Protein AF-A0A538U1V2-F1 (afdb_monomer_lite)

Structure (mmCIF, N/CA/C/O backbone):
data_AF-A0A538U1V2-F1
#
_entry.id   AF-A0A538U1V2-F1
#
loop_
_atom_site.group_PDB
_atom_site.id
_atom_site.type_symbol
_atom_site.label_atom_id
_atom_site.label_alt_id
_atom_site.label_comp_id
_atom_site.label_asym_id
_atom_site.label_entity_id
_atom_site.label_seq_id
_atom_site.pdbx_PDB_ins_code
_atom_site.Cartn_x
_atom_site.Cartn_y
_atom_site.Cartn_z
_atom_site.occupancy
_atom_site.B_iso_or_equiv
_atom_site.auth_seq_id
_atom_site.auth_comp_id
_atom_site.auth_asym_id
_atom_site.auth_atom_id
_atom_site.pdbx_PDB_model_num
ATOM 1 N N . MET A 1 1 ? -55.019 40.870 8.635 1.00 38.06 1 MET A N 1
ATOM 2 C CA . MET A 1 1 ? -54.198 40.878 7.411 1.00 38.06 1 MET A CA 1
ATOM 3 C C . MET A 1 1 ? -53.201 39.755 7.573 1.00 38.06 1 MET A C 1
ATOM 5 O O . MET A 1 1 ? -52.391 39.830 8.482 1.00 38.06 1 MET A O 1
ATOM 9 N N . THR A 1 2 ? -53.365 38.673 6.823 1.00 43.59 2 THR A N 1
ATOM 10 C CA . THR A 1 2 ? -52.399 37.573 6.753 1.00 43.59 2 THR A CA 1
ATOM 11 C C . THR A 1 2 ? -51.159 38.103 6.045 1.00 43.59 2 THR A C 1
ATOM 13 O O . THR A 1 2 ? -51.285 38.637 4.942 1.00 43.59 2 THR A O 1
ATOM 16 N N . GLU A 1 3 ? -49.997 38.045 6.696 1.00 46.12 3 GLU A N 1
ATOM 17 C CA . GLU A 1 3 ? -48.737 38.380 6.032 1.00 46.12 3 GLU A CA 1
ATOM 18 C C . GLU A 1 3 ? -48.549 37.476 4.803 1.00 46.12 3 GLU A C 1
ATOM 20 O O . GLU A 1 3 ? -48.933 36.302 4.854 1.00 46.12 3 GLU A O 1
ATOM 25 N N . PRO A 1 4 ? -48.037 38.007 3.678 1.00 53.03 4 PRO A N 1
ATOM 26 C CA . PRO A 1 4 ? -47.697 37.178 2.531 1.00 53.03 4 PRO A CA 1
ATOM 27 C C . PRO A 1 4 ? -46.689 36.111 2.964 1.00 53.03 4 PRO A C 1
ATOM 29 O O . PRO A 1 4 ? -45.797 36.384 3.763 1.00 53.03 4 PRO A O 1
ATOM 32 N N . ALA A 1 5 ? -46.858 34.894 2.453 1.00 61.53 5 ALA A N 1
ATOM 33 C CA . ALA A 1 5 ? -45.984 33.785 2.792 1.00 61.53 5 ALA A CA 1
ATOM 34 C C . ALA A 1 5 ? -44.552 34.110 2.322 1.00 61.53 5 ALA A C 1
ATOM 36 O O . ALA A 1 5 ? -44.319 34.340 1.133 1.00 61.53 5 ALA A O 1
ATOM 37 N N . GLY A 1 6 ? -43.630 34.228 3.276 1.00 74.88 6 GLY A N 1
ATOM 38 C CA . GLY A 1 6 ? -42.224 34.545 3.052 1.00 74.88 6 GLY A CA 1
ATOM 39 C C . GLY A 1 6 ? -41.461 33.299 2.615 1.00 74.88 6 GLY A C 1
ATOM 40 O O . GLY A 1 6 ? -41.865 32.181 2.926 1.00 74.88 6 GLY A O 1
ATOM 41 N N . ARG A 1 7 ? -40.364 33.475 1.882 1.00 84.00 7 ARG A N 1
ATOM 42 C CA . ARG A 1 7 ? -39.478 32.368 1.495 1.00 84.00 7 ARG A CA 1
ATOM 43 C C . ARG A 1 7 ? -38.648 31.944 2.707 1.00 84.00 7 ARG A C 1
ATOM 45 O O . ARG A 1 7 ? -38.142 32.811 3.419 1.00 84.00 7 ARG A O 1
ATOM 52 N N . THR A 1 8 ? -38.488 30.644 2.928 1.00 85.31 8 THR A N 1
ATOM 53 C CA . THR A 1 8 ? -37.552 30.101 3.923 1.00 85.31 8 THR A CA 1
ATOM 54 C C . THR A 1 8 ? -36.432 29.322 3.245 1.00 85.31 8 THR A C 1
ATOM 56 O O . THR A 1 8 ? -36.601 28.797 2.145 1.00 85.31 8 THR A O 1
ATOM 59 N N . LEU A 1 9 ? -35.275 29.281 3.894 1.00 83.88 9 LEU A N 1
ATOM 60 C CA . LEU A 1 9 ? -34.078 28.565 3.474 1.00 83.88 9 LEU A CA 1
ATOM 61 C C . LEU A 1 9 ? -33.761 27.518 4.542 1.00 83.88 9 LEU A C 1
ATOM 63 O O . LEU A 1 9 ? -33.793 27.817 5.738 1.00 83.88 9 LEU A O 1
ATOM 67 N N . LEU A 1 10 ? -33.482 26.292 4.113 1.00 85.56 10 LEU A N 1
ATOM 68 C CA . LEU A 1 10 ? -33.126 25.188 4.994 1.00 85.56 10 LEU A CA 1
ATOM 69 C C . LEU A 1 10 ? -31.614 25.006 4.940 1.00 85.56 10 LEU A C 1
ATOM 71 O O . LEU A 1 10 ? -31.066 24.733 3.873 1.00 85.56 10 LEU A O 1
ATOM 75 N N . PHE A 1 11 ? -30.953 25.120 6.085 1.00 86.75 11 PHE A N 1
ATOM 76 C CA . PHE A 1 11 ? -29.518 24.913 6.226 1.00 86.75 11 PHE A CA 1
ATOM 77 C C . PHE A 1 11 ? -29.256 23.655 7.037 1.00 86.75 11 PHE A C 1
ATOM 79 O O . PHE A 1 11 ? -29.744 23.533 8.153 1.00 86.75 11 PHE A O 1
ATOM 86 N N . GLN A 1 12 ? -28.478 22.729 6.495 1.00 89.62 12 GLN A N 1
ATOM 87 C CA . GLN A 1 12 ? -27.883 21.645 7.256 1.00 89.62 12 GLN A CA 1
ATOM 88 C C . GLN A 1 12 ? -26.544 22.113 7.822 1.00 89.62 12 GLN A C 1
ATOM 90 O O . GLN A 1 12 ? -25.712 22.643 7.088 1.00 89.62 12 GLN A O 1
ATOM 95 N N . ILE A 1 13 ? -26.349 21.896 9.117 1.00 90.75 13 ILE A N 1
ATOM 96 C CA . ILE A 1 13 ? -25.140 22.239 9.853 1.00 90.75 13 ILE A CA 1
ATOM 97 C C . ILE A 1 13 ? -24.515 20.956 10.377 1.00 90.75 13 ILE A C 1
ATOM 99 O O . ILE A 1 13 ? -25.194 20.153 11.027 1.00 90.75 13 ILE A O 1
ATOM 103 N N . THR A 1 14 ? -23.232 20.769 10.087 1.00 85.44 14 THR A N 1
ATOM 104 C CA . THR A 1 14 ? -22.472 19.573 10.450 1.00 85.44 14 THR A CA 1
ATOM 105 C C . THR A 1 14 ? -21.112 19.982 11.023 1.00 85.44 14 THR A C 1
ATOM 107 O O . THR A 1 14 ? -20.321 20.592 10.302 1.00 85.44 14 THR A O 1
ATOM 110 N N . PRO A 1 15 ? -20.809 19.667 12.295 1.00 82.56 15 PRO A N 1
ATOM 111 C CA . PRO A 1 15 ? -19.495 19.930 12.870 1.00 82.56 15 PRO A CA 1
ATOM 112 C C . PRO A 1 15 ? -18.406 19.101 12.184 1.00 82.56 15 PRO A C 1
ATOM 114 O O . PRO A 1 15 ? -18.613 17.925 11.886 1.00 82.56 15 PRO A O 1
ATOM 117 N N . TRP A 1 16 ? -17.229 19.687 11.971 1.00 73.88 16 TRP A N 1
ATOM 118 C CA . TRP A 1 16 ? -16.106 18.999 11.315 1.00 73.88 16 TRP A CA 1
ATOM 119 C C . TRP A 1 16 ? -15.477 17.906 12.182 1.00 73.88 16 TRP A C 1
ATOM 121 O O . TRP A 1 16 ? -14.856 16.979 11.675 1.00 73.88 16 TRP A O 1
ATOM 131 N N . TYR A 1 17 ? -15.671 17.983 13.494 1.00 63.97 17 TYR A N 1
ATOM 132 C CA . TYR A 1 17 ? -15.165 17.001 14.447 1.00 63.97 17 TYR A CA 1
ATOM 133 C C . TYR A 1 17 ? -16.134 15.827 14.689 1.00 63.97 17 TYR A C 1
ATOM 135 O O . TYR A 1 17 ? -15.725 14.827 15.280 1.00 63.97 17 TYR A O 1
ATOM 143 N N . ASP A 1 18 ? -17.399 15.909 14.242 1.00 69.94 18 ASP A N 1
ATOM 144 C CA . ASP A 1 18 ? -18.348 14.787 14.308 1.00 69.94 18 ASP A CA 1
ATOM 145 C C . ASP A 1 18 ? -19.444 14.844 13.226 1.00 69.94 18 ASP A C 1
ATOM 147 O O . ASP A 1 18 ? -20.535 15.385 13.416 1.00 69.94 18 ASP A O 1
ATOM 151 N N . PHE A 1 19 ? -19.184 14.179 12.098 1.00 71.69 19 PHE A N 1
ATOM 152 C CA . PHE A 1 19 ? -20.116 14.085 10.967 1.00 71.69 19 PHE A CA 1
ATOM 153 C C . PHE A 1 19 ? -21.367 13.231 11.234 1.00 71.69 19 PHE A C 1
ATOM 155 O O . PHE A 1 19 ? -22.258 13.162 10.385 1.00 71.69 19 PHE A O 1
ATOM 162 N N . HIS A 1 20 ? -21.450 12.551 12.384 1.00 72.25 20 HIS A N 1
ATOM 163 C CA . HIS A 1 20 ? -22.660 11.829 12.791 1.00 72.25 20 HIS A CA 1
ATOM 164 C C . HIS A 1 20 ? -23.660 12.737 13.508 1.00 72.25 20 HIS A C 1
ATOM 166 O O . HIS A 1 20 ? -24.787 12.303 13.765 1.00 72.25 20 HIS A O 1
ATOM 172 N N . VAL A 1 21 ? -23.264 13.975 13.819 1.00 77.88 21 VAL A N 1
ATOM 173 C CA . VAL A 1 21 ? -24.135 14.995 14.388 1.00 77.88 21 VAL A CA 1
ATOM 174 C C . VAL A 1 21 ? -24.499 15.995 13.298 1.00 77.88 21 VAL A C 1
ATOM 176 O O . VAL A 1 21 ? -23.642 16.551 12.614 1.00 77.88 21 VAL A O 1
ATOM 179 N N . SER A 1 22 ? -25.791 16.247 13.118 1.00 87.12 22 SER A N 1
ATOM 180 C CA . SER A 1 22 ? -26.247 17.314 12.232 1.00 87.12 22 SER A CA 1
ATOM 181 C C . SER A 1 22 ? -27.524 17.964 12.737 1.00 87.12 22 SER A C 1
ATOM 183 O O . SER A 1 22 ? -28.308 17.378 13.495 1.00 87.12 22 SER A O 1
ATOM 185 N N . ARG A 1 23 ? -27.722 19.217 12.337 1.00 89.12 23 ARG A N 1
ATOM 186 C CA . ARG A 1 23 ? -28.948 19.977 12.582 1.00 89.12 23 ARG A CA 1
ATOM 187 C C . ARG A 1 23 ? -29.416 20.545 11.259 1.00 89.12 23 ARG A C 1
ATOM 189 O O . ARG A 1 23 ? -28.603 21.091 10.523 1.00 89.12 23 ARG A O 1
ATOM 196 N N . VAL A 1 24 ? -30.705 20.446 10.960 1.00 89.31 24 VAL A N 1
ATOM 197 C CA . VAL A 1 24 ? -31.303 21.210 9.861 1.00 89.31 24 VAL A CA 1
ATOM 198 C C . VAL A 1 24 ? -32.075 22.367 10.469 1.00 89.31 24 VAL A C 1
ATOM 200 O O . VAL A 1 24 ? -33.019 22.154 11.232 1.00 89.31 24 VAL A O 1
ATOM 203 N N . ILE A 1 25 ? -31.653 23.587 10.158 1.00 89.94 25 ILE A N 1
ATOM 204 C CA . ILE A 1 25 ? -32.234 24.829 10.653 1.00 89.94 25 ILE A CA 1
ATOM 205 C C . ILE A 1 25 ? -32.925 25.538 9.498 1.00 89.94 25 ILE A C 1
ATOM 207 O O . ILE A 1 25 ? -32.331 25.818 8.460 1.00 89.94 25 ILE A O 1
ATOM 211 N N . GLU A 1 26 ? -34.198 25.844 9.693 1.00 89.06 26 GLU A N 1
ATOM 212 C CA . GLU A 1 26 ? -34.989 26.628 8.762 1.00 89.06 26 GLU A CA 1
ATOM 213 C C . GLU A 1 26 ? -34.978 28.104 9.182 1.00 89.06 26 GLU A C 1
ATOM 215 O O . GLU A 1 26 ? -35.375 28.444 10.303 1.00 89.06 26 GLU A O 1
ATOM 220 N N . LEU A 1 27 ? -34.542 28.978 8.272 1.00 87.19 27 LEU A N 1
ATOM 221 C CA . LEU A 1 27 ? -34.515 30.435 8.427 1.00 87.19 27 LEU A CA 1
ATOM 222 C C . LEU A 1 27 ? -35.435 31.104 7.416 1.00 87.19 27 LEU A C 1
ATOM 224 O O . LEU A 1 27 ? -35.628 30.606 6.311 1.00 87.19 27 LEU A O 1
ATOM 228 N N . ARG A 1 28 ? -35.961 32.282 7.748 1.00 85.06 28 ARG A N 1
ATOM 229 C CA . ARG A 1 28 ? -36.600 33.139 6.743 1.00 85.06 28 ARG A CA 1
ATOM 230 C C . ARG A 1 28 ? -35.535 33.792 5.868 1.00 85.06 28 ARG A C 1
ATOM 232 O O . ARG A 1 28 ? -34.468 34.143 6.360 1.00 85.06 28 ARG A O 1
ATOM 239 N N . ALA A 1 29 ? -35.827 33.997 4.588 1.00 81.31 29 ALA A N 1
ATOM 240 C CA . ALA A 1 29 ? -34.878 34.587 3.642 1.00 81.31 29 ALA A CA 1
ATOM 241 C C . ALA A 1 29 ? -34.431 36.012 4.038 1.00 81.31 29 ALA A C 1
ATOM 243 O O . ALA A 1 29 ? -33.366 36.467 3.629 1.00 81.31 29 ALA A O 1
ATOM 244 N N . GLU A 1 30 ? -35.231 36.726 4.834 1.00 80.75 30 GLU A N 1
ATOM 245 C CA . GLU A 1 30 ? -34.883 38.030 5.402 1.00 80.75 30 GLU A CA 1
ATOM 246 C C . GLU A 1 30 ? -33.962 37.975 6.635 1.00 80.75 30 GLU A C 1
ATOM 248 O O . GLU A 1 30 ? -33.430 39.019 7.019 1.00 80.75 30 GLU A O 1
ATOM 253 N N . GLN A 1 31 ? -33.768 36.800 7.244 1.00 84.31 31 GLN A N 1
ATOM 254 C CA . GLN A 1 31 ? -32.906 36.621 8.414 1.00 84.31 31 GLN A CA 1
ATOM 255 C C . GLN A 1 31 ? -31.422 36.600 8.032 1.00 84.31 31 GLN A C 1
ATOM 257 O O . GLN A 1 31 ? -31.021 36.274 6.908 1.00 84.31 31 GLN A O 1
ATOM 262 N N . THR A 1 32 ? -30.603 37.019 8.986 1.00 84.75 32 THR A N 1
ATOM 263 C CA . THR A 1 32 ? -29.169 37.263 8.843 1.00 84.75 32 THR A CA 1
ATOM 264 C C . THR A 1 32 ? -28.335 36.022 9.143 1.00 84.75 32 THR A C 1
ATOM 266 O O . THR A 1 32 ? -28.802 35.068 9.764 1.00 84.75 32 THR A O 1
ATOM 269 N N . LEU A 1 33 ? -27.056 36.056 8.763 1.00 84.44 33 LEU A N 1
ATOM 270 C CA . LEU A 1 33 ? -26.084 35.060 9.225 1.00 84.44 33 LEU A CA 1
ATOM 271 C C . LEU A 1 33 ? -25.917 35.079 10.751 1.00 84.44 33 LEU A C 1
ATOM 273 O O . LEU A 1 33 ? -25.619 34.047 11.342 1.00 84.44 33 LEU A O 1
ATOM 277 N N . HIS A 1 34 ? -26.179 36.212 11.408 1.00 85.69 34 HIS A N 1
ATOM 278 C CA . HIS A 1 34 ? -26.197 36.268 12.866 1.00 85.69 34 HIS A CA 1
ATOM 279 C C . HIS A 1 34 ? -27.397 35.520 13.468 1.00 85.69 34 HIS A C 1
ATOM 281 O O . HIS A 1 34 ? -27.239 34.817 14.462 1.00 85.69 34 HIS A O 1
ATOM 287 N N . ASP A 1 35 ? -28.578 35.589 12.844 1.00 87.62 35 ASP A N 1
ATOM 288 C CA . ASP A 1 35 ? -29.723 34.765 13.253 1.00 87.62 35 ASP A CA 1
ATOM 289 C C . ASP A 1 35 ? -29.407 33.268 13.100 1.00 87.62 35 ASP A C 1
ATOM 291 O O . ASP A 1 35 ? -29.780 32.461 13.952 1.00 87.62 35 ASP A O 1
ATOM 295 N N . LEU A 1 36 ? -28.684 32.897 12.036 1.00 88.94 36 LEU A N 1
ATOM 296 C CA . 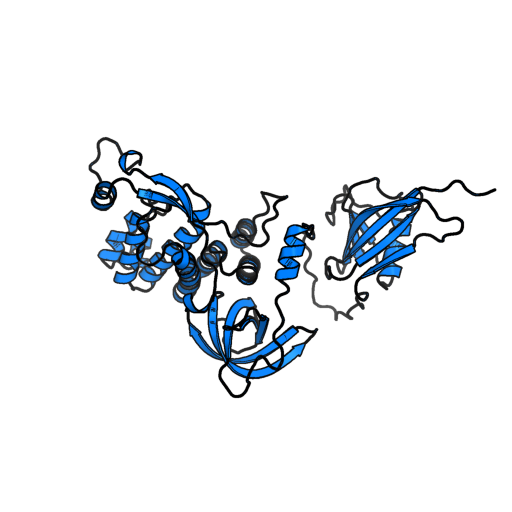LEU A 1 36 ? -28.201 31.530 11.842 1.00 88.94 36 LEU A CA 1
ATOM 297 C C . LEU A 1 36 ? -27.179 31.136 12.916 1.00 88.94 36 LEU A C 1
ATOM 299 O O . LEU A 1 36 ? -27.299 30.051 13.471 1.00 88.94 36 LEU A O 1
ATOM 303 N N . HIS A 1 37 ? -26.231 32.014 13.254 1.00 89.69 37 HIS A N 1
ATOM 304 C CA . HIS A 1 37 ? -25.280 31.817 14.356 1.00 89.69 37 HIS A CA 1
ATOM 305 C C . HIS A 1 37 ? -25.996 31.506 15.673 1.00 89.69 37 HIS A C 1
ATOM 307 O O . HIS A 1 37 ? -25.753 30.456 16.262 1.00 89.69 37 HIS A O 1
ATOM 313 N N . LEU A 1 38 ? -26.951 32.345 16.087 1.00 87.94 38 LEU A N 1
ATOM 314 C CA . LEU A 1 38 ? -27.708 32.131 17.328 1.00 87.94 38 LEU A CA 1
ATOM 315 C C . LEU A 1 38 ? -28.475 30.800 17.310 1.00 87.94 38 LEU A C 1
ATOM 317 O O . LEU A 1 38 ? -28.573 30.107 18.324 1.00 87.94 38 LEU A O 1
ATOM 321 N N . ALA A 1 39 ? -29.014 30.424 16.148 1.00 90.06 39 ALA A N 1
ATOM 322 C CA . ALA A 1 39 ? -29.709 29.157 15.981 1.00 90.06 39 ALA A CA 1
ATOM 323 C C . ALA A 1 39 ? -28.762 27.950 16.058 1.00 90.06 39 ALA A C 1
ATOM 325 O O . ALA A 1 39 ? -29.139 26.937 16.644 1.00 90.06 39 ALA A O 1
ATOM 326 N N . ILE A 1 40 ? -27.549 28.051 15.501 1.00 90.12 40 ILE A N 1
ATOM 327 C CA . ILE A 1 40 ? -26.506 27.020 15.599 1.00 90.12 40 ILE A CA 1
ATOM 328 C C . ILE A 1 40 ? -26.089 26.846 17.059 1.00 90.12 40 ILE A C 1
ATOM 330 O O . ILE A 1 40 ? -26.142 25.726 17.561 1.00 90.12 40 ILE A O 1
ATOM 334 N N . GLN A 1 41 ? -25.774 27.941 17.754 1.00 87.75 41 GLN A N 1
ATOM 335 C CA . GLN A 1 41 ? -25.387 27.921 19.167 1.00 87.75 41 GLN A CA 1
ATOM 336 C C . GLN A 1 41 ? -26.431 27.188 20.021 1.00 87.75 41 GLN A C 1
ATOM 338 O O . GLN A 1 41 ? -26.120 26.224 20.716 1.00 87.75 41 GLN A O 1
ATOM 343 N N . HIS A 1 42 ? -27.711 27.543 19.861 1.00 85.81 42 HIS A N 1
ATOM 344 C CA . HIS A 1 42 ? -28.802 26.862 20.557 1.00 85.81 42 HIS A CA 1
ATOM 345 C C . HIS A 1 42 ? -28.967 25.389 20.136 1.00 85.81 42 HIS A C 1
ATOM 347 O O . HIS A 1 42 ? -29.273 24.538 20.967 1.00 85.81 42 HIS A O 1
ATOM 353 N N . ALA A 1 43 ? -28.817 25.060 18.850 1.00 86.00 43 ALA A N 1
ATOM 354 C CA . ALA A 1 43 ? -29.052 23.706 18.339 1.00 86.00 43 ALA A CA 1
ATOM 355 C C . ALA A 1 43 ? -27.958 22.697 18.729 1.00 86.00 43 ALA A C 1
ATOM 357 O O . ALA A 1 43 ? -28.232 21.492 18.779 1.00 86.00 43 ALA A O 1
ATOM 358 N N . PHE A 1 44 ? -26.742 23.184 18.977 1.00 84.44 44 PHE A N 1
ATOM 359 C CA . PHE A 1 44 ? -25.589 22.388 19.397 1.00 84.44 44 PHE A CA 1
ATOM 360 C C . PHE A 1 44 ? -25.256 22.537 20.886 1.00 84.44 44 PHE A C 1
ATOM 362 O O . PHE A 1 44 ? -24.279 21.944 21.325 1.00 84.44 44 PHE A O 1
ATOM 369 N N . GLU A 1 45 ? -26.087 23.253 21.654 1.00 81.88 45 GLU A N 1
ATOM 370 C CA . GLU A 1 45 ? -25.882 23.503 23.090 1.00 81.88 45 GLU A CA 1
ATOM 371 C C . GLU A 1 45 ? -24.510 24.139 23.387 1.00 81.88 45 GLU A C 1
ATOM 373 O O . GLU A 1 45 ? -23.839 23.779 24.351 1.00 81.88 45 GLU A O 1
ATOM 378 N N . LEU A 1 46 ? -24.099 25.081 22.532 1.00 78.31 46 LEU A N 1
ATOM 379 C CA . LEU A 1 46 ? -22.874 25.863 22.688 1.00 78.31 46 LEU A CA 1
ATOM 380 C C . LEU A 1 46 ? -23.149 27.120 23.530 1.00 78.31 46 LEU A C 1
ATOM 382 O O . LEU A 1 46 ? -24.239 27.701 23.458 1.00 78.31 46 LEU A O 1
ATOM 386 N N . ASP A 1 47 ? -22.156 27.541 24.311 1.00 72.75 47 ASP A N 1
ATOM 387 C CA . ASP A 1 47 ? -22.188 28.805 25.042 1.00 72.75 47 ASP A CA 1
ATOM 388 C C . ASP A 1 47 ? -21.689 29.921 24.110 1.00 72.75 47 ASP A C 1
ATOM 390 O O . ASP A 1 47 ? -20.533 29.917 23.716 1.00 72.75 47 ASP A O 1
ATOM 394 N N . ASP A 1 48 ? -22.553 30.866 23.723 1.00 77.12 48 ASP A N 1
ATOM 395 C CA . ASP A 1 48 ? -22.235 31.960 22.781 1.00 77.12 48 ASP A CA 1
ATOM 396 C C . ASP A 1 48 ? -21.371 33.067 23.429 1.00 77.12 48 ASP A C 1
ATOM 398 O O . ASP A 1 48 ? -21.786 34.223 23.558 1.00 77.12 48 ASP A O 1
ATOM 402 N N . ASP A 1 49 ? -20.192 32.701 23.931 1.00 75.50 49 ASP A N 1
ATOM 403 C CA . ASP A 1 49 ? -19.272 33.566 24.678 1.00 75.50 49 ASP A CA 1
ATOM 404 C C . ASP A 1 49 ? -17.978 33.917 23.917 1.00 75.50 49 ASP A C 1
ATOM 406 O O . ASP A 1 49 ? -17.213 34.776 24.369 1.00 75.50 49 ASP A O 1
ATOM 410 N N . HIS A 1 50 ? -17.778 33.340 22.728 1.00 79.31 50 HIS A N 1
ATOM 411 C CA . HIS A 1 50 ? -16.625 33.577 21.855 1.00 79.31 50 HIS A CA 1
ATOM 412 C C . HIS A 1 50 ? -17.001 34.235 20.516 1.00 79.31 50 HIS A C 1
ATOM 414 O O . HIS A 1 50 ? -18.165 34.392 20.149 1.00 79.31 50 HIS A O 1
ATOM 420 N N . ALA A 1 51 ? -15.985 34.678 19.769 1.00 77.25 51 ALA A N 1
ATOM 421 C CA . ALA A 1 51 ? -16.175 35.257 18.442 1.00 77.25 51 ALA A CA 1
ATOM 422 C C . ALA A 1 51 ? -16.535 34.182 17.403 1.00 77.25 51 ALA A C 1
ATOM 424 O O . ALA A 1 51 ? -16.111 33.032 17.511 1.00 77.25 51 ALA A O 1
ATOM 425 N N . TYR A 1 52 ? -17.274 34.584 16.366 1.00 84.06 52 TYR A N 1
ATOM 426 C CA . TYR A 1 52 ? -17.616 33.727 15.235 1.00 84.06 52 TYR A CA 1
ATOM 427 C C . TYR A 1 52 ? -17.406 34.441 13.902 1.00 84.06 52 TYR A C 1
ATOM 429 O O . TYR A 1 52 ? -17.499 35.670 13.812 1.00 84.06 52 TYR A O 1
ATOM 437 N N . ALA A 1 53 ? -17.200 33.650 12.854 1.00 82.31 53 ALA A N 1
ATOM 438 C CA . ALA A 1 53 ? -17.169 34.108 11.476 1.00 82.31 53 ALA A CA 1
ATOM 439 C C . ALA A 1 53 ? -17.774 33.058 10.535 1.00 82.31 53 ALA A C 1
ATOM 441 O O . ALA A 1 53 ? -17.684 31.853 10.766 1.00 82.31 53 ALA A O 1
ATOM 442 N N . PHE A 1 54 ? -18.378 33.522 9.446 1.00 82.19 54 PHE A N 1
ATOM 443 C CA . PHE A 1 54 ? -18.781 32.701 8.312 1.00 82.19 54 PHE A CA 1
ATOM 444 C C . PHE A 1 54 ? -17.839 32.951 7.135 1.00 82.19 54 PHE A C 1
ATOM 446 O O . PHE A 1 54 ? -17.625 34.100 6.760 1.00 82.19 54 PHE A O 1
ATOM 453 N N . PHE A 1 55 ? -17.345 31.894 6.496 1.00 78.94 55 PHE A N 1
ATOM 454 C CA . PHE A 1 55 ? -16.531 31.975 5.288 1.00 78.94 55 PHE A CA 1
ATOM 455 C C . PHE A 1 55 ? -17.303 31.423 4.087 1.00 78.94 55 PHE A C 1
ATOM 457 O O . PHE A 1 55 ? -17.528 30.214 3.973 1.00 78.94 55 PHE A O 1
ATOM 464 N N . LEU A 1 56 ? -17.737 32.301 3.174 1.00 78.88 56 LEU A N 1
ATOM 465 C CA . LEU A 1 56 ? -18.638 31.929 2.063 1.00 78.88 56 LEU A CA 1
ATOM 466 C C . LEU A 1 56 ? -17.981 31.091 0.953 1.00 78.88 56 LEU A C 1
ATOM 468 O O . LEU A 1 56 ? -18.665 30.670 0.019 1.00 78.88 56 LEU A O 1
ATOM 472 N N . ASN A 1 57 ? -16.668 30.888 1.019 1.00 69.38 57 ASN A N 1
ATOM 473 C CA . ASN A 1 57 ? -15.901 30.017 0.129 1.00 69.38 57 ASN A CA 1
ATOM 474 C C . ASN A 1 57 ? -15.485 28.698 0.803 1.00 69.38 57 ASN A C 1
ATOM 476 O O . ASN A 1 57 ? -14.662 27.980 0.243 1.00 69.38 57 ASN A O 1
ATOM 480 N N . ASN A 1 58 ? -16.015 28.412 1.998 1.00 72.12 58 ASN A N 1
ATOM 481 C CA . ASN A 1 58 ? -15.691 27.233 2.799 1.00 72.12 58 ASN A CA 1
ATOM 482 C C . ASN A 1 58 ? -14.210 27.126 3.234 1.00 72.12 58 ASN A C 1
ATOM 484 O O . ASN A 1 58 ? -13.757 26.054 3.624 1.00 72.12 58 ASN A O 1
ATOM 488 N N . ARG A 1 59 ? -13.442 28.226 3.194 1.00 71.06 59 ARG A N 1
ATOM 489 C CA . ARG A 1 59 ? -12.042 28.271 3.644 1.00 71.06 59 ARG A CA 1
ATOM 490 C C . ARG A 1 59 ? -11.914 29.185 4.853 1.00 71.06 59 ARG A C 1
ATOM 492 O O . ARG A 1 59 ? -12.189 30.377 4.750 1.00 71.06 59 ARG A O 1
ATOM 499 N N . ALA A 1 60 ? -11.503 28.626 5.992 1.00 72.31 60 ALA A N 1
ATOM 500 C CA . ALA A 1 60 ? -11.230 29.424 7.186 1.00 72.31 60 ALA A CA 1
ATOM 501 C C . ALA A 1 60 ? -10.152 30.476 6.886 1.00 72.31 60 ALA A C 1
ATOM 503 O O . ALA A 1 60 ? -9.282 30.259 6.044 1.00 72.31 60 ALA A O 1
ATOM 504 N N . TRP A 1 61 ? -10.221 31.609 7.575 1.00 68.94 61 TRP A N 1
ATOM 505 C CA . TRP A 1 61 ? -9.205 32.662 7.518 1.00 68.94 61 TRP A CA 1
ATOM 506 C C . TRP A 1 61 ? -8.946 33.264 6.136 1.00 68.94 61 TRP A C 1
ATOM 508 O O . TRP A 1 61 ? -7.923 33.919 5.943 1.00 68.94 61 TRP A O 1
ATOM 518 N N . ASP A 1 62 ? -9.867 33.100 5.182 1.00 68.81 62 ASP A N 1
ATOM 519 C CA . ASP A 1 62 ? -9.842 33.880 3.949 1.00 68.81 62 ASP A CA 1
ATOM 520 C C . ASP A 1 62 ? -10.538 35.232 4.187 1.00 68.81 62 ASP A C 1
ATOM 522 O O . ASP A 1 62 ? -11.773 35.297 4.159 1.00 68.81 62 ASP A O 1
ATOM 526 N N . PRO A 1 63 ? -9.787 36.336 4.368 1.00 66.12 63 PRO A N 1
ATOM 527 C CA . PRO A 1 63 ? -10.359 37.640 4.709 1.00 66.12 63 PRO A CA 1
ATOM 528 C C . PRO A 1 63 ? -11.219 38.223 3.578 1.00 66.12 63 PRO A C 1
ATOM 530 O O . PRO A 1 63 ? -11.939 39.200 3.777 1.00 66.12 63 PRO A O 1
ATOM 533 N N . THR A 1 64 ? -11.141 37.655 2.370 1.00 60.25 64 THR A N 1
ATOM 534 C CA . THR A 1 64 ? -11.946 38.069 1.214 1.00 60.25 64 THR A CA 1
ATOM 535 C C . THR A 1 64 ? -13.379 37.553 1.315 1.00 60.25 64 THR A C 1
ATOM 537 O O . THR A 1 64 ? -14.297 38.161 0.763 1.00 60.25 64 THR A O 1
ATOM 540 N N . PHE A 1 65 ? -13.563 36.424 2.004 1.00 63.78 65 PHE A N 1
ATOM 541 C CA . PHE A 1 65 ? -14.833 35.717 2.130 1.00 63.78 65 PHE A CA 1
ATOM 542 C C . PHE A 1 65 ? -15.286 35.565 3.582 1.00 63.78 65 PHE A C 1
ATOM 544 O O . PHE A 1 65 ? -16.245 34.835 3.811 1.00 63.78 65 PHE A O 1
ATOM 551 N N . GLU A 1 66 ? -14.628 36.240 4.525 1.00 72.06 66 GLU A N 1
ATOM 552 C CA . GLU A 1 66 ? -14.974 36.299 5.944 1.00 72.06 66 GLU A CA 1
ATOM 553 C C . GLU A 1 66 ? -16.131 37.279 6.200 1.00 72.06 66 GLU A C 1
ATOM 555 O O . GLU A 1 66 ? -16.093 38.446 5.801 1.00 72.06 66 GLU A O 1
ATOM 560 N N . TYR A 1 67 ? -17.163 36.812 6.900 1.00 72.06 67 TYR A N 1
ATOM 561 C CA . TYR A 1 67 ? -18.341 37.587 7.275 1.00 72.06 67 TYR A CA 1
ATOM 562 C C . TYR A 1 67 ? -18.677 37.341 8.748 1.00 72.06 67 TYR A C 1
ATOM 564 O O . TYR A 1 67 ? -18.957 36.215 9.151 1.00 72.06 67 TYR A O 1
ATOM 572 N N . GLY A 1 68 ? -18.713 38.403 9.551 1.00 60.50 68 GLY A N 1
ATOM 573 C CA . GLY A 1 68 ? -19.113 38.355 10.959 1.00 60.50 68 GLY A CA 1
ATOM 574 C C . GLY A 1 68 ? -19.923 39.591 11.355 1.00 60.50 68 GLY A C 1
ATOM 575 O O . GLY A 1 68 ? -19.739 40.671 10.791 1.00 60.50 68 GLY A O 1
ATOM 576 N N . GLY A 1 69 ? -20.830 39.437 12.325 1.00 55.62 69 GLY A N 1
ATOM 577 C CA . GLY A 1 69 ? -21.621 40.534 12.899 1.00 55.62 69 GLY A CA 1
ATOM 578 C C . GLY A 1 69 ? -23.102 40.597 12.466 1.00 55.62 69 GLY A C 1
ATOM 579 O O . GLY A 1 69 ? -23.528 39.898 11.549 1.00 55.62 69 GLY A O 1
ATOM 580 N N . PRO A 1 70 ? -23.913 41.437 13.142 1.00 50.94 70 PRO A N 1
ATOM 581 C CA . PRO A 1 70 ? -25.384 41.381 13.121 1.00 50.94 70 PRO A CA 1
ATOM 582 C C . PRO A 1 70 ? -26.065 41.872 11.831 1.00 50.94 70 PRO A C 1
ATOM 584 O O . PRO A 1 70 ? -27.264 41.666 11.665 1.00 50.94 70 PRO A O 1
ATOM 587 N N . ASP A 1 71 ? -25.340 42.516 10.912 1.00 50.06 71 ASP A N 1
ATOM 588 C CA . ASP A 1 71 ? -25.948 43.317 9.836 1.00 50.06 71 ASP A CA 1
ATOM 589 C C . ASP A 1 71 ? -25.955 42.647 8.442 1.00 50.06 71 ASP A C 1
ATOM 591 O O . ASP A 1 71 ? -26.256 43.300 7.438 1.00 50.06 71 ASP A O 1
ATOM 595 N N . MET A 1 72 ? -25.643 41.348 8.332 1.00 57.06 72 MET A N 1
ATOM 596 C CA . MET A 1 72 ? -25.465 40.677 7.031 1.00 57.06 72 MET A CA 1
ATOM 597 C C . MET A 1 72 ? -26.524 39.621 6.713 1.00 57.06 72 MET A C 1
ATOM 599 O O . MET A 1 72 ? -26.731 38.660 7.448 1.00 57.06 72 MET A O 1
ATOM 603 N N . ARG A 1 73 ? -27.183 39.798 5.563 1.00 55.88 73 ARG A N 1
ATOM 604 C CA . ARG A 1 73 ? -28.244 38.915 5.054 1.00 55.88 73 ARG A CA 1
ATOM 605 C C . ARG A 1 73 ? -27.709 37.539 4.659 1.00 55.88 73 ARG A C 1
ATOM 607 O O . ARG A 1 73 ? -26.567 37.428 4.219 1.00 55.88 73 ARG A O 1
ATOM 614 N N . SER A 1 74 ? -28.573 36.528 4.764 1.00 55.56 74 SER A N 1
ATOM 615 C CA . SER A 1 74 ? -28.264 35.155 4.360 1.00 55.56 74 SER A CA 1
ATOM 616 C C . SER A 1 74 ? -27.770 35.076 2.901 1.00 55.56 74 SER A C 1
ATOM 618 O O . SER A 1 74 ? -28.340 35.736 2.025 1.00 55.56 74 SER A O 1
ATOM 620 N N . PRO A 1 75 ? -26.712 34.296 2.622 1.00 53.03 75 PRO A N 1
ATOM 621 C CA . PRO A 1 75 ? -26.181 34.109 1.275 1.00 53.03 75 PRO A CA 1
ATOM 622 C C . PRO A 1 75 ? -27.183 33.381 0.363 1.00 53.03 75 PRO A C 1
ATOM 624 O O . PRO A 1 75 ? -27.957 32.540 0.816 1.00 53.03 75 PRO A O 1
ATOM 627 N N . ASN A 1 76 ? -27.162 33.715 -0.933 1.00 52.50 76 ASN A N 1
ATOM 628 C CA . ASN A 1 76 ? -28.000 33.078 -1.955 1.00 52.50 76 ASN A CA 1
ATOM 629 C C . ASN A 1 76 ? -27.390 31.757 -2.459 1.00 52.50 76 ASN A C 1
ATOM 631 O O . ASN A 1 76 ? -26.188 31.704 -2.708 1.00 52.50 76 ASN A O 1
ATOM 635 N N . GLU A 1 77 ? -28.290 30.780 -2.632 1.00 51.75 77 GLU A N 1
ATOM 636 C CA . GLU A 1 77 ? -28.296 29.517 -3.400 1.00 51.75 77 GLU A CA 1
ATOM 637 C C . GLU A 1 77 ? -26.951 28.855 -3.796 1.00 51.75 77 GLU A C 1
ATOM 639 O O . GLU A 1 77 ? -26.097 29.441 -4.460 1.00 51.75 77 GLU A O 1
ATOM 644 N N . ASP A 1 78 ? -26.848 27.563 -3.443 1.00 50.00 78 ASP A N 1
ATOM 645 C CA . ASP A 1 78 ? -25.845 26.568 -3.871 1.00 50.00 78 ASP A CA 1
ATOM 646 C C . ASP A 1 78 ? -24.386 26.763 -3.421 1.00 50.00 78 ASP A C 1
ATOM 648 O O . ASP A 1 78 ? -23.447 26.439 -4.152 1.00 50.00 78 ASP A O 1
ATOM 652 N N . LYS A 1 79 ? -24.150 27.220 -2.182 1.00 59.81 79 LYS A N 1
ATOM 653 C CA . LYS A 1 79 ? -22.786 27.284 -1.620 1.00 59.81 79 LYS A CA 1
ATOM 654 C C . LYS A 1 79 ? -22.632 26.549 -0.291 1.00 59.81 79 LYS A C 1
ATOM 656 O O . LYS A 1 79 ? -23.478 26.667 0.594 1.00 59.81 79 LYS A O 1
ATOM 661 N N . ARG A 1 80 ? -21.524 25.803 -0.172 1.00 73.69 80 ARG A N 1
ATOM 662 C CA . ARG A 1 80 ? -20.962 25.355 1.110 1.00 73.69 80 ARG A CA 1
ATOM 663 C C . ARG A 1 80 ? -20.338 26.569 1.790 1.00 73.69 80 ARG A C 1
ATOM 665 O O . ARG A 1 80 ? -19.596 27.315 1.153 1.00 73.69 80 ARG A O 1
ATOM 672 N N . ILE A 1 81 ? -20.679 26.783 3.049 1.00 84.44 81 ILE A N 1
ATOM 673 C CA . ILE A 1 81 ? -20.191 27.898 3.855 1.00 84.44 81 ILE A CA 1
ATOM 674 C C . ILE A 1 81 ? -19.574 27.296 5.105 1.00 84.44 81 ILE A C 1
ATOM 676 O O . ILE A 1 81 ? -20.163 26.409 5.718 1.00 84.44 81 ILE A O 1
ATOM 680 N N . LEU A 1 82 ? -18.418 27.801 5.505 1.00 84.88 82 LEU A N 1
ATOM 681 C CA . LEU A 1 82 ? -17.824 27.426 6.777 1.00 84.88 82 LEU A CA 1
ATOM 682 C C . LEU A 1 82 ? -18.340 28.373 7.858 1.00 84.88 82 LEU A C 1
ATOM 684 O O . LEU A 1 82 ? -18.234 29.584 7.707 1.00 84.88 82 LEU A O 1
ATOM 688 N N . TYR A 1 83 ? -18.867 27.833 8.947 1.00 88.69 83 TYR A N 1
ATOM 689 C CA . TYR A 1 83 ? -19.092 28.553 10.194 1.00 88.69 83 TYR A CA 1
ATOM 690 C C . TYR A 1 83 ? -17.977 28.192 11.175 1.00 88.69 83 TYR A C 1
ATOM 692 O O . TYR A 1 83 ? -17.805 27.022 11.511 1.00 88.69 83 TYR A O 1
ATOM 700 N N . LEU A 1 84 ? -17.212 29.186 11.610 1.00 84.25 84 LEU A N 1
ATOM 701 C CA . LEU A 1 84 ? -16.165 29.048 12.614 1.00 84.25 84 LEU A CA 1
ATOM 702 C C . LEU A 1 84 ? -16.625 29.765 13.878 1.00 84.25 84 LEU A C 1
ATOM 704 O O . LEU A 1 84 ? -16.926 30.958 13.838 1.00 84.25 84 LEU A O 1
ATOM 708 N N . PHE A 1 85 ? -16.674 29.033 14.982 1.00 81.00 85 PHE A N 1
ATOM 709 C CA . PHE A 1 85 ? -16.934 29.552 16.317 1.00 81.00 85 PHE A CA 1
ATOM 710 C C . PHE A 1 85 ? -15.708 29.313 17.193 1.00 81.00 85 PHE A C 1
ATOM 712 O O . PHE A 1 85 ? -15.060 28.287 17.039 1.00 81.00 85 PHE A O 1
ATOM 719 N N . ASP A 1 86 ? -15.397 30.254 18.081 1.00 74.12 86 ASP A N 1
ATOM 720 C CA . ASP A 1 86 ? -14.196 30.223 18.916 1.00 74.12 86 ASP A CA 1
ATOM 721 C C . ASP A 1 86 ? -12.897 30.172 18.093 1.00 74.12 86 ASP A C 1
ATOM 723 O O . ASP A 1 86 ? -12.384 29.127 17.708 1.00 74.12 86 ASP A O 1
ATOM 727 N N . SER A 1 87 ? -12.340 31.351 17.816 1.00 64.94 87 SER A N 1
ATOM 728 C CA . SER A 1 87 ? -11.074 31.505 17.092 1.00 64.94 87 SER A CA 1
ATOM 729 C C . SER A 1 87 ? -9.855 30.888 17.788 1.00 64.94 87 SER A C 1
ATOM 731 O O . SER A 1 87 ? -8.801 30.823 17.162 1.00 64.94 87 SER A O 1
ATOM 733 N N . GLY A 1 88 ? -9.955 30.521 19.070 1.00 53.47 88 GLY A N 1
ATOM 734 C CA . GLY A 1 88 ? -8.888 29.831 19.791 1.00 53.47 88 GLY A CA 1
ATOM 735 C C . GLY A 1 88 ? -8.947 28.321 19.582 1.00 53.47 88 GLY A C 1
ATOM 736 O O . GLY A 1 88 ? -7.932 27.719 19.238 1.00 53.47 88 GLY A O 1
ATOM 737 N N . ASP A 1 89 ? -10.140 27.746 19.747 1.00 60.75 89 ASP A N 1
ATOM 738 C CA . ASP A 1 89 ? -10.371 26.298 19.682 1.00 60.75 89 ASP A CA 1
ATOM 739 C C . ASP A 1 89 ? -10.843 25.792 18.316 1.00 60.75 89 ASP A C 1
ATOM 741 O O . ASP A 1 89 ? -10.921 24.587 18.085 1.00 60.75 89 ASP A O 1
ATOM 745 N N . GLU A 1 90 ? -11.137 26.657 17.355 1.00 71.69 90 GLU A N 1
ATOM 746 C CA . GLU A 1 90 ? -11.242 26.173 15.988 1.00 71.69 90 GLU A CA 1
ATOM 747 C C . GLU A 1 90 ? -12.573 25.531 15.627 1.00 71.69 90 GLU A C 1
ATOM 749 O O . GLU A 1 90 ? -12.569 24.629 14.787 1.00 71.69 90 GLU A O 1
ATOM 754 N N . LEU A 1 91 ? -13.698 25.874 16.267 1.00 77.31 91 LEU A N 1
ATOM 755 C CA . LEU A 1 91 ? -14.919 25.069 16.146 1.00 77.31 91 LEU A CA 1
ATOM 756 C C . LEU A 1 91 ? -15.599 25.285 14.790 1.00 77.31 91 LEU A C 1
ATOM 758 O O . LEU A 1 91 ? -16.520 26.088 14.609 1.00 77.31 91 LEU A O 1
ATOM 762 N N . ARG A 1 92 ? -15.125 24.513 13.816 1.00 84.88 92 ARG A N 1
ATOM 763 C CA . ARG A 1 92 ? -15.535 24.533 12.415 1.00 84.88 92 ARG A CA 1
ATOM 764 C C . ARG A 1 92 ? -16.778 23.668 12.196 1.00 84.88 92 ARG A C 1
ATOM 766 O O . ARG A 1 92 ? -16.829 22.493 12.568 1.00 84.88 92 ARG A O 1
ATOM 773 N N . HIS A 1 93 ? -17.778 24.254 11.551 1.00 87.94 93 HIS A N 1
ATOM 774 C CA . HIS A 1 93 ? -19.003 23.593 11.124 1.00 87.94 93 HIS A CA 1
ATOM 775 C C . HIS A 1 93 ? -19.251 23.895 9.650 1.00 87.94 93 HIS A C 1
ATOM 777 O O . HIS A 1 93 ? -19.230 25.050 9.226 1.00 87.94 93 HIS A O 1
ATOM 783 N N . GLU A 1 94 ? -19.553 22.869 8.863 1.00 86.69 94 GLU A N 1
ATOM 784 C CA . GLU A 1 94 ? -20.080 23.081 7.523 1.00 86.69 94 GLU A CA 1
ATOM 785 C C . GLU A 1 94 ? -21.541 23.517 7.622 1.00 86.69 94 GLU A C 1
ATOM 787 O O . GLU A 1 94 ? -22.345 22.880 8.302 1.00 86.69 94 GLU A O 1
ATOM 792 N N . VAL A 1 95 ? -21.887 24.575 6.895 1.00 87.31 95 VAL A N 1
ATOM 793 C CA . VAL A 1 95 ? -23.246 25.059 6.684 1.00 87.31 95 VAL A CA 1
ATOM 794 C C . VAL A 1 95 ? -23.577 24.902 5.206 1.00 87.31 95 VAL A C 1
ATOM 796 O O . VAL A 1 95 ? -22.970 25.529 4.335 1.00 87.31 95 VAL A O 1
ATOM 799 N N . ARG A 1 96 ? -24.576 24.074 4.911 1.00 85.00 96 ARG A N 1
ATOM 800 C CA . ARG A 1 96 ? -25.022 23.783 3.549 1.00 85.00 96 ARG A CA 1
ATOM 801 C C . ARG A 1 96 ? -26.495 24.114 3.399 1.00 85.00 96 ARG A C 1
ATOM 803 O O . ARG A 1 96 ? -27.318 23.608 4.152 1.00 85.00 96 ARG A O 1
ATOM 810 N N . MET A 1 97 ? -26.853 24.911 2.399 1.00 80.69 97 MET A N 1
ATOM 811 C CA . MET A 1 97 ? -28.258 25.069 2.027 1.00 80.69 97 MET A CA 1
ATOM 812 C C . MET A 1 97 ? -28.754 23.769 1.376 1.00 80.69 97 MET A C 1
ATOM 814 O O . MET A 1 97 ? -28.181 23.310 0.392 1.00 80.69 97 MET A O 1
ATOM 818 N N . VAL A 1 98 ? -29.788 23.151 1.948 1.00 81.06 98 VAL A N 1
ATOM 819 C CA . VAL A 1 98 ? -30.325 21.844 1.520 1.00 81.06 98 VAL A CA 1
ATOM 820 C C . VAL A 1 98 ? -31.723 21.930 0.916 1.00 81.06 98 VAL A C 1
ATOM 822 O O . VAL A 1 98 ? -32.231 20.944 0.386 1.00 81.06 98 VAL A O 1
ATOM 825 N N . GLY A 1 99 ? -32.356 23.099 0.969 1.00 80.06 99 GLY A N 1
ATOM 826 C CA . GLY A 1 99 ? -33.645 23.304 0.334 1.00 80.06 99 GLY A CA 1
ATOM 827 C C . GLY A 1 99 ? -34.274 24.643 0.663 1.00 80.06 99 GLY A C 1
ATOM 828 O O . GLY A 1 99 ? -33.692 25.495 1.338 1.00 80.06 99 GLY A O 1
ATOM 829 N N . GLU A 1 100 ? -35.504 24.796 0.192 1.00 81.69 100 GLU A N 1
ATOM 830 C CA . GLU A 1 100 ? -36.315 25.990 0.380 1.00 81.69 100 GLU A CA 1
ATOM 831 C C . GLU A 1 100 ? -37.716 25.623 0.832 1.00 81.69 100 GLU A C 1
ATOM 833 O O . GLU A 1 100 ? -38.251 24.568 0.479 1.00 81.69 100 GLU A O 1
ATOM 838 N N . GLY A 1 101 ? -38.319 26.530 1.585 1.00 80.75 101 GLY A N 1
ATOM 839 C CA . GLY A 1 101 ? -39.679 26.409 2.063 1.00 80.75 101 GLY A CA 1
ATOM 840 C C . GLY A 1 101 ? -40.435 27.725 1.967 1.00 80.75 101 GLY A C 1
ATOM 841 O O . GLY A 1 101 ? -40.011 28.708 1.349 1.00 80.75 101 GLY A O 1
ATOM 842 N N . ILE A 1 102 ? -41.607 27.720 2.584 1.00 79.12 102 ILE A N 1
ATOM 843 C CA . ILE A 1 102 ? -42.499 28.866 2.677 1.00 79.12 102 ILE A CA 1
ATOM 844 C C . ILE A 1 102 ? -42.880 29.006 4.148 1.00 79.12 102 ILE A C 1
ATOM 846 O O . ILE A 1 102 ? -43.105 28.002 4.821 1.00 79.12 102 ILE A O 1
ATOM 850 N N . THR A 1 103 ? -42.958 30.235 4.653 1.00 75.62 103 THR A N 1
ATOM 851 C CA . THR A 1 103 ? -43.287 30.465 6.058 1.00 75.62 103 THR A CA 1
ATOM 852 C C . THR A 1 103 ? -44.658 29.899 6.423 1.00 75.62 103 THR A C 1
ATOM 854 O O . THR A 1 103 ? -45.666 30.149 5.755 1.00 75.62 103 THR A O 1
ATOM 857 N N . ASP A 1 104 ? -44.707 29.195 7.552 1.00 74.19 104 ASP A N 1
ATOM 858 C CA . ASP A 1 104 ? -45.961 28.761 8.156 1.00 74.19 104 ASP A CA 1
ATOM 859 C C . ASP A 1 104 ? -46.664 29.951 8.823 1.00 74.19 104 ASP A C 1
ATOM 861 O O . ASP A 1 104 ? -46.041 30.767 9.516 1.00 74.19 104 ASP A O 1
ATOM 865 N N . ALA A 1 105 ? -47.988 30.040 8.670 1.00 61.62 105 ALA A N 1
ATOM 866 C CA . ALA A 1 105 ? -48.786 31.076 9.318 1.00 61.62 105 ALA A CA 1
ATOM 867 C C . ALA A 1 105 ? -48.696 30.948 10.854 1.00 61.62 105 ALA A C 1
ATOM 869 O O . ALA A 1 105 ? -49.340 30.090 11.454 1.00 61.62 105 ALA A O 1
ATOM 870 N N . GLY A 1 106 ? -47.903 31.821 11.484 1.00 64.25 106 GLY A N 1
ATOM 871 C CA . GLY A 1 106 ? -47.669 31.839 12.934 1.00 64.25 106 GLY A CA 1
ATOM 872 C C . GLY A 1 106 ? -46.446 31.046 13.416 1.00 64.25 106 GLY A C 1
ATOM 873 O O . GLY A 1 106 ? -46.276 30.905 14.624 1.00 64.25 106 GLY A O 1
ATOM 874 N N . GLY A 1 107 ? -45.598 30.540 12.512 1.00 69.50 107 GLY A N 1
ATOM 875 C CA . GLY A 1 107 ? -44.350 29.858 12.871 1.00 69.50 107 GLY A CA 1
ATOM 876 C C . GLY A 1 107 ? -43.264 30.813 13.390 1.00 69.50 107 GLY A C 1
ATOM 877 O O . GLY A 1 107 ? -43.061 31.899 12.834 1.00 69.50 107 GLY A O 1
ATOM 878 N N . SER A 1 108 ? -42.551 30.391 14.440 1.00 80.50 108 SER A N 1
ATOM 879 C CA . SER A 1 108 ? -41.336 31.053 14.941 1.00 80.50 108 SER A CA 1
ATOM 880 C C . SER A 1 108 ? -40.108 30.555 14.175 1.00 80.50 108 SER A C 1
ATOM 882 O O . SER A 1 108 ? -40.001 29.357 13.921 1.00 80.50 108 SER A O 1
ATOM 884 N N . TYR A 1 109 ? -39.201 31.470 13.823 1.00 83.44 109 TYR A N 1
ATOM 885 C CA . TYR A 1 109 ? -37.968 31.206 13.074 1.00 83.44 109 TYR A CA 1
ATOM 886 C C . TYR A 1 109 ? -36.804 32.013 13.687 1.00 83.44 109 TYR A C 1
ATOM 888 O O . TYR A 1 109 ? -37.059 33.126 14.154 1.00 83.44 109 TYR A O 1
ATOM 896 N N . PRO A 1 110 ? -35.552 31.521 13.663 1.00 89.19 110 PRO A N 1
ATOM 897 C CA . PRO A 1 110 ? -35.118 30.239 13.102 1.00 89.19 110 PRO A CA 1
ATOM 898 C C . PRO A 1 110 ? -35.666 29.049 13.896 1.00 89.19 110 PRO A C 1
ATOM 900 O O . PRO A 1 110 ? -35.999 29.188 15.074 1.00 89.19 110 PRO A O 1
ATOM 903 N N . ARG A 1 111 ? -35.787 27.879 13.266 1.00 84.62 111 ARG A N 1
ATOM 904 C CA . ARG A 1 111 ? -36.201 26.651 13.963 1.00 84.62 111 ARG A CA 1
ATOM 905 C C . ARG A 1 111 ? -35.403 25.445 13.498 1.00 84.62 111 ARG A C 1
ATOM 907 O O . ARG A 1 111 ? -35.135 25.305 12.310 1.00 84.62 111 ARG A O 1
ATOM 914 N N . VAL A 1 112 ? -35.076 24.556 14.430 1.00 87.00 112 VAL A N 1
ATOM 915 C CA . VAL A 1 112 ? -34.501 23.245 14.113 1.00 87.00 112 VAL A CA 1
ATOM 916 C C . VAL A 1 112 ? -35.636 22.328 13.662 1.00 87.00 112 VAL A C 1
ATOM 918 O O . VAL A 1 112 ? -36.599 22.131 14.404 1.00 87.00 112 VAL A O 1
ATOM 921 N N . ILE A 1 113 ? -35.544 21.797 12.446 1.00 84.00 113 ILE A N 1
ATOM 922 C CA . ILE A 1 113 ? -36.547 20.890 11.869 1.00 84.00 113 ILE A CA 1
ATOM 923 C C . ILE A 1 113 ? -36.080 19.429 11.860 1.00 84.00 113 ILE A C 1
ATOM 925 O O . ILE A 1 113 ? -36.913 18.527 11.812 1.00 84.00 113 ILE A O 1
ATOM 929 N N . GLU A 1 114 ? -34.769 19.193 11.961 1.00 81.50 114 GLU A N 1
ATOM 930 C CA . GLU A 1 114 ? -34.175 17.860 12.075 1.00 81.50 114 GLU A CA 1
ATOM 931 C C . GLU A 1 114 ? -32.936 17.900 12.978 1.00 81.50 114 GLU A C 1
ATOM 933 O O . GLU A 1 114 ? -32.121 18.820 12.881 1.00 81.50 114 GLU A O 1
ATOM 938 N N . SER A 1 115 ? -32.795 16.881 13.830 1.00 84.12 115 SER A N 1
ATOM 939 C CA . SER A 1 115 ? -31.623 16.665 14.680 1.00 84.12 115 SER A CA 1
ATOM 940 C C . SER A 1 115 ? -31.158 15.220 14.558 1.00 84.12 115 SER A C 1
ATOM 942 O O . SER A 1 115 ? -31.919 14.292 14.839 1.00 84.12 115 SER A O 1
ATOM 944 N N . VAL A 1 116 ? -29.898 15.034 14.180 1.00 79.88 116 VAL A N 1
ATOM 945 C CA . VAL A 1 116 ? -29.220 13.735 14.138 1.00 79.88 116 VAL A CA 1
ATOM 946 C C . VAL A 1 116 ? -28.052 13.775 15.118 1.00 79.88 116 VAL A C 1
ATOM 948 O O . VAL A 1 116 ? -27.309 14.752 15.137 1.00 79.88 116 VAL A O 1
ATOM 951 N N . GLY A 1 117 ? -27.904 12.736 15.943 1.00 79.56 117 GLY A N 1
ATOM 952 C CA . GLY A 1 117 ? -26.839 12.645 16.948 1.00 79.56 117 GLY A CA 1
ATOM 953 C C . GLY A 1 117 ? -27.037 13.559 18.167 1.00 79.56 117 GLY A C 1
ATOM 954 O O . GLY A 1 117 ? -27.737 14.576 18.111 1.00 79.56 117 GLY A O 1
ATOM 955 N N . GLU A 1 118 ? -26.416 13.178 19.282 1.00 74.44 118 GLU A N 1
ATOM 956 C CA . GLU A 1 118 ? -26.397 13.992 20.505 1.00 74.44 118 GLU A CA 1
ATOM 957 C C . GLU A 1 118 ? -25.473 15.206 20.314 1.00 74.44 118 GLU A C 1
ATOM 959 O O . GLU A 1 118 ? -24.434 15.065 19.666 1.00 74.44 118 GLU A O 1
ATOM 964 N N . PRO A 1 119 ? -25.835 16.395 20.831 1.00 61.78 119 PRO A N 1
ATOM 965 C CA . PRO A 1 119 ? -24.964 17.557 20.759 1.00 61.78 119 PRO A CA 1
ATOM 966 C C . PRO A 1 119 ? -23.668 17.297 21.553 1.00 61.78 119 PRO A C 1
ATOM 968 O O . PRO A 1 119 ? -23.704 16.687 22.628 1.00 61.78 119 PRO A O 1
ATOM 971 N N . PRO A 1 120 ? -22.511 17.705 21.021 1.00 59.47 120 PRO A N 1
ATOM 972 C CA . PRO A 1 120 ? -21.228 17.514 21.680 1.00 59.47 120 PRO A CA 1
ATOM 973 C C . PRO A 1 120 ? -21.174 18.348 22.970 1.00 59.47 120 PRO A C 1
ATOM 975 O O . PRO A 1 120 ? -21.338 19.560 22.934 1.00 59.47 120 PRO A O 1
ATOM 978 N N . GLN A 1 121 ? -20.934 17.709 24.120 1.00 51.81 121 GLN A N 1
ATOM 979 C CA . GLN A 1 121 ? -20.663 18.428 25.371 1.00 51.81 121 GLN A CA 1
ATOM 980 C C . GLN A 1 121 ? -19.221 18.949 25.344 1.00 51.81 121 GLN A C 1
ATOM 982 O O . GLN A 1 121 ? -18.303 18.150 25.131 1.00 51.81 121 GLN A O 1
ATOM 987 N N . TYR A 1 122 ? -19.031 20.258 25.560 1.00 46.09 122 TYR A N 1
ATOM 988 C CA . TYR A 1 122 ? -17.717 20.905 25.679 1.00 46.09 122 TYR A CA 1
ATOM 989 C C . TYR A 1 122 ? -16.820 20.066 26.608 1.00 46.09 122 TYR A C 1
ATOM 991 O O . TYR A 1 122 ? -17.157 19.823 27.769 1.00 46.09 122 TYR A O 1
ATOM 999 N N . ARG A 1 123 ? -15.700 19.546 26.088 1.00 40.03 123 ARG A N 1
ATOM 1000 C CA . ARG A 1 123 ? -14.671 18.937 26.938 1.00 40.03 123 ARG A CA 1
ATOM 1001 C C . ARG A 1 123 ? -14.010 20.090 27.680 1.00 40.03 123 ARG A C 1
ATOM 1003 O O . ARG A 1 123 ? -13.487 20.984 27.029 1.00 40.03 123 ARG A O 1
ATOM 1010 N N . ASP A 1 124 ? -13.988 20.038 29.008 1.00 33.56 124 ASP A N 1
ATOM 1011 C CA . ASP A 1 124 ? -13.028 20.801 29.804 1.00 33.56 124 ASP A CA 1
ATOM 1012 C C . ASP A 1 124 ? -11.617 20.352 29.369 1.00 33.56 124 ASP A C 1
ATOM 1014 O O . ASP A 1 124 ? -11.090 19.339 29.839 1.00 33.56 124 ASP A O 1
ATOM 1018 N N . LEU A 1 125 ? -11.054 21.023 28.363 1.00 35.28 125 LEU A N 1
ATOM 1019 C CA . LEU A 1 125 ? -9.700 20.801 27.876 1.00 35.28 125 LEU A CA 1
ATOM 1020 C C . LEU A 1 125 ? -8.763 21.612 28.770 1.00 35.28 125 LEU A C 1
ATOM 1022 O O . LEU A 1 125 ? -8.688 22.836 28.688 1.00 35.28 125 LEU A O 1
ATOM 1026 N N . ASP A 1 126 ? -8.045 20.918 29.650 1.00 29.20 126 ASP A N 1
ATOM 1027 C CA . ASP A 1 126 ? -6.981 21.494 30.466 1.00 29.20 126 ASP A CA 1
ATOM 1028 C C . ASP A 1 126 ? -5.811 21.962 29.567 1.00 29.20 126 ASP A C 1
ATOM 1030 O O . ASP A 1 126 ? -4.830 21.253 29.366 1.00 29.20 126 ASP A O 1
ATOM 1034 N N . GLY A 1 127 ? -5.931 23.169 29.009 1.00 36.31 127 GLY A N 1
ATOM 1035 C CA . GLY A 1 127 ? -4.883 24.166 28.748 1.00 36.31 127 GLY A CA 1
ATOM 1036 C C . GLY A 1 127 ? -3.600 23.817 27.977 1.00 36.31 127 GLY A C 1
ATOM 1037 O O . GLY A 1 127 ? -2.716 24.674 27.960 1.00 36.31 127 GLY A O 1
ATOM 1038 N N . ASN A 1 128 ? -3.420 22.632 27.382 1.00 31.55 128 ASN A N 1
ATOM 1039 C CA . ASN A 1 128 ? -2.147 22.309 26.714 1.00 31.55 128 ASN A CA 1
ATOM 1040 C C . ASN A 1 128 ? -2.211 21.334 25.518 1.00 31.55 128 ASN A C 1
ATOM 1042 O O . ASN A 1 128 ? -1.191 20.735 25.179 1.00 31.55 128 ASN A O 1
ATOM 1046 N N . GLU A 1 129 ? -3.358 21.193 24.854 1.00 35.09 129 GLU A N 1
ATOM 1047 C CA . GLU A 1 129 ? -3.457 20.525 23.547 1.00 35.09 129 GLU A CA 1
ATOM 1048 C C . GLU A 1 129 ? -3.907 21.558 22.508 1.00 35.09 129 GLU A C 1
ATOM 1050 O O . GLU A 1 129 ? -5.044 22.014 22.532 1.00 35.09 129 GLU A O 1
ATOM 1055 N N . GLN A 1 130 ? -2.993 21.973 21.626 1.00 32.03 130 GLN A N 1
ATOM 1056 C CA . GLN A 1 130 ? -3.345 22.765 20.447 1.00 32.03 130 GLN A CA 1
ATOM 1057 C C . GLN A 1 130 ? -4.132 21.870 19.490 1.00 32.03 130 GLN A C 1
ATOM 1059 O O . GLN A 1 130 ? -3.625 20.835 19.053 1.00 32.03 130 GLN A O 1
ATOM 1064 N N . LEU A 1 131 ? -5.370 22.261 19.188 1.00 33.72 131 LEU A N 1
ATOM 1065 C CA . LEU A 1 131 ? -6.167 21.620 18.150 1.00 33.72 131 LEU A CA 1
ATOM 1066 C C . LEU A 1 131 ? -5.483 21.856 16.793 1.00 33.72 131 LEU A C 1
ATOM 1068 O O . LEU A 1 131 ? -5.054 22.981 16.523 1.00 33.72 131 LEU A O 1
ATOM 1072 N N . PRO A 1 132 ? -5.322 20.816 15.956 1.00 35.09 132 PRO A N 1
ATOM 1073 C CA . PRO A 1 132 ? -4.670 20.967 14.667 1.00 35.09 132 PRO A CA 1
ATOM 1074 C C . PRO A 1 132 ? -5.532 21.847 13.763 1.00 35.09 132 PRO A C 1
ATOM 1076 O O . PRO A 1 132 ? -6.595 21.446 13.286 1.00 35.09 132 PRO A O 1
ATOM 1079 N N . MET A 1 133 ? -5.046 23.063 13.547 1.00 34.88 133 MET A N 1
ATOM 1080 C CA . MET A 1 133 ? -5.438 23.907 12.437 1.00 34.88 133 MET A CA 1
ATOM 1081 C C . MET A 1 133 ? -4.784 23.371 11.172 1.00 34.88 133 MET A C 1
ATOM 1083 O O . MET A 1 133 ? -3.563 23.390 11.081 1.00 34.88 133 MET A O 1
ATOM 1087 N N . ASP A 1 134 ? -5.586 22.846 10.250 1.00 35.72 134 ASP A N 1
ATOM 1088 C CA . ASP A 1 134 ? -5.565 23.168 8.818 1.00 35.72 134 ASP A CA 1
ATOM 1089 C C . ASP A 1 134 ? -6.607 22.303 8.077 1.00 35.72 134 ASP A C 1
ATOM 1091 O O . ASP A 1 134 ? -7.303 21.478 8.659 1.00 35.72 134 ASP A O 1
ATOM 1095 N N . HIS A 1 135 ? -6.883 22.682 6.838 1.00 40.25 135 HIS A N 1
ATOM 1096 C CA . HIS A 1 135 ? -8.153 22.578 6.119 1.00 40.25 135 HIS A CA 1
ATOM 1097 C C . HIS A 1 135 ? -8.366 21.248 5.374 1.00 40.25 135 HIS A C 1
ATOM 1099 O O . HIS A 1 135 ? -7.417 20.811 4.750 1.00 40.25 135 HIS A O 1
ATOM 1105 N N . GLU A 1 136 ? -9.601 20.701 5.340 1.00 37.31 136 GLU A N 1
ATOM 1106 C CA . GLU A 1 136 ? -10.248 20.090 4.147 1.00 37.31 136 GLU A CA 1
ATOM 1107 C C . GLU A 1 136 ? -11.689 19.580 4.408 1.00 37.31 136 GLU A C 1
ATOM 1109 O O . GLU A 1 136 ? -12.072 19.278 5.537 1.00 37.31 136 GLU A O 1
ATOM 1114 N N . GLU A 1 137 ? -12.527 19.592 3.361 1.00 36.66 137 GLU A N 1
ATOM 1115 C CA . GLU A 1 137 ? -13.993 19.424 3.387 1.00 36.66 137 GLU A CA 1
ATOM 1116 C C . GLU A 1 137 ? -14.491 18.001 3.737 1.00 36.66 137 GLU A C 1
ATOM 1118 O O . GLU A 1 137 ? -13.844 17.017 3.390 1.00 36.66 137 GLU A O 1
ATOM 1123 N N . PRO A 1 138 ? -15.715 17.825 4.285 1.00 30.80 138 PRO A N 1
ATOM 1124 C CA . PRO A 1 138 ? -16.346 16.509 4.330 1.00 30.80 138 PRO A CA 1
ATOM 1125 C C . PRO A 1 138 ? -16.971 16.080 2.979 1.00 30.80 138 PRO A C 1
ATOM 1127 O O . PRO A 1 138 ? -17.601 16.886 2.272 1.00 30.80 138 PRO A O 1
ATOM 1130 N N . PRO A 1 139 ? -16.878 14.783 2.619 1.00 32.19 139 PRO A N 1
ATOM 1131 C CA . PRO A 1 139 ? -17.313 14.270 1.321 1.00 32.19 139 PRO A CA 1
ATOM 1132 C C . PRO A 1 139 ? -18.843 14.202 1.170 1.00 32.19 139 PRO A C 1
ATOM 1134 O O . PRO A 1 139 ? -19.599 13.997 2.124 1.00 32.19 139 PRO A O 1
ATOM 1137 N N . ARG A 1 140 ? -19.321 14.313 -0.079 1.00 34.06 140 ARG A N 1
ATOM 1138 C CA . ARG A 1 140 ? -20.689 13.921 -0.469 1.00 34.06 140 ARG A CA 1
ATOM 1139 C C . ARG A 1 140 ? -20.780 12.393 -0.478 1.00 34.06 140 ARG A C 1
ATOM 1141 O O . ARG A 1 140 ? -20.054 11.731 -1.207 1.00 34.06 140 ARG A O 1
ATOM 1148 N N . LEU A 1 141 ? -21.720 11.822 0.273 1.00 32.31 141 LEU A N 1
ATOM 1149 C CA . LEU A 1 141 ? -22.079 10.409 0.123 1.00 32.31 141 LEU A CA 1
ATOM 1150 C C . LEU A 1 141 ? -22.871 10.226 -1.181 1.00 32.31 141 LEU A C 1
ATOM 1152 O O . LEU A 1 141 ? -24.066 10.520 -1.228 1.00 32.31 141 LEU A O 1
ATOM 1156 N N . ASP A 1 142 ? -22.213 9.731 -2.232 1.00 37.12 142 ASP A N 1
ATOM 1157 C CA . ASP A 1 142 ? -22.895 9.181 -3.410 1.00 37.12 142 ASP A CA 1
ATOM 1158 C C . ASP A 1 142 ? -23.886 8.089 -2.945 1.00 37.12 142 ASP A C 1
ATOM 1160 O O . ASP A 1 142 ? -23.507 7.242 -2.142 1.00 37.12 142 ASP A O 1
ATOM 1164 N N . PRO A 1 143 ? -25.156 8.071 -3.389 1.00 37.12 143 PRO A N 1
ATOM 1165 C CA . PRO A 1 143 ? -26.133 7.046 -3.018 1.00 37.12 143 PRO A CA 1
ATOM 1166 C C . PRO A 1 143 ? -25.679 5.598 -3.273 1.00 37.12 143 PRO A C 1
ATOM 1168 O O . PRO A 1 143 ? -26.079 4.702 -2.528 1.00 37.12 143 PRO A O 1
ATOM 1171 N N . GLN A 1 144 ? -24.835 5.347 -4.281 1.00 34.88 144 GLN A N 1
ATOM 1172 C CA . GLN A 1 144 ? -24.245 4.027 -4.535 1.00 34.88 144 GLN A CA 1
ATOM 1173 C C . GLN A 1 144 ? -23.061 3.746 -3.600 1.00 34.88 144 GLN A C 1
ATOM 1175 O O . GLN A 1 144 ? -22.961 2.640 -3.062 1.00 34.88 144 GLN A O 1
ATOM 1180 N N . LEU A 1 145 ? -22.235 4.752 -3.300 1.00 36.59 145 LEU A N 1
ATOM 1181 C CA . LEU A 1 145 ? -21.228 4.707 -2.236 1.00 36.59 145 LEU A CA 1
ATOM 1182 C C . LEU A 1 145 ? -21.840 4.591 -0.832 1.00 36.59 145 LEU A C 1
ATOM 1184 O O . LEU A 1 145 ? -21.245 3.962 0.027 1.00 36.59 145 LEU A O 1
ATOM 1188 N N . ALA A 1 146 ? -23.038 5.123 -0.590 1.00 33.00 146 ALA A N 1
ATOM 1189 C CA . ALA A 1 146 ? -23.805 5.003 0.646 1.00 33.00 146 ALA A CA 1
ATOM 1190 C C . ALA A 1 146 ? -24.426 3.606 0.778 1.00 33.00 146 ALA A C 1
ATOM 1192 O O . ALA A 1 146 ? -24.532 3.082 1.886 1.00 33.00 146 ALA A O 1
ATOM 1193 N N . GLU A 1 147 ? -24.779 2.968 -0.341 1.00 31.80 147 GLU A N 1
ATOM 1194 C CA . GLU A 1 147 ? -25.175 1.558 -0.417 1.00 31.80 147 GLU A CA 1
ATOM 1195 C C . GLU A 1 147 ? -23.955 0.626 -0.207 1.00 31.80 147 GLU A C 1
ATOM 1197 O O . GLU A 1 147 ? -24.044 -0.366 0.521 1.00 31.80 147 GLU A O 1
ATOM 1202 N N . LEU A 1 148 ? -22.779 0.976 -0.750 1.00 35.25 148 LEU A N 1
ATOM 1203 C CA . LEU A 1 148 ? -21.493 0.295 -0.520 1.00 35.25 148 LEU A CA 1
ATOM 1204 C C . LEU A 1 148 ? -20.938 0.530 0.899 1.00 35.25 148 LEU A C 1
ATOM 1206 O O . LEU A 1 148 ? -20.422 -0.401 1.512 1.00 35.25 148 LEU A O 1
ATOM 1210 N N . ALA A 1 149 ? -21.117 1.719 1.473 1.00 33.28 149 ALA A N 1
ATOM 1211 C CA . ALA A 1 149 ? -20.780 2.077 2.852 1.00 33.28 149 ALA A CA 1
ATOM 1212 C C . ALA A 1 149 ? -21.773 1.465 3.851 1.00 33.28 149 ALA A C 1
ATOM 1214 O O . ALA A 1 149 ? -21.375 1.026 4.929 1.00 33.28 149 ALA A O 1
ATOM 1215 N N . ARG A 1 150 ? -23.054 1.312 3.475 1.00 34.59 150 ARG A N 1
ATOM 1216 C CA . ARG A 1 150 ? -24.023 0.470 4.201 1.00 34.59 150 ARG A CA 1
ATOM 1217 C C . ARG A 1 150 ? -23.606 -0.997 4.207 1.00 34.59 150 ARG A C 1
ATOM 1219 O O . ARG A 1 150 ? -23.803 -1.658 5.226 1.00 34.59 150 ARG A O 1
ATOM 1226 N N . ARG A 1 151 ? -22.993 -1.494 3.124 1.00 36.69 151 ARG A N 1
ATOM 1227 C CA . ARG A 1 151 ? -22.363 -2.829 3.076 1.00 36.69 151 ARG A CA 1
ATOM 1228 C C . ARG A 1 151 ? -21.034 -2.891 3.849 1.00 36.69 151 ARG A C 1
ATOM 1230 O O . ARG A 1 151 ? -20.719 -3.943 4.393 1.00 36.69 151 ARG A O 1
ATOM 1237 N N . ARG A 1 152 ? -20.313 -1.771 3.977 1.00 38.16 152 ARG A N 1
ATOM 1238 C CA . ARG A 1 152 ? -19.043 -1.594 4.715 1.00 38.16 152 ARG A CA 1
ATOM 1239 C C . ARG A 1 152 ? -19.192 -0.911 6.086 1.00 38.16 152 ARG A C 1
ATOM 1241 O O . ARG A 1 152 ? -18.250 -0.283 6.565 1.00 38.16 152 ARG A O 1
ATOM 1248 N N . ARG A 1 153 ? -20.306 -1.076 6.813 1.00 40.66 153 ARG A N 1
ATOM 1249 C CA . ARG A 1 153 ? -20.224 -0.922 8.278 1.00 40.66 153 ARG A CA 1
ATOM 1250 C C . ARG A 1 153 ? -19.250 -1.997 8.751 1.00 40.66 153 ARG A C 1
ATOM 1252 O O . ARG A 1 153 ? -19.646 -3.155 8.824 1.00 40.66 153 ARG A O 1
ATOM 1259 N N . GLN A 1 154 ? -17.983 -1.659 9.003 1.00 50.53 154 GLN A N 1
ATOM 1260 C CA . GLN A 1 154 ? -17.020 -2.602 9.572 1.00 50.53 154 GLN A CA 1
ATOM 1261 C C . GLN A 1 154 ? -17.629 -3.115 10.876 1.00 50.53 154 GLN A C 1
ATOM 1263 O O . GLN A 1 154 ? -17.788 -2.365 11.844 1.00 50.53 154 GLN A O 1
ATOM 1268 N N . HIS A 1 155 ? -18.089 -4.365 10.870 1.00 61.12 155 HIS A N 1
ATOM 1269 C CA . HIS A 1 155 ? -18.819 -4.915 12.001 1.00 61.12 155 HIS A CA 1
ATOM 1270 C C . HIS A 1 155 ? -17.843 -4.946 13.178 1.00 61.12 155 HIS A C 1
ATOM 1272 O O . HIS A 1 155 ? -16.781 -5.540 13.093 1.00 61.12 155 HIS A O 1
ATOM 1278 N N . LYS A 1 156 ? -18.121 -4.239 14.269 1.00 72.75 156 LYS A N 1
ATOM 1279 C CA . LYS A 1 156 ? -17.176 -4.196 15.393 1.00 72.75 156 LYS A CA 1
ATOM 1280 C C . LYS A 1 156 ? -17.080 -5.586 16.033 1.00 72.75 156 LYS A C 1
ATOM 1282 O O . LYS A 1 156 ? -18.098 -6.264 16.175 1.00 72.75 156 LYS A O 1
ATOM 1287 N N . ALA A 1 157 ? -15.876 -6.003 16.426 1.00 61.91 157 ALA A N 1
ATOM 1288 C CA . ALA A 1 157 ? -15.709 -7.222 17.212 1.00 61.91 157 ALA A CA 1
ATOM 1289 C C . ALA A 1 157 ? -16.454 -7.107 18.555 1.00 61.91 157 ALA A C 1
ATOM 1291 O O . ALA A 1 157 ? -16.499 -6.050 19.187 1.00 61.91 157 ALA A O 1
ATOM 1292 N N . THR A 1 158 ? -17.029 -8.214 18.995 1.00 74.88 158 THR A N 1
ATOM 1293 C CA . THR A 1 158 ? -17.802 -8.373 20.228 1.00 74.88 158 THR A CA 1
ATOM 1294 C C . THR A 1 158 ? -17.075 -9.320 21.182 1.00 74.88 158 THR A C 1
ATOM 1296 O O . THR A 1 158 ? -16.101 -9.975 20.811 1.00 74.88 158 THR A O 1
ATOM 1299 N N . SER A 1 159 ? -17.529 -9.406 22.434 1.00 71.00 159 SER A N 1
ATOM 1300 C CA . SER A 1 159 ? -16.920 -10.294 23.436 1.00 71.00 159 SER A CA 1
ATOM 1301 C C . SER A 1 159 ? -17.047 -11.784 23.105 1.00 71.00 159 SER A C 1
ATOM 1303 O O . SER A 1 159 ? -16.301 -12.586 23.652 1.00 71.00 159 SER A O 1
ATOM 1305 N N . THR A 1 160 ? -17.972 -12.171 22.223 1.00 77.12 160 THR A N 1
ATOM 1306 C CA . THR A 1 160 ? -18.133 -13.565 21.784 1.00 77.12 160 THR A CA 1
ATOM 1307 C C . THR A 1 160 ? -17.213 -13.946 20.631 1.00 77.12 160 THR A C 1
ATOM 1309 O O . THR A 1 160 ? -17.073 -15.132 20.357 1.00 77.12 160 THR A O 1
ATOM 1312 N N . ASP A 1 161 ? -16.596 -12.971 19.958 1.00 77.44 161 ASP A N 1
ATOM 1313 C CA . ASP A 1 161 ? -15.721 -13.238 18.808 1.00 77.44 161 ASP A CA 1
ATOM 1314 C C . ASP A 1 161 ? -14.290 -13.601 19.217 1.00 77.44 161 ASP A C 1
ATOM 1316 O O . ASP A 1 161 ? -13.509 -14.047 18.382 1.00 77.44 161 ASP A O 1
ATOM 1320 N N . ILE A 1 162 ? -13.924 -13.381 20.484 1.00 80.88 162 ILE A N 1
ATOM 1321 C CA . ILE A 1 162 ? -12.557 -13.555 20.972 1.00 80.88 162 ILE A CA 1
ATOM 1322 C C . ILE A 1 162 ? -12.552 -14.510 22.158 1.00 80.88 162 ILE A C 1
ATOM 1324 O O . ILE A 1 162 ? -13.088 -14.213 23.226 1.00 80.88 162 ILE A O 1
ATOM 1328 N N . ASP A 1 163 ? -11.880 -15.646 21.988 1.00 84.19 163 ASP A N 1
ATOM 1329 C CA . ASP A 1 163 ? -11.588 -16.553 23.090 1.00 84.19 163 ASP A CA 1
ATOM 1330 C C . ASP A 1 163 ? -10.285 -16.142 23.786 1.00 84.19 163 ASP A C 1
ATOM 1332 O O . ASP A 1 163 ? -9.186 -16.430 23.317 1.00 84.19 163 ASP A O 1
ATOM 1336 N N . LEU A 1 164 ? -10.408 -15.505 24.952 1.00 87.56 164 LEU A N 1
ATOM 1337 C CA . LEU A 1 164 ? -9.258 -15.074 25.754 1.00 87.56 164 LEU A CA 1
ATOM 1338 C C . LEU A 1 164 ? -8.424 -16.239 26.328 1.00 87.56 164 LEU A C 1
ATOM 1340 O O . LEU A 1 164 ? -7.392 -15.995 26.948 1.00 87.56 164 LEU A O 1
ATOM 1344 N N . ARG A 1 165 ? -8.853 -17.500 26.174 1.00 87.31 165 ARG A N 1
ATOM 1345 C CA . ARG A 1 165 ? -8.108 -18.682 26.649 1.00 87.31 165 ARG A CA 1
ATOM 1346 C C . ARG A 1 165 ? -7.011 -19.127 25.683 1.00 87.31 165 ARG A C 1
ATOM 1348 O O . ARG A 1 165 ? -6.157 -19.919 26.079 1.00 87.31 165 ARG A O 1
ATOM 1355 N N . GLY A 1 166 ? -7.055 -18.666 24.435 1.00 90.31 166 GLY A N 1
ATOM 1356 C CA . GLY A 1 166 ? -6.131 -19.057 23.376 1.00 90.31 166 GLY A CA 1
ATOM 1357 C C . GLY A 1 166 ? -5.464 -17.859 22.701 1.00 90.31 166 GLY A C 1
ATOM 1358 O O . GLY A 1 166 ? -5.820 -16.713 22.975 1.00 90.31 166 GLY A O 1
ATOM 1359 N N . PRO A 1 167 ? -4.469 -18.109 21.833 1.00 93.69 167 PRO A N 1
ATOM 1360 C CA . PRO A 1 167 ? -3.927 -17.070 20.971 1.00 93.69 167 PRO A CA 1
ATOM 1361 C C . PRO A 1 167 ? -4.996 -16.566 19.993 1.00 93.69 167 PRO A C 1
ATOM 1363 O O . PRO A 1 167 ? -5.848 -17.329 19.544 1.00 93.69 167 PRO A O 1
ATOM 1366 N N . VAL A 1 168 ? -4.920 -15.281 19.657 1.00 94.50 168 VAL A N 1
ATOM 1367 C CA . VAL A 1 168 ? -5.835 -14.596 18.738 1.00 94.50 168 VAL A CA 1
ATOM 1368 C C . VAL A 1 168 ? -5.035 -14.107 17.542 1.00 94.50 168 VAL A C 1
ATOM 1370 O O . VAL A 1 168 ? -4.018 -13.439 17.719 1.00 94.50 168 VAL A O 1
ATOM 1373 N N . GLU A 1 169 ? -5.493 -14.421 16.335 1.00 95.94 169 GLU A N 1
ATOM 1374 C CA . GLU A 1 169 ? -4.866 -13.954 15.099 1.00 95.94 169 GLU A CA 1
ATOM 1375 C C . GLU A 1 169 ? -5.604 -12.735 14.556 1.00 95.94 169 GLU A C 1
ATOM 1377 O O . GLU A 1 169 ? -6.822 -12.751 14.355 1.00 95.94 169 GLU A O 1
ATOM 1382 N N . LEU A 1 170 ? -4.852 -11.662 14.339 1.00 96.88 170 LEU A N 1
ATOM 1383 C CA . LEU A 1 170 ? -5.361 -10.382 13.876 1.00 96.88 170 LEU A CA 1
ATOM 1384 C C . LEU A 1 170 ? -4.592 -9.949 12.634 1.00 96.88 170 LEU A C 1
ATOM 1386 O O . LEU A 1 170 ? -3.376 -10.080 12.588 1.00 96.88 170 LEU A O 1
ATOM 1390 N N . VAL A 1 171 ? -5.283 -9.379 11.657 1.00 97.69 171 VAL A N 1
ATOM 1391 C CA . VAL A 1 171 ? -4.648 -8.708 10.519 1.00 97.69 171 VAL A CA 1
ATOM 1392 C C . VAL A 1 171 ? -4.430 -7.249 10.889 1.00 97.69 171 VAL A C 1
ATOM 1394 O O . VAL A 1 171 ? -5.396 -6.568 11.245 1.00 97.69 171 VAL A O 1
ATOM 1397 N N . ALA A 1 172 ? -3.191 -6.767 10.819 1.00 97.50 172 ALA A N 1
ATOM 1398 C CA . ALA A 1 172 ? -2.866 -5.357 11.003 1.00 97.50 172 ALA A CA 1
ATOM 1399 C C . ALA A 1 172 ? -3.361 -4.536 9.802 1.00 97.50 172 ALA A C 1
ATOM 1401 O O . ALA A 1 172 ? -3.106 -4.888 8.654 1.00 97.50 172 ALA A O 1
ATOM 1402 N N . LEU A 1 173 ? -4.087 -3.454 10.070 1.00 96.44 173 LEU A N 1
ATOM 1403 C CA . LEU A 1 173 ? -4.649 -2.548 9.063 1.00 96.44 173 LEU A CA 1
ATOM 1404 C C . LEU A 1 173 ? -3.939 -1.190 9.077 1.00 96.44 173 LEU A C 1
ATOM 1406 O O . LEU A 1 173 ? -3.686 -0.624 8.023 1.00 96.44 173 LEU A O 1
ATOM 1410 N N . SER A 1 174 ? -3.595 -0.693 10.265 1.00 95.44 174 SER A N 1
ATOM 1411 C CA . SER A 1 174 ? -2.773 0.504 10.467 1.00 95.44 174 SER A CA 1
ATOM 1412 C C . SER A 1 174 ? -2.077 0.454 11.824 1.00 95.44 174 SER A C 1
ATOM 1414 O O . SER A 1 174 ? -2.581 -0.171 12.765 1.00 95.44 174 SER A O 1
ATOM 1416 N N . VAL A 1 175 ? -0.930 1.118 11.940 1.00 91.88 175 VAL A N 1
ATOM 1417 C CA . VAL A 1 175 ? -0.147 1.219 13.176 1.00 91.88 175 VAL A CA 1
ATOM 1418 C C . VAL A 1 175 ? -0.030 2.689 13.561 1.00 91.88 175 VAL A C 1
ATOM 1420 O O . VAL A 1 175 ? 0.400 3.515 12.764 1.00 91.88 175 VAL A O 1
ATOM 1423 N N . LYS A 1 176 ? -0.442 3.009 14.788 1.00 86.25 176 LYS A N 1
ATOM 1424 C CA . LYS A 1 176 ? -0.302 4.326 15.422 1.00 86.25 176 LYS A CA 1
ATOM 1425 C C . LYS A 1 176 ? 0.576 4.188 16.668 1.00 86.25 176 LYS A C 1
ATOM 1427 O O . LYS A 1 176 ? 0.742 3.079 17.176 1.00 86.25 176 LYS A O 1
ATOM 1432 N N . GLU A 1 177 ? 1.058 5.307 17.209 1.00 78.12 177 GLU A N 1
ATOM 1433 C CA . GLU A 1 177 ? 2.024 5.358 18.322 1.00 78.12 177 GLU A CA 1
ATOM 1434 C C . GLU A 1 177 ? 1.693 4.401 19.489 1.00 78.12 177 GLU A C 1
ATOM 1436 O O . GLU A 1 177 ? 2.567 3.743 20.028 1.00 78.12 177 GLU A O 1
ATOM 1441 N N . GLY A 1 178 ? 0.425 4.235 19.874 1.00 82.69 178 GLY A N 1
ATOM 1442 C CA . GLY A 1 178 ? 0.047 3.370 21.005 1.00 82.69 178 GLY A CA 1
ATOM 1443 C C . GLY A 1 178 ? -0.845 2.178 20.667 1.00 82.69 178 GLY A C 1
ATOM 1444 O O . GLY A 1 178 ? -1.291 1.472 21.581 1.00 82.69 178 GLY A O 1
ATOM 1445 N N . ALA A 1 179 ? -1.197 1.983 19.396 1.00 90.94 179 ALA A N 1
ATOM 1446 C CA . ALA A 1 179 ? -2.198 0.997 19.019 1.00 90.94 179 ALA A CA 1
ATOM 1447 C C . ALA A 1 179 ? -2.093 0.550 17.562 1.00 90.94 179 ALA A C 1
ATOM 1449 O O . ALA A 1 179 ? -1.748 1.326 16.680 1.00 90.94 179 ALA A O 1
ATOM 1450 N N . VAL A 1 180 ? -2.518 -0.684 17.309 1.00 94.44 180 VAL A N 1
ATOM 1451 C CA . VAL A 1 180 ? -2.699 -1.216 15.956 1.00 94.44 180 VAL A CA 1
ATOM 1452 C C . VAL A 1 180 ? -4.191 -1.340 15.695 1.00 94.44 180 VAL A C 1
ATOM 1454 O O . VAL A 1 180 ? -4.921 -1.946 16.490 1.00 94.44 180 VAL A O 1
ATOM 1457 N N . ARG A 1 181 ? -4.673 -0.765 14.594 1.00 95.44 181 ARG A N 1
ATOM 1458 C CA . ARG A 1 181 ? -6.010 -1.082 14.102 1.00 95.44 181 ARG A CA 1
ATOM 1459 C C . ARG A 1 181 ? -5.934 -2.427 13.407 1.00 95.44 181 ARG A C 1
ATOM 1461 O O . ARG A 1 181 ? -5.122 -2.616 12.510 1.00 95.44 181 ARG A O 1
ATOM 1468 N N . CYS A 1 182 ? -6.794 -3.349 13.807 1.00 96.12 182 CYS A N 1
ATOM 1469 C CA . CYS A 1 182 ? -6.826 -4.690 13.257 1.00 96.12 182 CYS A CA 1
ATOM 1470 C C . CYS A 1 182 ? -8.228 -5.071 12.791 1.00 96.12 182 CYS A C 1
ATOM 1472 O O . CYS A 1 182 ? -9.233 -4.492 13.219 1.00 96.12 182 CYS A O 1
ATOM 1474 N N . ARG A 1 183 ? -8.292 -6.147 12.013 1.00 95.06 183 ARG A N 1
ATOM 1475 C CA . ARG A 1 183 ? -9.471 -7.014 11.945 1.00 95.06 183 ARG A CA 1
ATOM 1476 C C . ARG A 1 183 ? -9.125 -8.428 12.393 1.00 95.06 183 ARG A C 1
ATOM 1478 O O . ARG A 1 183 ? -7.953 -8.802 12.405 1.00 95.06 183 ARG A O 1
ATOM 1485 N N . LEU A 1 184 ? -10.131 -9.203 12.776 1.00 93.38 184 LEU A N 1
ATOM 1486 C CA . LEU A 1 184 ? -9.956 -10.635 13.021 1.00 93.38 184 LEU A CA 1
ATOM 1487 C C . LEU A 1 184 ? -9.523 -11.334 11.720 1.00 93.38 184 LEU A C 1
ATOM 1489 O O . LEU A 1 184 ? -9.891 -10.899 10.631 1.00 93.38 184 LEU A O 1
ATOM 1493 N N . LEU A 1 185 ? -8.742 -12.412 11.814 1.00 92.06 185 LEU A N 1
ATOM 1494 C CA . LEU A 1 185 ? -8.334 -13.151 10.615 1.00 92.06 185 LEU A CA 1
ATOM 1495 C C . LEU A 1 185 ? -9.546 -13.753 9.881 1.00 92.06 185 LEU A C 1
ATOM 1497 O O . LEU A 1 185 ? -9.716 -13.530 8.685 1.00 92.06 185 LEU A O 1
ATOM 1501 N N . ASP A 1 186 ? -10.437 -14.407 10.630 1.00 85.75 186 ASP A N 1
ATOM 1502 C CA . ASP A 1 186 ? -11.594 -15.144 10.099 1.00 85.75 186 ASP A CA 1
ATOM 1503 C C . ASP A 1 186 ? -12.837 -14.271 9.828 1.00 85.75 186 ASP A C 1
ATOM 1505 O O . ASP A 1 186 ? -13.918 -14.790 9.539 1.00 85.75 186 ASP A O 1
ATOM 1509 N N . SER A 1 187 ? -12.746 -12.942 9.975 1.00 84.19 187 SER A N 1
ATOM 1510 C CA . SER A 1 187 ? -13.874 -12.045 9.684 1.00 84.19 187 SER A CA 1
ATOM 1511 C C . SER A 1 187 ? -13.444 -10.605 9.418 1.00 84.19 187 SER A C 1
ATOM 1513 O O . SER A 1 187 ? -12.409 -10.151 9.890 1.00 84.19 187 SER A O 1
ATOM 1515 N N . ASP A 1 188 ? -14.316 -9.816 8.797 1.00 79.56 188 ASP A N 1
ATOM 1516 C CA . ASP A 1 188 ? -14.094 -8.373 8.614 1.00 79.56 188 ASP A CA 1
ATOM 1517 C C . ASP A 1 188 ? -14.311 -7.553 9.897 1.00 79.56 188 ASP A C 1
ATOM 1519 O O . ASP A 1 188 ? -14.443 -6.324 9.852 1.00 79.56 188 ASP A O 1
ATOM 1523 N N . ARG A 1 189 ? -14.394 -8.215 11.063 1.00 86.62 189 ARG A N 1
ATOM 1524 C CA . ARG A 1 189 ? -14.673 -7.522 12.312 1.00 86.62 189 ARG A CA 1
ATOM 1525 C C . ARG A 1 189 ? -13.458 -6.796 12.845 1.00 86.62 189 ARG A C 1
ATOM 1527 O O . ARG A 1 189 ? -12.418 -7.403 13.082 1.00 86.62 189 ARG A O 1
ATOM 1534 N N . VAL A 1 190 ? -13.622 -5.505 13.106 1.00 90.75 190 VAL A N 1
ATOM 1535 C CA . VAL A 1 190 ? -12.520 -4.626 13.507 1.00 90.75 190 VAL A CA 1
ATOM 1536 C C . VAL A 1 190 ? -12.356 -4.513 15.013 1.00 90.75 190 VAL A C 1
ATOM 1538 O O . VAL A 1 190 ? -13.335 -4.441 15.764 1.00 90.75 190 VAL A O 1
ATOM 1541 N N . ILE A 1 191 ? -11.097 -4.444 15.441 1.00 93.56 191 ILE A N 1
ATOM 1542 C CA . ILE A 1 191 ? -10.673 -4.291 16.830 1.00 93.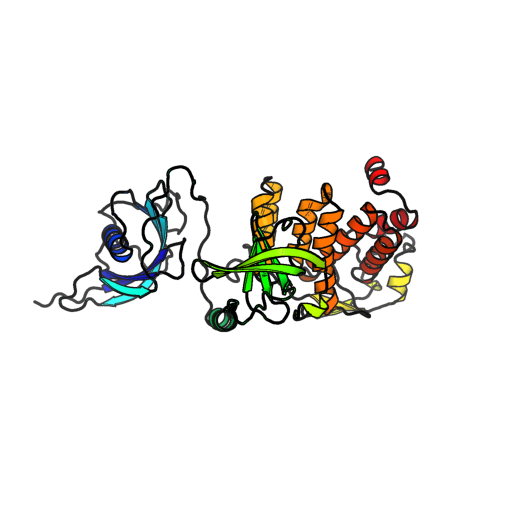56 191 ILE A CA 1
ATOM 1543 C C . ILE A 1 191 ? -9.385 -3.476 16.916 1.00 93.56 191 ILE A C 1
ATOM 1545 O O . ILE A 1 191 ? -8.576 -3.478 15.996 1.00 93.56 191 ILE A O 1
ATOM 1549 N N . THR A 1 192 ? -9.191 -2.760 18.019 1.00 94.75 192 THR A N 1
ATOM 1550 C CA . THR A 1 192 ? -7.942 -2.038 18.274 1.00 94.75 192 THR A CA 1
ATOM 1551 C C . THR A 1 192 ? -7.068 -2.822 19.251 1.00 94.75 192 THR A C 1
ATOM 1553 O O . THR A 1 192 ? -7.466 -3.068 20.389 1.00 94.75 192 THR A O 1
ATOM 1556 N N . LEU A 1 193 ? -5.868 -3.206 18.825 1.00 94.50 193 LEU A N 1
ATOM 1557 C CA . LEU A 1 193 ? -4.879 -3.885 19.654 1.00 94.50 193 LEU A CA 1
ATOM 1558 C C . LEU A 1 193 ? -3.989 -2.864 20.373 1.00 94.50 193 LEU A C 1
ATOM 1560 O O . LEU A 1 193 ? -3.417 -1.976 19.747 1.00 94.50 193 LEU A O 1
ATOM 1564 N N . ARG A 1 194 ? -3.820 -3.029 21.686 1.00 92.25 194 ARG A N 1
ATOM 1565 C CA . ARG A 1 194 ? -2.794 -2.356 22.493 1.00 92.25 194 ARG A CA 1
ATOM 1566 C C . ARG A 1 194 ? -1.838 -3.394 23.066 1.00 92.25 194 ARG A C 1
ATOM 1568 O O . ARG A 1 194 ? -2.192 -4.133 23.984 1.00 92.25 194 ARG A O 1
ATOM 1575 N N . ALA A 1 195 ? -0.624 -3.441 22.541 1.00 87.25 195 ALA A N 1
ATOM 1576 C CA . ALA A 1 195 ? 0.403 -4.380 22.970 1.00 87.25 195 ALA A CA 1
ATOM 1577 C C . ALA A 1 195 ? 1.759 -3.677 23.087 1.00 87.25 195 ALA A C 1
ATOM 1579 O O . ALA A 1 195 ? 1.952 -2.576 22.577 1.00 87.25 195 ALA A O 1
ATOM 1580 N N . ARG A 1 196 ? 2.711 -4.316 23.770 1.00 81.06 196 ARG A N 1
ATOM 1581 C CA . ARG A 1 196 ? 4.120 -3.909 23.682 1.00 81.06 196 ARG A CA 1
ATOM 1582 C C . ARG A 1 196 ? 4.698 -4.411 22.357 1.00 81.06 196 ARG A C 1
ATOM 1584 O O . ARG A 1 196 ? 4.353 -5.514 21.943 1.00 81.06 196 ARG A O 1
ATOM 1591 N N . GLY A 1 197 ? 5.585 -3.630 21.739 1.00 73.44 197 GLY A N 1
ATOM 1592 C CA . GLY A 1 197 ? 6.273 -4.028 20.502 1.00 73.44 197 GLY A CA 1
ATOM 1593 C C . GLY A 1 197 ? 5.448 -3.859 19.224 1.00 73.44 197 GLY A C 1
ATOM 1594 O O . GLY A 1 197 ? 5.749 -4.500 18.229 1.00 73.44 197 GLY A O 1
ATOM 1595 N N . ILE A 1 198 ? 4.411 -3.016 19.240 1.00 81.25 198 ILE A N 1
ATOM 1596 C CA . ILE A 1 198 ? 3.562 -2.755 18.063 1.00 81.25 198 ILE A CA 1
ATOM 1597 C C . ILE A 1 198 ? 4.288 -2.030 16.923 1.00 81.25 198 ILE A C 1
ATOM 1599 O O . ILE A 1 198 ? 3.858 -2.139 15.784 1.00 81.25 198 ILE A O 1
ATOM 1603 N N . TRP A 1 199 ? 5.385 -1.332 17.225 1.00 73.00 199 TRP A N 1
ATOM 1604 C CA . TRP A 1 199 ? 6.247 -0.644 16.254 1.00 73.00 199 TRP A CA 1
ATOM 1605 C C . TRP A 1 199 ? 6.935 -1.608 15.284 1.00 73.00 199 TRP A C 1
ATOM 1607 O O . TRP A 1 199 ? 7.404 -1.189 14.241 1.00 73.00 199 TRP A O 1
ATOM 1617 N N . ASP A 1 200 ? 6.992 -2.898 15.620 1.00 82.56 200 ASP A N 1
ATOM 1618 C CA . ASP A 1 200 ? 7.573 -3.939 14.773 1.00 82.56 200 ASP A CA 1
ATOM 1619 C C . ASP A 1 200 ? 6.498 -4.665 13.946 1.00 82.56 200 ASP A C 1
ATOM 1621 O O . ASP A 1 200 ? 6.641 -5.842 13.636 1.00 82.56 200 ASP A O 1
ATOM 1625 N N . VAL A 1 201 ? 5.374 -4.014 13.639 1.00 91.94 201 VAL A N 1
ATOM 1626 C CA . VAL A 1 201 ? 4.275 -4.566 12.831 1.00 91.94 201 VAL A CA 1
ATOM 1627 C C . VAL A 1 201 ? 4.038 -3.638 11.651 1.00 91.94 201 VAL A C 1
ATOM 1629 O O . VAL A 1 201 ? 4.055 -2.425 11.822 1.00 91.94 201 VAL A O 1
ATOM 1632 N N . VAL A 1 202 ? 3.760 -4.197 10.474 1.00 95.62 202 VAL A N 1
ATOM 1633 C CA . VAL A 1 202 ? 3.353 -3.405 9.303 1.00 95.62 202 VAL A CA 1
ATOM 1634 C C . VAL A 1 202 ? 1.935 -3.777 8.850 1.00 95.62 202 VAL A C 1
ATOM 1636 O O . VAL A 1 202 ? 1.505 -4.919 9.059 1.00 95.62 202 VAL A O 1
ATOM 1639 N N . PRO A 1 203 ? 1.171 -2.848 8.242 1.00 97.69 203 PRO A N 1
ATOM 1640 C CA . PRO A 1 203 ? -0.136 -3.162 7.672 1.00 97.69 203 PRO A CA 1
ATOM 1641 C C . PRO A 1 203 ? -0.067 -4.351 6.709 1.00 97.69 203 PRO A C 1
ATOM 1643 O O . PRO A 1 203 ? 0.840 -4.436 5.891 1.00 97.69 203 PRO A O 1
ATOM 1646 N N . GLY A 1 204 ? -1.029 -5.269 6.801 1.00 97.19 204 GLY A N 1
ATOM 1647 C CA . GLY A 1 204 ? -1.107 -6.494 6.000 1.00 97.19 204 GLY A CA 1
ATOM 1648 C C . GLY A 1 204 ? -0.466 -7.733 6.632 1.00 97.19 204 GLY A C 1
ATOM 1649 O O . GLY A 1 204 ? -0.698 -8.842 6.151 1.00 97.19 204 GLY A O 1
ATOM 1650 N N . GLU A 1 205 ? 0.274 -7.600 7.734 1.00 97.50 205 GLU A N 1
ATOM 1651 C CA . GLU A 1 205 ? 0.747 -8.760 8.494 1.00 97.50 205 GLU A CA 1
ATOM 1652 C C . GLU A 1 205 ? -0.334 -9.353 9.407 1.00 97.50 205 GLU A C 1
ATOM 1654 O O . GLU A 1 205 ? -1.200 -8.659 9.948 1.00 97.50 205 GLU A O 1
ATOM 1659 N N . ILE A 1 206 ? -0.238 -10.665 9.626 1.00 97.44 206 ILE A N 1
ATOM 1660 C CA . ILE A 1 206 ? -1.000 -11.396 10.635 1.00 97.44 206 ILE A CA 1
ATOM 1661 C C . ILE A 1 206 ? -0.187 -11.421 11.927 1.00 97.44 206 ILE A C 1
ATOM 1663 O O . ILE A 1 206 ? 0.881 -12.040 11.997 1.00 97.44 206 ILE A O 1
ATOM 1667 N N . VAL A 1 207 ? -0.723 -10.793 12.969 1.00 96.19 207 VAL A N 1
ATOM 1668 C CA . VAL A 1 207 ? -0.162 -10.799 14.319 1.00 96.19 207 VAL A CA 1
ATOM 1669 C C . VAL A 1 207 ? -0.874 -11.830 15.187 1.00 96.19 207 VAL A C 1
ATOM 1671 O O . VAL A 1 207 ? -2.101 -11.862 15.286 1.00 96.19 207 VAL A O 1
ATOM 1674 N N . VAL A 1 208 ? -0.087 -12.680 15.841 1.00 95.44 208 VAL A N 1
ATOM 1675 C CA . VAL A 1 208 ? -0.568 -13.654 16.822 1.00 95.44 208 VAL A CA 1
ATOM 1676 C C . VAL A 1 208 ? -0.418 -13.034 18.201 1.00 95.44 208 VAL A C 1
ATOM 1678 O O . VAL A 1 208 ? 0.696 -12.770 18.654 1.00 95.44 208 VAL A O 1
ATOM 1681 N N . VAL A 1 209 ? -1.535 -12.805 18.880 1.00 94.94 209 VAL A N 1
ATOM 1682 C CA . VAL A 1 209 ? -1.588 -12.126 20.175 1.00 94.94 209 VAL A CA 1
ATOM 1683 C C . VAL A 1 209 ? -1.952 -13.124 21.261 1.00 94.94 209 VAL A C 1
ATOM 1685 O O . VAL A 1 209 ? -2.919 -13.870 21.127 1.00 94.94 209 VAL A O 1
ATOM 1688 N N . LYS A 1 210 ? -1.217 -13.111 22.374 1.00 94.38 210 LYS A N 1
ATOM 1689 C CA . LYS A 1 210 ? -1.665 -13.721 23.632 1.00 94.38 210 LYS A CA 1
ATOM 1690 C C . LYS A 1 210 ? -2.544 -12.703 24.358 1.00 94.38 210 LYS A C 1
ATOM 1692 O O . LYS A 1 210 ? -2.011 -11.705 24.855 1.00 94.38 210 LYS A O 1
ATOM 1697 N N . PRO A 1 211 ? -3.873 -12.883 24.376 1.00 94.12 211 PRO A N 1
ATOM 1698 C CA . PRO A 1 211 ? -4.769 -11.867 24.897 1.00 94.12 211 PRO A CA 1
ATOM 1699 C C . PRO A 1 211 ? -4.704 -11.808 26.429 1.00 94.12 211 PRO A C 1
ATOM 1701 O O . PRO A 1 211 ? -4.622 -12.826 27.110 1.00 94.12 211 PRO A O 1
ATOM 1704 N N . HIS A 1 212 ? -4.772 -10.600 26.981 1.00 92.00 212 HIS A N 1
ATOM 1705 C CA . HIS A 1 212 ? -4.876 -10.353 28.421 1.00 92.00 212 HIS A CA 1
ATOM 1706 C C . HIS A 1 212 ? -6.273 -9.874 28.801 1.00 92.00 212 HIS A C 1
ATOM 1708 O O . HIS A 1 212 ? -6.888 -10.387 29.735 1.00 92.00 212 HIS A O 1
ATOM 1714 N N . LYS A 1 213 ? -6.766 -8.851 28.096 1.00 90.25 213 LYS A N 1
ATOM 1715 C CA . LYS A 1 213 ? -8.051 -8.220 28.390 1.00 90.25 213 LYS A CA 1
ATOM 1716 C C . LYS A 1 213 ? -8.690 -7.720 27.105 1.00 90.25 213 LYS A C 1
ATOM 1718 O O . LYS A 1 213 ? -8.041 -7.045 26.315 1.00 90.25 213 LYS A O 1
ATOM 1723 N N . GLN A 1 214 ? -9.984 -7.971 26.961 1.00 90.06 214 GLN A N 1
ATOM 1724 C CA . GLN A 1 214 ? -10.834 -7.282 25.998 1.00 90.06 214 GLN A CA 1
ATOM 1725 C C . GLN A 1 214 ? -11.720 -6.279 26.741 1.00 90.06 214 GLN A C 1
ATOM 1727 O O . GLN A 1 214 ? -12.200 -6.555 27.842 1.00 90.06 214 GLN A O 1
ATOM 1732 N N . TRP A 1 215 ? -11.922 -5.101 26.162 1.00 87.62 215 TRP A N 1
ATOM 1733 C CA . TRP A 1 215 ? -12.873 -4.114 26.670 1.00 87.62 215 TRP A CA 1
ATOM 1734 C C . TRP A 1 215 ? -13.453 -3.297 25.521 1.00 87.62 215 TRP A C 1
ATOM 1736 O O . TRP A 1 215 ? -13.023 -3.416 24.375 1.00 87.62 215 TRP A O 1
ATOM 1746 N N . SER A 1 216 ? -14.435 -2.459 25.828 1.00 82.81 216 SER A N 1
ATOM 1747 C CA . SER A 1 216 ? -14.939 -1.463 24.890 1.00 82.81 216 SER A CA 1
ATOM 1748 C C . SER A 1 216 ? -14.813 -0.075 25.501 1.00 82.81 216 SER A C 1
ATOM 1750 O O . SER A 1 216 ? -15.036 0.095 26.698 1.00 82.81 216 SER A O 1
ATOM 1752 N N . TYR A 1 217 ? -14.438 0.906 24.689 1.00 72.81 217 TYR A N 1
ATOM 1753 C CA . TYR A 1 217 ? -14.364 2.315 25.072 1.00 72.81 217 TYR A CA 1
ATOM 1754 C C . TYR A 1 217 ? -14.961 3.156 23.945 1.00 72.81 217 TYR A C 1
ATOM 1756 O O . TYR A 1 217 ? -14.658 2.893 22.783 1.00 72.81 217 TYR A O 1
ATOM 1764 N N . ALA A 1 218 ? -15.867 4.083 24.273 1.00 73.88 218 ALA A N 1
ATOM 1765 C CA . ALA A 1 218 ? -16.660 4.842 23.294 1.00 73.88 218 ALA A CA 1
ATOM 1766 C C . ALA A 1 218 ? -17.319 3.948 22.213 1.00 73.88 218 ALA A C 1
ATOM 1768 O O . ALA A 1 218 ? -17.380 4.276 21.034 1.00 73.88 218 ALA A O 1
ATOM 1769 N N . GLY A 1 219 ? -17.750 2.738 22.592 1.00 71.69 219 GLY A N 1
ATOM 1770 C CA . GLY A 1 219 ? -18.320 1.768 21.654 1.00 71.69 219 GLY A CA 1
ATOM 1771 C C . GLY A 1 219 ? -17.320 1.153 20.663 1.00 71.69 219 GLY A C 1
ATOM 1772 O O . GLY A 1 219 ? -17.751 0.497 19.717 1.00 71.69 219 GLY A O 1
ATOM 1773 N N . HIS A 1 220 ? -16.008 1.340 20.830 1.00 77.88 220 HIS A N 1
ATOM 1774 C CA . HIS A 1 220 ? -14.961 0.667 20.054 1.00 77.88 220 HIS A CA 1
ATOM 1775 C C . HIS A 1 220 ? -14.374 -0.503 20.849 1.00 77.88 220 HIS A C 1
ATOM 1777 O O . HIS A 1 220 ? -14.058 -0.328 22.027 1.00 77.88 220 HIS A O 1
ATOM 1783 N N . PRO A 1 221 ? -14.230 -1.698 20.251 1.00 88.62 221 PRO A N 1
ATOM 1784 C CA . PRO A 1 221 ? -13.611 -2.833 20.917 1.00 88.62 221 PRO A CA 1
ATOM 1785 C C . PRO A 1 221 ? -12.088 -2.694 20.929 1.00 88.62 221 PRO A C 1
ATOM 1787 O O . PRO A 1 221 ? -11.468 -2.317 19.931 1.00 88.62 221 PRO A O 1
ATOM 1790 N N . TYR A 1 222 ? -11.499 -3.059 22.060 1.00 92.38 222 TYR A N 1
ATOM 1791 C CA . TYR A 1 222 ? -10.065 -3.083 22.291 1.00 92.38 222 TYR A CA 1
ATOM 1792 C C . TYR A 1 222 ? -9.634 -4.447 22.811 1.00 92.38 222 TYR A C 1
ATOM 1794 O O . TYR A 1 222 ? -10.345 -5.077 23.599 1.00 92.38 222 TYR A O 1
ATOM 1802 N N . LEU A 1 223 ? -8.436 -4.855 22.414 1.00 93.81 223 LEU A N 1
ATOM 1803 C CA . LEU A 1 223 ? -7.727 -6.005 22.949 1.00 93.81 223 LEU A CA 1
ATOM 1804 C C . LEU A 1 223 ? -6.379 -5.537 23.485 1.00 93.81 223 LEU A C 1
ATOM 1806 O O . LEU A 1 223 ? -5.664 -4.811 22.801 1.00 93.81 223 LEU A O 1
ATOM 1810 N N . SER A 1 224 ? -6.006 -5.968 24.683 1.00 93.81 224 SER A N 1
ATOM 1811 C CA . SER A 1 224 ? -4.625 -5.895 25.146 1.00 93.81 224 SER A CA 1
ATOM 1812 C C . SER A 1 224 ? -4.015 -7.276 25.221 1.00 93.81 224 SER A C 1
ATOM 1814 O O . SER A 1 224 ? -4.713 -8.264 25.462 1.00 93.81 224 SER A O 1
ATOM 1816 N N . GLY A 1 225 ? -2.704 -7.340 25.030 1.00 91.12 225 GLY A N 1
ATOM 1817 C CA . GLY A 1 225 ? -1.973 -8.595 25.031 1.00 91.12 225 GLY A CA 1
ATOM 1818 C C . GLY A 1 225 ? -0.493 -8.413 24.739 1.00 91.12 225 GLY A C 1
ATOM 1819 O O . GLY A 1 225 ? 0.025 -7.295 24.705 1.00 91.12 225 GLY A O 1
ATOM 1820 N N . GLU A 1 226 ? 0.170 -9.538 24.523 1.00 92.12 226 GLU A N 1
ATOM 1821 C CA . GLU A 1 226 ? 1.545 -9.621 24.038 1.00 92.12 226 GLU A CA 1
ATOM 1822 C C . GLU A 1 226 ? 1.536 -10.165 22.606 1.00 92.12 226 GLU A C 1
ATOM 1824 O O . GLU A 1 226 ? 0.877 -11.173 22.334 1.00 92.12 226 GLU A O 1
ATOM 1829 N N . ILE A 1 227 ? 2.257 -9.510 21.692 1.00 93.56 227 ILE A N 1
ATOM 1830 C CA . ILE A 1 227 ? 2.465 -10.033 20.338 1.00 93.56 227 ILE A CA 1
ATOM 1831 C C . ILE A 1 227 ? 3.474 -11.177 20.441 1.00 93.56 227 ILE A C 1
ATOM 1833 O O . ILE A 1 227 ? 4.622 -10.972 20.822 1.00 93.56 227 ILE A O 1
ATOM 1837 N N . ALA A 1 228 ? 3.032 -12.392 20.130 1.00 92.94 228 ALA A N 1
ATOM 1838 C CA . ALA A 1 228 ? 3.876 -13.581 20.135 1.00 92.94 228 ALA A CA 1
ATOM 1839 C C . ALA A 1 228 ? 4.682 -13.721 18.836 1.00 92.94 228 ALA A C 1
ATOM 1841 O O . ALA A 1 228 ? 5.810 -14.205 18.865 1.00 92.94 228 ALA A O 1
ATOM 1842 N N . SER A 1 229 ? 4.095 -13.324 17.705 1.00 93.44 229 SER A N 1
ATOM 1843 C CA . SER A 1 229 ? 4.736 -13.333 16.387 1.00 93.44 229 SER A CA 1
ATOM 1844 C C . SER A 1 229 ? 3.947 -12.481 15.395 1.00 93.44 229 SER A C 1
ATOM 1846 O O . SER A 1 229 ? 2.724 -12.397 15.511 1.00 93.44 229 SER A O 1
ATOM 1848 N N . ALA A 1 230 ? 4.624 -11.953 14.380 1.00 94.38 230 ALA A N 1
ATOM 1849 C CA . ALA A 1 230 ? 4.022 -11.367 13.186 1.00 94.38 230 ALA A CA 1
ATOM 1850 C C . ALA A 1 230 ? 4.504 -12.136 11.948 1.00 94.38 230 ALA A C 1
ATOM 1852 O O . ALA A 1 230 ? 5.637 -12.625 11.922 1.00 94.38 230 ALA A O 1
ATOM 1853 N N . ARG A 1 231 ? 3.639 -12.302 10.946 1.00 95.31 231 ARG A N 1
ATOM 1854 C CA . ARG A 1 231 ? 3.995 -12.948 9.677 1.00 95.31 231 ARG A CA 1
ATOM 1855 C C . ARG A 1 231 ? 3.188 -12.379 8.522 1.00 95.31 231 ARG A C 1
ATOM 1857 O O . ARG A 1 231 ? 2.037 -11.991 8.702 1.00 95.31 231 ARG A O 1
ATOM 1864 N N . LEU A 1 232 ? 3.749 -12.447 7.325 1.00 96.69 232 LEU A N 1
ATOM 1865 C CA . LEU A 1 232 ? 3.011 -12.213 6.093 1.00 96.69 232 LEU A CA 1
ATOM 1866 C C . LEU A 1 232 ? 2.451 -13.537 5.561 1.00 96.69 232 LEU A C 1
ATOM 1868 O O . LEU A 1 232 ? 3.210 -14.455 5.257 1.00 96.69 232 LEU A O 1
ATOM 1872 N N . ASP A 1 233 ? 1.130 -13.622 5.436 1.00 96.31 233 ASP A N 1
ATOM 1873 C CA . ASP A 1 233 ? 0.429 -14.728 4.779 1.00 96.31 233 ASP A CA 1
ATOM 1874 C C . ASP A 1 233 ? -0.780 -14.171 4.025 1.00 96.31 233 ASP A C 1
ATOM 1876 O O . ASP A 1 233 ? -1.908 -14.151 4.517 1.00 96.31 233 ASP A O 1
ATOM 1880 N N . VAL A 1 234 ? -0.506 -13.662 2.823 1.00 95.19 234 VAL A N 1
ATOM 1881 C CA . VAL A 1 234 ? -1.497 -12.973 1.991 1.00 95.19 234 VAL A CA 1
ATOM 1882 C C . VAL A 1 234 ? -2.666 -13.886 1.601 1.00 95.19 234 VAL A C 1
ATOM 1884 O O . VAL A 1 234 ? -3.799 -13.416 1.505 1.00 95.19 234 VAL A O 1
ATOM 1887 N N . GLY A 1 235 ? -2.431 -15.195 1.448 1.00 93.25 235 GLY A N 1
ATOM 1888 C CA . GLY A 1 235 ? -3.480 -16.162 1.111 1.00 93.25 235 GLY A CA 1
ATOM 1889 C C . GLY A 1 235 ? -4.554 -16.284 2.196 1.00 93.25 235 GLY A C 1
ATOM 1890 O O . GLY A 1 235 ? -5.728 -16.475 1.882 1.00 93.25 235 GLY A O 1
ATOM 1891 N N . SER A 1 236 ? -4.172 -16.098 3.460 1.00 94.31 236 SER A N 1
ATOM 1892 C CA . SER A 1 236 ? -5.094 -16.115 4.602 1.00 94.31 236 SER A CA 1
ATOM 1893 C C . SER A 1 236 ? -5.800 -14.775 4.835 1.00 94.31 236 SER A C 1
ATOM 1895 O O . SER A 1 236 ? -6.738 -14.709 5.625 1.00 94.31 236 SER A O 1
ATOM 1897 N N . LEU A 1 237 ? -5.400 -13.697 4.148 1.00 93.19 237 LEU A N 1
ATOM 1898 C CA . LEU A 1 237 ? -6.042 -12.392 4.313 1.00 93.19 237 LEU A CA 1
ATOM 1899 C C . LEU A 1 237 ? -7.438 -12.336 3.676 1.00 93.19 237 LEU A C 1
ATOM 1901 O O . LEU A 1 237 ? -8.196 -11.430 4.001 1.00 93.19 237 LEU A O 1
ATOM 1905 N N . GLY A 1 238 ? -7.806 -13.253 2.779 1.00 91.19 238 GLY A N 1
ATOM 1906 C CA . GLY A 1 238 ? -9.127 -13.222 2.136 1.00 91.19 238 GLY A CA 1
ATOM 1907 C C . GLY A 1 238 ? -9.366 -11.971 1.278 1.00 91.19 238 GLY A C 1
ATOM 1908 O O . GLY A 1 238 ? -10.506 -11.540 1.121 1.00 91.19 238 GLY A O 1
ATOM 1909 N N . LEU A 1 239 ? -8.296 -11.365 0.751 1.00 91.38 239 LEU A N 1
ATOM 1910 C CA . LEU A 1 239 ? -8.389 -10.218 -0.149 1.00 91.38 239 LEU A CA 1
ATOM 1911 C C . LEU A 1 239 ? -8.870 -10.667 -1.531 1.00 91.38 239 LEU A C 1
ATOM 1913 O O . LEU A 1 239 ? -8.471 -11.719 -2.031 1.00 91.38 239 LEU A O 1
ATOM 1917 N N . VAL A 1 240 ? -9.694 -9.838 -2.168 1.00 93.12 240 VAL A N 1
ATOM 1918 C CA . VAL A 1 240 ? -10.036 -10.007 -3.583 1.00 93.12 240 VAL A CA 1
ATOM 1919 C C . VAL A 1 240 ? -8.836 -9.542 -4.416 1.00 93.12 240 VAL A C 1
ATOM 1921 O O . VAL A 1 240 ? -8.434 -8.390 -4.249 1.00 93.12 240 VAL A O 1
ATOM 1924 N N . PRO A 1 241 ? -8.259 -10.384 -5.294 1.00 94.50 241 PRO A N 1
ATOM 1925 C CA . PRO A 1 241 ? -7.173 -9.959 -6.176 1.00 94.50 241 PRO A CA 1
ATOM 1926 C C . PRO A 1 241 ? -7.571 -8.733 -7.008 1.00 94.50 241 PRO A C 1
ATOM 1928 O O . PRO A 1 241 ? -8.728 -8.618 -7.414 1.00 94.50 241 PRO A O 1
ATOM 1931 N N . LEU A 1 242 ? -6.619 -7.836 -7.269 1.00 95.25 242 LEU A N 1
ATOM 1932 C CA . LEU A 1 242 ? -6.809 -6.686 -8.157 1.00 95.25 242 LEU A CA 1
ATOM 1933 C C . LEU A 1 242 ? -7.182 -7.185 -9.559 1.00 95.25 242 LEU A C 1
ATOM 1935 O O . LEU A 1 242 ? -6.585 -8.154 -10.048 1.00 95.25 242 LEU A O 1
ATOM 1939 N N . ARG A 1 243 ? -8.150 -6.539 -10.215 1.00 95.88 243 ARG A N 1
ATOM 1940 C CA . ARG A 1 243 ? -8.480 -6.860 -11.613 1.00 95.88 243 ARG A CA 1
ATOM 1941 C C . ARG A 1 243 ? -7.271 -6.587 -12.517 1.00 95.88 243 ARG A C 1
ATOM 1943 O O . ARG A 1 243 ? -6.541 -5.630 -12.301 1.00 95.88 243 ARG A O 1
ATOM 1950 N N . LEU A 1 244 ? -7.083 -7.429 -13.534 1.00 96.25 244 LEU A N 1
ATOM 1951 C CA . LEU A 1 244 ? -6.167 -7.172 -14.645 1.00 96.25 244 LEU A CA 1
ATOM 1952 C C . LEU A 1 244 ? -6.994 -6.818 -15.879 1.00 96.25 244 LEU A C 1
ATOM 1954 O O . LEU A 1 244 ? -7.778 -7.641 -16.358 1.00 96.25 244 LEU A O 1
ATOM 1958 N N . GLU A 1 245 ? -6.850 -5.592 -16.359 1.00 95.38 245 GLU A N 1
ATOM 1959 C CA . GLU A 1 245 ? -7.485 -5.103 -17.578 1.00 95.38 245 GLU A CA 1
ATOM 1960 C C . GLU A 1 245 ? -6.613 -5.438 -18.781 1.00 95.38 245 GLU A C 1
ATOM 1962 O O . GLU A 1 245 ? -5.413 -5.187 -18.764 1.00 95.38 245 GLU A O 1
ATOM 1967 N N . ASP A 1 246 ? -7.210 -6.039 -19.808 1.00 95.81 246 ASP A N 1
ATOM 1968 C CA . ASP A 1 246 ? -6.520 -6.388 -21.050 1.00 95.81 246 ASP A CA 1
ATOM 1969 C C . ASP A 1 246 ? -6.239 -5.118 -21.867 1.00 95.81 246 ASP A C 1
ATOM 1971 O O . ASP A 1 246 ? -7.166 -4.410 -22.263 1.00 95.81 246 ASP A O 1
ATOM 1975 N N . GLN A 1 247 ? -4.958 -4.847 -22.113 1.00 95.88 247 GLN A N 1
ATOM 1976 C CA . GLN A 1 247 ? -4.457 -3.698 -22.874 1.00 95.88 247 GLN A CA 1
ATOM 1977 C C . GLN A 1 247 ? -3.986 -4.103 -24.281 1.00 95.88 247 GLN A C 1
ATOM 1979 O O . GLN A 1 247 ? -3.348 -3.329 -24.995 1.00 95.88 247 GLN A O 1
ATOM 1984 N N . GLY A 1 248 ? -4.309 -5.325 -24.710 1.00 95.25 248 GLY A N 1
ATOM 1985 C CA . GLY A 1 248 ? -3.950 -5.869 -26.008 1.00 95.25 248 GLY A CA 1
ATOM 1986 C C . GLY A 1 248 ? -2.599 -6.576 -26.001 1.00 95.25 248 GLY A C 1
ATOM 1987 O O . GLY A 1 248 ? -2.203 -7.235 -25.040 1.00 95.25 248 GLY A O 1
ATOM 1988 N N . VAL A 1 249 ? -1.902 -6.504 -27.132 1.00 96.94 249 VAL A N 1
ATOM 1989 C CA . VAL A 1 249 ? -0.642 -7.220 -27.343 1.00 96.94 249 VAL A CA 1
ATOM 1990 C C . VAL A 1 249 ? 0.514 -6.238 -27.257 1.00 96.94 249 VAL A C 1
ATOM 1992 O O . VAL A 1 249 ? 0.563 -5.265 -28.001 1.00 96.94 249 VAL A O 1
ATOM 1995 N N . TRP A 1 250 ? 1.462 -6.542 -26.382 1.00 95.44 250 TRP A N 1
ATOM 1996 C CA . TRP A 1 250 ? 2.790 -5.955 -26.375 1.00 95.44 250 TRP A CA 1
ATOM 1997 C C . TRP A 1 250 ? 3.697 -6.746 -27.321 1.00 95.44 250 TRP A C 1
ATOM 1999 O O . TRP A 1 250 ? 3.830 -7.967 -27.165 1.00 95.44 250 TRP A O 1
ATOM 2009 N N . ASP A 1 251 ? 4.316 -6.074 -28.292 1.00 94.56 251 ASP A N 1
ATOM 2010 C CA . ASP A 1 251 ? 5.293 -6.669 -29.207 1.00 94.56 251 ASP A CA 1
ATOM 2011 C C . ASP A 1 251 ? 6.695 -6.118 -28.900 1.00 94.56 251 ASP A C 1
ATOM 2013 O O . ASP A 1 251 ? 6.899 -4.905 -28.970 1.00 94.56 251 ASP A O 1
ATOM 2017 N N . PRO A 1 252 ? 7.692 -6.972 -28.593 1.00 92.50 252 PRO A N 1
ATOM 2018 C CA . PRO A 1 252 ? 9.062 -6.509 -28.396 1.00 92.50 252 PRO A CA 1
ATOM 2019 C C . PRO A 1 252 ? 9.647 -5.786 -29.619 1.00 92.50 252 PRO A C 1
ATOM 2021 O O . PRO A 1 252 ? 10.624 -5.065 -29.462 1.00 92.50 252 PRO A O 1
ATOM 2024 N N . GLN A 1 253 ? 9.110 -5.967 -30.829 1.00 88.88 253 GLN A N 1
ATOM 2025 C CA . GLN A 1 253 ? 9.597 -5.272 -32.028 1.00 88.88 253 GLN A CA 1
ATOM 2026 C C . GLN A 1 253 ? 9.229 -3.784 -32.070 1.00 88.88 253 GLN A C 1
ATOM 2028 O O . GLN A 1 253 ? 9.901 -3.032 -32.773 1.00 88.88 253 GLN A O 1
ATOM 2033 N N . ASP A 1 254 ? 8.201 -3.367 -31.328 1.00 86.88 254 ASP A N 1
ATOM 2034 C CA . ASP A 1 254 ? 7.747 -1.972 -31.277 1.00 86.88 254 ASP A CA 1
ATOM 2035 C C . ASP A 1 254 ? 8.487 -1.151 -30.202 1.00 86.88 254 ASP A C 1
ATOM 2037 O O . ASP A 1 254 ? 8.333 0.068 -30.115 1.00 86.88 254 ASP A O 1
ATOM 2041 N N . GLU A 1 255 ? 9.297 -1.814 -29.374 1.00 82.62 255 GLU A N 1
ATOM 2042 C CA . GLU A 1 255 ? 9.999 -1.213 -28.243 1.00 82.62 255 GLU A CA 1
ATOM 2043 C C . GLU A 1 255 ? 11.372 -0.656 -28.623 1.00 82.62 255 GLU A C 1
ATOM 2045 O O . GLU A 1 255 ? 12.078 -1.160 -29.499 1.00 82.62 255 GLU A O 1
ATOM 2050 N N . TYR A 1 256 ? 11.785 0.381 -27.896 1.00 79.06 256 TYR A N 1
ATOM 2051 C CA . TYR A 1 256 ? 13.114 0.960 -28.035 1.00 79.06 256 TYR A CA 1
ATOM 2052 C C . TYR A 1 256 ? 14.128 0.210 -27.160 1.00 79.06 256 TYR A C 1
ATOM 2054 O O . TYR A 1 256 ? 14.108 0.325 -25.935 1.00 79.06 256 TYR A O 1
ATOM 2062 N N . TRP A 1 257 ? 15.061 -0.507 -27.791 1.00 77.75 257 TRP A N 1
ATOM 2063 C CA . TRP A 1 257 ? 16.097 -1.308 -27.114 1.00 77.75 257 TRP A CA 1
ATOM 2064 C C . TRP A 1 257 ? 17.493 -0.666 -27.122 1.00 77.75 257 TRP A C 1
ATOM 2066 O O . TRP A 1 257 ? 18.485 -1.340 -26.851 1.00 77.75 257 TRP A O 1
ATOM 2076 N N . GLY A 1 258 ? 17.582 0.626 -27.441 1.00 69.69 258 GLY A N 1
ATOM 2077 C CA . GLY A 1 258 ? 18.842 1.332 -27.679 1.00 69.69 258 GLY A CA 1
ATOM 2078 C C . GLY A 1 258 ? 18.946 1.847 -29.114 1.00 69.69 258 GLY A C 1
ATOM 2079 O O . GLY A 1 258 ? 18.005 1.732 -29.894 1.00 69.69 258 GLY A O 1
ATOM 2080 N N . GLU A 1 259 ? 20.077 2.464 -29.459 1.00 62.91 259 GLU A N 1
ATOM 2081 C CA . GLU A 1 259 ? 20.267 3.050 -30.791 1.00 62.91 259 GLU A CA 1
ATOM 2082 C C . GLU A 1 259 ? 20.220 1.975 -31.892 1.00 62.91 259 GLU A C 1
ATOM 2084 O O . GLU A 1 259 ? 20.845 0.925 -31.750 1.00 62.91 259 GLU A O 1
ATOM 2089 N N . ASP A 1 260 ? 19.576 2.282 -33.029 1.00 59.59 260 ASP A N 1
ATOM 2090 C CA . ASP A 1 260 ? 19.344 1.385 -34.187 1.00 59.59 260 ASP A CA 1
ATOM 2091 C C . ASP A 1 260 ? 20.609 0.720 -34.786 1.00 59.59 260 ASP A C 1
ATOM 2093 O O . ASP A 1 260 ? 20.528 -0.136 -35.668 1.00 59.59 260 ASP A O 1
ATOM 2097 N N . VAL A 1 261 ? 21.798 1.131 -34.343 1.00 56.56 261 VAL A N 1
ATOM 2098 C CA . VAL A 1 261 ? 23.117 0.675 -34.811 1.00 56.56 261 VAL A CA 1
ATOM 2099 C C . VAL A 1 261 ? 23.928 -0.082 -33.748 1.00 56.56 261 VAL A C 1
ATOM 2101 O O . VAL A 1 261 ? 25.014 -0.577 -34.062 1.00 56.56 261 VAL A O 1
ATOM 2104 N N . GLY A 1 262 ? 23.430 -0.197 -32.513 1.00 64.12 262 GLY A N 1
ATOM 2105 C CA . GLY A 1 262 ? 24.066 -0.948 -31.428 1.00 64.12 262 GLY A CA 1
ATOM 2106 C C . GLY A 1 262 ? 23.621 -2.419 -31.365 1.00 64.12 262 GLY A C 1
ATOM 2107 O O . GLY A 1 262 ? 22.528 -2.754 -31.819 1.00 64.12 262 GLY A O 1
ATOM 2108 N N . PRO A 1 263 ? 24.447 -3.334 -30.821 1.00 77.56 263 PRO A N 1
ATOM 2109 C CA . PRO A 1 263 ? 23.997 -4.691 -30.530 1.00 77.56 263 PRO A CA 1
ATOM 2110 C C . PRO A 1 263 ? 22.949 -4.675 -29.407 1.00 77.56 263 PRO A C 1
ATOM 2112 O O . PRO A 1 263 ? 23.110 -3.951 -28.426 1.00 77.56 263 PRO A O 1
ATOM 2115 N N . ILE A 1 264 ? 21.914 -5.512 -29.533 1.00 83.06 264 ILE A N 1
ATOM 2116 C CA . ILE A 1 264 ? 20.961 -5.783 -28.447 1.00 83.06 264 ILE A CA 1
ATOM 2117 C C . ILE A 1 264 ? 21.748 -6.286 -27.232 1.00 83.06 264 ILE A C 1
ATOM 2119 O O . ILE A 1 264 ? 22.578 -7.190 -27.350 1.00 83.06 264 ILE A O 1
ATOM 2123 N N . GLU A 1 265 ? 21.503 -5.697 -26.065 1.00 86.00 265 GLU A N 1
ATOM 2124 C CA . GLU A 1 265 ? 22.147 -6.131 -24.829 1.00 86.00 265 GLU A CA 1
ATOM 2125 C C . GLU A 1 265 ? 21.679 -7.541 -24.425 1.00 86.00 265 GLU A C 1
ATOM 2127 O O . GLU A 1 265 ? 20.505 -7.891 -24.551 1.00 86.00 265 GLU A O 1
ATOM 2132 N N . ALA A 1 266 ? 22.589 -8.353 -23.875 1.00 88.94 266 ALA A N 1
ATOM 2133 C CA . ALA A 1 266 ? 22.347 -9.774 -23.596 1.00 88.94 266 ALA A CA 1
ATOM 2134 C C . ALA A 1 266 ? 21.145 -10.048 -22.668 1.00 88.94 266 ALA A C 1
ATOM 2136 O O . ALA A 1 266 ? 20.550 -11.124 -22.724 1.00 88.94 266 ALA A O 1
ATOM 2137 N N . TRP A 1 267 ? 20.772 -9.093 -21.809 1.00 89.31 267 TRP A N 1
ATOM 2138 C CA . TRP A 1 267 ? 19.603 -9.224 -20.936 1.00 89.31 267 TRP A CA 1
ATOM 2139 C C . TRP A 1 267 ? 18.276 -9.163 -21.712 1.00 89.31 267 TRP A C 1
ATOM 2141 O O . TRP A 1 267 ? 17.305 -9.799 -21.300 1.00 89.31 267 TRP A O 1
ATOM 2151 N N . ALA A 1 268 ? 18.234 -8.430 -22.830 1.00 91.69 268 ALA A N 1
ATOM 2152 C CA . ALA A 1 268 ? 17.034 -8.205 -23.631 1.00 91.69 268 ALA A CA 1
ATOM 2153 C C . ALA A 1 268 ? 16.789 -9.328 -24.650 1.00 91.69 268 ALA A C 1
ATOM 2155 O O . ALA A 1 268 ? 15.637 -9.632 -24.961 1.00 91.69 268 ALA A O 1
ATOM 2156 N N . GLU A 1 269 ? 17.846 -9.999 -25.126 1.00 92.75 269 GLU A N 1
ATOM 2157 C CA . GLU A 1 269 ? 17.759 -11.119 -26.077 1.00 92.75 269 GLU A CA 1
ATOM 2158 C C . GLU A 1 269 ? 16.679 -12.168 -25.729 1.00 92.75 269 GLU A C 1
ATOM 2160 O O . GLU A 1 269 ? 15.845 -12.458 -26.593 1.00 92.75 269 GLU A O 1
ATOM 2165 N N . PRO A 1 270 ? 16.616 -12.739 -24.503 1.00 94.94 270 PRO A N 1
ATOM 2166 C CA . PRO A 1 270 ? 15.599 -13.739 -24.174 1.00 94.94 270 PRO A CA 1
ATOM 2167 C C . PRO A 1 270 ? 14.176 -13.165 -24.130 1.00 94.94 270 PRO A C 1
ATOM 2169 O O . PRO A 1 270 ? 13.221 -13.884 -24.432 1.00 94.94 270 PRO A O 1
ATOM 2172 N N . ILE A 1 271 ? 14.025 -11.885 -23.782 1.00 94.88 271 ILE A N 1
ATOM 2173 C CA . ILE A 1 271 ? 12.729 -11.204 -23.735 1.00 94.88 271 ILE A CA 1
ATOM 2174 C C . ILE A 1 271 ? 12.215 -10.950 -25.156 1.00 94.88 271 ILE A C 1
ATOM 2176 O O . ILE A 1 271 ? 11.057 -11.240 -25.451 1.00 94.88 271 ILE A O 1
ATOM 2180 N N . ILE A 1 272 ? 13.083 -10.491 -26.058 1.00 94.44 272 ILE A N 1
ATOM 2181 C CA . ILE A 1 272 ? 12.754 -10.296 -27.475 1.00 94.44 272 ILE A CA 1
ATOM 2182 C C . ILE A 1 272 ? 12.438 -11.643 -28.136 1.00 94.44 272 ILE A C 1
ATOM 2184 O O . ILE A 1 272 ? 11.435 -11.774 -28.837 1.00 94.44 272 ILE A O 1
ATOM 2188 N N . ALA A 1 273 ? 13.236 -12.680 -27.859 1.00 96.06 273 ALA A N 1
ATOM 2189 C CA . ALA A 1 273 ? 13.027 -14.023 -28.398 1.00 96.06 273 ALA A CA 1
ATOM 2190 C C . ALA A 1 273 ? 11.701 -14.666 -27.951 1.00 96.06 273 ALA A C 1
ATOM 2192 O O . ALA A 1 273 ? 11.169 -15.523 -28.661 1.00 96.06 273 ALA A O 1
ATOM 2193 N N . ARG A 1 274 ? 11.143 -14.261 -26.798 1.00 96.25 274 ARG A N 1
ATOM 2194 C CA . ARG A 1 274 ? 9.816 -14.708 -26.339 1.00 96.25 274 ARG A CA 1
ATOM 2195 C C . ARG A 1 274 ? 8.691 -14.249 -27.271 1.00 96.25 274 ARG A C 1
ATOM 2197 O O . ARG A 1 274 ? 7.667 -14.935 -27.335 1.00 96.25 274 ARG A O 1
ATOM 2204 N N . GLY A 1 275 ? 8.895 -13.141 -27.983 1.00 96.31 275 GLY A N 1
ATOM 2205 C CA . GLY A 1 275 ? 7.933 -12.560 -28.910 1.00 96.31 275 GLY A CA 1
ATOM 2206 C C . GLY A 1 275 ? 6.758 -11.853 -28.218 1.00 96.31 275 GLY A C 1
ATOM 2207 O O . GLY A 1 275 ? 6.841 -11.523 -27.030 1.00 96.31 275 GLY A O 1
ATOM 2208 N N . PRO A 1 276 ? 5.663 -11.616 -28.962 1.00 97.56 276 PRO A N 1
ATOM 2209 C CA . PRO A 1 276 ? 4.509 -10.872 -28.472 1.00 97.56 276 PRO A CA 1
ATOM 2210 C C . PRO A 1 276 ? 3.831 -11.521 -27.260 1.00 97.56 276 PRO A C 1
ATOM 2212 O O . PRO A 1 276 ? 3.710 -12.749 -27.177 1.00 97.56 276 PRO A O 1
ATOM 2215 N N . ARG A 1 277 ? 3.362 -10.692 -26.323 1.00 97.62 277 ARG A N 1
ATOM 2216 C CA . ARG A 1 277 ? 2.706 -11.101 -25.070 1.00 97.62 277 ARG A CA 1
ATOM 2217 C C . ARG A 1 277 ? 1.504 -10.212 -24.775 1.00 97.62 277 ARG A C 1
ATOM 2219 O O . ARG A 1 277 ? 1.446 -9.081 -25.236 1.00 97.62 277 ARG A O 1
ATOM 2226 N N . ALA A 1 278 ? 0.548 -10.715 -24.001 1.00 97.62 278 ALA A N 1
ATOM 2227 C CA . ALA A 1 278 ? -0.577 -9.899 -23.552 1.00 97.62 278 ALA A CA 1
ATOM 2228 C C . ALA A 1 278 ? -0.098 -8.827 -22.557 1.00 97.62 278 ALA A C 1
ATOM 2230 O O . ALA A 1 278 ? 0.669 -9.136 -21.638 1.00 97.62 278 ALA A O 1
ATOM 2231 N N . ALA A 1 279 ? -0.538 -7.590 -22.764 1.00 96.81 279 ALA A N 1
ATOM 2232 C CA . ALA A 1 279 ? -0.308 -6.461 -21.876 1.00 96.81 279 ALA A CA 1
ATOM 2233 C C . ALA A 1 279 ? -1.506 -6.276 -20.953 1.00 96.81 279 ALA A C 1
ATOM 2235 O O . ALA A 1 279 ? -2.650 -6.408 -21.388 1.00 96.81 279 ALA A O 1
ATOM 2236 N N . PHE A 1 280 ? -1.241 -5.955 -19.690 1.00 98.06 280 PHE A N 1
ATOM 2237 C CA . PHE A 1 280 ? -2.294 -5.704 -18.719 1.00 98.06 280 PHE A CA 1
ATOM 2238 C C . PHE A 1 280 ? -2.046 -4.427 -17.922 1.00 98.06 280 PHE A C 1
ATOM 2240 O O . PHE A 1 280 ? -0.900 -4.024 -17.707 1.00 98.06 280 PHE A O 1
ATOM 2247 N N . GLU A 1 281 ? -3.137 -3.833 -17.452 1.00 97.25 281 GLU A N 1
ATOM 2248 C CA . GLU A 1 281 ? -3.154 -2.769 -16.449 1.00 97.25 281 GLU A CA 1
ATOM 2249 C C . GLU A 1 281 ? -3.851 -3.284 -15.185 1.00 97.25 281 GLU A C 1
ATOM 2251 O O . GLU A 1 281 ? -4.916 -3.902 -15.261 1.00 97.25 281 GLU A O 1
ATOM 2256 N N . MET A 1 282 ? -3.217 -3.119 -14.024 1.00 97.06 282 MET A N 1
ATOM 2257 C CA . MET A 1 282 ? -3.822 -3.481 -12.742 1.00 97.06 282 MET A CA 1
ATOM 2258 C C . MET A 1 282 ? -4.940 -2.500 -12.365 1.00 97.06 282 MET A C 1
ATOM 2260 O O . MET A 1 282 ? -4.891 -1.332 -12.710 1.00 97.06 282 MET A O 1
ATOM 2264 N N . GLU A 1 283 ? -5.942 -2.966 -11.621 1.00 94.06 283 GLU A N 1
ATOM 2265 C CA . GLU A 1 283 ? -6.966 -2.112 -11.008 1.00 94.06 283 GLU A CA 1
ATOM 2266 C C . GLU A 1 283 ? -6.333 -1.024 -10.133 1.00 94.06 283 GLU A C 1
ATOM 2268 O O . GLU A 1 283 ? -5.583 -1.333 -9.201 1.00 94.06 283 GLU A O 1
ATOM 2273 N N . GLN A 1 284 ? -6.716 0.232 -10.362 1.00 87.00 284 GLN A N 1
ATOM 2274 C CA . GLN A 1 284 ? -6.403 1.312 -9.438 1.00 87.00 284 GLN A CA 1
ATOM 2275 C C . GLN A 1 284 ? -7.145 1.113 -8.109 1.00 87.00 284 GLN A C 1
ATOM 2277 O O . GLN A 1 284 ? -8.377 1.079 -8.058 1.00 87.00 284 GLN A O 1
ATOM 2282 N N . VAL A 1 285 ? -6.395 1.022 -7.010 1.00 91.31 285 VAL A N 1
ATOM 2283 C CA . VAL A 1 285 ? -6.950 1.007 -5.652 1.00 91.31 285 VAL A CA 1
ATOM 2284 C C . VAL A 1 285 ? -6.376 2.180 -4.874 1.00 91.31 285 VAL A C 1
ATOM 2286 O O . VAL A 1 285 ? -5.298 2.075 -4.296 1.00 91.31 285 VAL A O 1
ATOM 2289 N N . LEU A 1 286 ? -7.130 3.277 -4.839 1.00 86.69 286 LEU A N 1
ATOM 2290 C CA . LEU A 1 286 ? -6.790 4.493 -4.105 1.00 86.69 286 LEU A CA 1
ATOM 2291 C C . LEU A 1 286 ? -7.978 4.901 -3.220 1.00 86.69 286 LEU A C 1
ATOM 2293 O O . LEU A 1 286 ? -8.889 5.599 -3.667 1.00 86.69 286 LEU A O 1
ATOM 2297 N N . PRO A 1 287 ? -8.055 4.386 -1.980 1.00 81.38 287 PRO A N 1
ATOM 2298 C CA . PRO A 1 287 ? -9.126 4.752 -1.065 1.00 81.38 287 PRO A CA 1
ATOM 2299 C C . PRO A 1 287 ? -9.087 6.250 -0.757 1.00 81.38 287 PRO A C 1
ATOM 2301 O O . PRO A 1 287 ? -8.022 6.785 -0.489 1.00 81.38 287 PRO A O 1
ATOM 2304 N N . GLY A 1 288 ? -10.243 6.909 -0.747 1.00 66.00 288 GLY A N 1
ATOM 2305 C CA . GLY A 1 288 ? -10.321 8.334 -0.415 1.00 66.00 288 GLY A CA 1
ATOM 2306 C C . GLY A 1 288 ? -10.054 9.288 -1.579 1.00 66.00 288 GLY A C 1
ATOM 2307 O O . GLY A 1 288 ? -10.240 10.479 -1.381 1.00 66.00 288 GLY A O 1
ATOM 2308 N N . ALA A 1 289 ? -9.710 8.789 -2.775 1.00 60.84 289 ALA A N 1
ATOM 2309 C CA . ALA A 1 289 ? -9.695 9.614 -3.982 1.00 60.84 289 ALA A CA 1
ATOM 2310 C C . ALA A 1 289 ? -11.084 10.224 -4.225 1.00 60.84 289 ALA A C 1
ATOM 2312 O O . ALA A 1 289 ? -12.088 9.496 -4.219 1.00 60.84 289 ALA A O 1
ATOM 2313 N N . ASP A 1 290 ? -11.136 11.539 -4.426 1.00 61.25 290 ASP A N 1
ATOM 2314 C CA . ASP A 1 290 ? -12.374 12.253 -4.717 1.00 61.25 290 ASP A CA 1
ATOM 2315 C C . ASP A 1 290 ? -12.668 12.186 -6.228 1.00 61.25 290 ASP A C 1
ATOM 2317 O O . ASP A 1 290 ? -11.894 12.696 -7.036 1.00 61.25 290 ASP A O 1
ATOM 2321 N N . PRO A 1 291 ? -13.783 11.571 -6.665 1.00 53.25 291 PRO A N 1
ATOM 2322 C CA . PRO A 1 291 ? -14.160 11.564 -8.077 1.00 53.25 291 PRO A CA 1
ATOM 2323 C C . PRO A 1 291 ? -14.436 12.966 -8.645 1.00 53.25 291 PRO A C 1
ATOM 2325 O O . PRO A 1 291 ? -14.400 13.139 -9.865 1.00 53.25 291 PRO A O 1
ATOM 2328 N N . ASP A 1 292 ? -14.764 13.929 -7.778 1.00 55.81 292 ASP A N 1
ATOM 2329 C CA . ASP A 1 292 ? -15.086 15.310 -8.135 1.00 55.81 292 ASP A CA 1
ATOM 2330 C C . ASP A 1 292 ? -13.848 16.234 -8.093 1.00 55.81 292 ASP A C 1
ATOM 2332 O O . ASP A 1 292 ? -13.907 17.333 -8.654 1.00 55.81 292 ASP A O 1
ATOM 2336 N N . ASP A 1 293 ? -12.731 15.785 -7.503 1.00 64.06 293 ASP A N 1
ATOM 2337 C CA . ASP A 1 293 ? -11.432 16.468 -7.518 1.00 64.06 293 ASP A CA 1
ATOM 2338 C C . ASP A 1 293 ? -10.319 15.515 -8.001 1.00 64.06 293 ASP A C 1
ATOM 2340 O O . ASP A 1 293 ? -9.675 14.835 -7.203 1.00 64.06 293 ASP A O 1
ATOM 2344 N N . PRO A 1 294 ? -10.075 15.455 -9.324 1.00 53.66 294 PRO A N 1
ATOM 2345 C CA . PRO A 1 294 ? -9.044 14.597 -9.904 1.00 53.66 294 PRO A CA 1
ATOM 2346 C C . PRO A 1 294 ? -7.615 14.923 -9.449 1.00 53.66 294 PRO A C 1
ATOM 2348 O O . PRO A 1 294 ? -6.722 14.116 -9.708 1.00 53.66 294 PRO A O 1
ATOM 2351 N N . ASP A 1 295 ? -7.398 16.095 -8.842 1.00 59.41 295 ASP A N 1
ATOM 2352 C CA . ASP A 1 295 ? -6.097 16.531 -8.336 1.00 59.41 295 ASP A CA 1
ATOM 2353 C C . ASP A 1 295 ? -5.899 16.143 -6.853 1.00 59.41 295 ASP A C 1
ATOM 2355 O O . ASP A 1 295 ? -4.765 16.154 -6.373 1.00 59.41 295 ASP A O 1
ATOM 2359 N N . ALA A 1 296 ? -6.968 15.749 -6.144 1.00 69.06 296 ALA A N 1
ATOM 2360 C CA . ALA A 1 296 ? -6.908 15.245 -4.773 1.00 69.06 296 ALA A CA 1
ATOM 2361 C C . ALA A 1 296 ? -6.408 13.790 -4.751 1.00 69.06 296 ALA A C 1
ATOM 2363 O O . ALA A 1 296 ? -7.176 12.825 -4.853 1.00 69.06 296 ALA A O 1
ATOM 2364 N N . ASP A 1 297 ? -5.092 13.634 -4.622 1.00 79.56 297 ASP A N 1
ATOM 2365 C CA . ASP A 1 297 ? -4.416 12.346 -4.520 1.00 79.56 297 ASP A CA 1
ATOM 2366 C C . ASP A 1 297 ? -3.686 12.226 -3.168 1.00 79.56 297 ASP A C 1
ATOM 2368 O O . ASP A 1 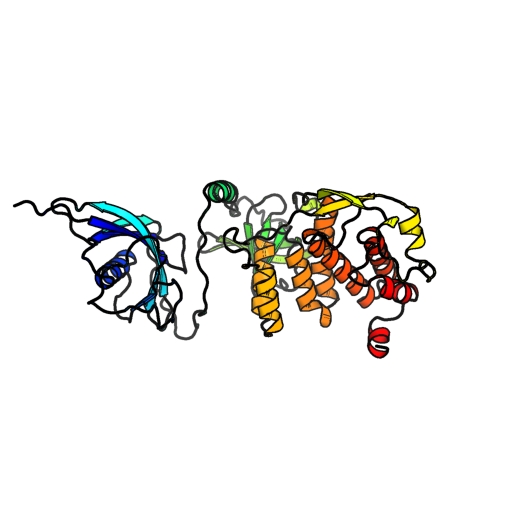297 ? -2.614 12.815 -2.998 1.00 79.56 297 ASP A O 1
ATOM 2372 N N . PRO A 1 298 ? -4.173 11.385 -2.234 1.00 85.06 298 PRO A N 1
ATOM 2373 C CA . PRO A 1 298 ? -3.552 11.233 -0.918 1.00 85.06 298 PRO A CA 1
ATOM 2374 C C . PRO A 1 298 ? -2.115 10.683 -0.981 1.00 85.06 298 PRO A C 1
ATOM 2376 O O . PRO A 1 298 ? -1.342 10.849 -0.035 1.00 85.06 298 PRO A O 1
ATOM 2379 N N . ILE A 1 299 ? -1.707 10.030 -2.078 1.00 86.75 299 ILE A N 1
ATOM 2380 C CA . ILE A 1 299 ? -0.303 9.646 -2.279 1.00 86.75 299 ILE A CA 1
ATOM 2381 C C . ILE A 1 299 ? 0.550 10.878 -2.584 1.00 86.75 299 ILE A C 1
ATOM 2383 O O . ILE A 1 299 ? 1.671 10.983 -2.080 1.00 86.75 299 ILE A O 1
ATOM 2387 N N . THR A 1 300 ? 0.033 11.805 -3.389 1.00 84.94 300 THR A N 1
ATOM 2388 C CA . THR A 1 300 ? 0.694 13.081 -3.676 1.00 84.94 300 THR A CA 1
ATOM 2389 C C . THR A 1 300 ? 0.802 13.915 -2.402 1.00 84.94 300 THR A C 1
ATOM 2391 O O . THR A 1 300 ? 1.917 14.296 -2.052 1.00 84.94 300 THR A O 1
ATOM 2394 N N . ASP A 1 301 ? -0.274 14.036 -1.621 1.00 85.75 301 ASP A N 1
ATOM 2395 C CA . ASP A 1 301 ? -0.254 14.742 -0.331 1.00 85.75 301 ASP A CA 1
ATOM 2396 C C . ASP A 1 301 ? 0.781 14.140 0.628 1.00 85.75 301 ASP A C 1
ATOM 2398 O O . ASP A 1 301 ? 1.591 14.844 1.236 1.00 85.75 301 ASP A O 1
ATOM 2402 N N . SER A 1 302 ? 0.831 12.805 0.722 1.00 87.56 302 SER A N 1
ATOM 2403 C CA . SER A 1 302 ? 1.853 12.120 1.515 1.00 87.56 302 SER A CA 1
ATOM 2404 C C . SER A 1 302 ? 3.276 12.441 1.045 1.00 87.56 302 SER A C 1
ATOM 2406 O O . SER A 1 302 ? 4.178 12.517 1.884 1.00 87.56 302 SER A O 1
ATOM 2408 N N . ASN A 1 303 ? 3.513 12.575 -0.261 1.00 81.00 303 ASN A N 1
ATOM 2409 C CA . ASN A 1 303 ? 4.833 12.930 -0.779 1.00 81.00 303 ASN A CA 1
ATOM 2410 C C . ASN A 1 303 ? 5.171 14.393 -0.494 1.00 81.00 303 ASN A C 1
ATOM 2412 O O . ASN A 1 303 ? 6.308 14.667 -0.118 1.00 81.00 303 ASN A O 1
ATOM 2416 N N . ASP A 1 304 ? 4.201 15.298 -0.588 1.00 83.62 304 ASP A N 1
ATOM 2417 C CA . ASP A 1 304 ? 4.389 16.715 -0.282 1.00 83.62 304 ASP A CA 1
ATOM 2418 C C . ASP A 1 304 ? 4.758 16.921 1.195 1.00 83.62 304 ASP A C 1
ATOM 2420 O O . ASP A 1 304 ? 5.730 17.620 1.495 1.00 83.62 304 ASP A O 1
ATOM 2424 N N . PHE A 1 305 ? 4.083 16.233 2.127 1.00 87.62 305 PHE A N 1
ATOM 2425 C CA . PHE A 1 305 ? 4.469 16.241 3.546 1.00 87.62 305 PHE A CA 1
ATOM 2426 C C . PHE A 1 305 ? 5.874 15.673 3.765 1.00 87.62 305 PHE A C 1
ATOM 2428 O O . PHE A 1 305 ? 6.690 16.276 4.466 1.00 87.62 305 PHE A O 1
ATOM 2435 N N . LYS A 1 306 ? 6.196 14.542 3.126 1.00 85.88 306 LYS A N 1
ATOM 2436 C CA . LYS A 1 306 ? 7.534 13.940 3.197 1.00 85.88 306 LYS A CA 1
ATOM 2437 C C . LYS A 1 306 ? 8.607 14.912 2.701 1.00 85.88 306 LYS A C 1
ATOM 2439 O O . LYS A 1 306 ? 9.639 15.063 3.356 1.00 85.88 306 LYS A O 1
ATOM 2444 N N . ASP A 1 307 ? 8.382 15.559 1.564 1.00 83.62 307 ASP A N 1
ATOM 2445 C CA . ASP A 1 307 ? 9.336 16.474 0.940 1.00 83.62 307 ASP A CA 1
ATOM 2446 C C . ASP A 1 307 ? 9.448 17.800 1.717 1.00 83.62 307 ASP A C 1
ATOM 2448 O O . ASP A 1 307 ? 10.519 18.412 1.747 1.00 83.62 307 ASP A O 1
ATOM 2452 N N . ALA A 1 308 ? 8.396 18.192 2.446 1.00 88.94 308 ALA A N 1
ATOM 2453 C CA . ALA A 1 308 ? 8.426 19.259 3.448 1.00 88.94 308 ALA A CA 1
ATOM 2454 C C . ALA A 1 308 ? 9.148 18.866 4.758 1.00 88.94 308 ALA A C 1
ATOM 2456 O O . ALA A 1 308 ? 9.398 19.725 5.606 1.00 88.94 308 ALA A O 1
ATOM 2457 N N . GLY A 1 309 ? 9.526 17.593 4.923 1.00 88.44 309 GLY A N 1
ATOM 2458 C CA . GLY A 1 309 ? 10.211 17.064 6.105 1.00 88.44 309 GLY A CA 1
ATOM 2459 C C . GLY A 1 309 ? 9.281 16.551 7.209 1.00 88.44 309 GLY A C 1
ATOM 2460 O O . GLY A 1 309 ? 9.768 16.155 8.268 1.00 88.44 309 GLY A O 1
ATOM 2461 N N . ASP A 1 310 ? 7.971 16.520 6.968 1.00 90.62 310 ASP A N 1
ATOM 2462 C CA . ASP A 1 310 ? 6.964 15.991 7.885 1.00 90.62 310 ASP A CA 1
ATOM 2463 C C . ASP A 1 310 ? 6.665 14.515 7.578 1.00 90.62 310 ASP A C 1
ATOM 2465 O O . ASP A 1 310 ? 5.656 14.129 6.980 1.00 90.62 310 ASP A O 1
ATOM 2469 N N . ALA A 1 311 ? 7.605 13.656 7.973 1.00 88.69 311 ALA A N 1
ATOM 2470 C CA . ALA A 1 311 ? 7.474 12.215 7.782 1.00 88.69 311 ALA A CA 1
ATOM 2471 C C . ALA A 1 311 ? 6.328 11.599 8.610 1.00 88.69 311 ALA A C 1
ATOM 2473 O O . ALA A 1 311 ? 5.841 10.528 8.250 1.00 88.69 311 ALA A O 1
ATOM 2474 N N . GLU A 1 312 ? 5.903 12.242 9.704 1.00 89.88 312 GLU A N 1
ATOM 2475 C CA . GLU A 1 312 ? 4.827 11.741 10.565 1.00 89.88 312 GLU A CA 1
ATOM 2476 C C . GLU A 1 312 ? 3.469 11.883 9.874 1.00 89.88 312 GLU A C 1
ATOM 2478 O O . GLU A 1 312 ? 2.734 10.896 9.774 1.00 89.88 312 GLU A O 1
ATOM 2483 N N . GLN A 1 313 ? 3.177 13.064 9.323 1.00 87.56 313 GLN A N 1
ATOM 2484 C CA . GLN A 1 313 ? 1.953 13.299 8.556 1.00 87.56 313 GLN A CA 1
ATOM 2485 C C . GLN A 1 313 ? 1.912 12.443 7.288 1.00 87.56 313 GLN A C 1
ATOM 2487 O O . GLN A 1 313 ? 0.907 11.776 7.030 1.00 87.56 313 GLN A O 1
ATOM 2492 N N . ALA A 1 314 ? 3.030 12.361 6.555 1.00 87.62 314 ALA A N 1
ATOM 2493 C CA . ALA A 1 314 ? 3.158 11.469 5.403 1.00 87.62 314 ALA A CA 1
ATOM 2494 C C . ALA A 1 314 ? 2.831 10.012 5.775 1.00 87.62 314 ALA A C 1
ATOM 2496 O O . ALA A 1 314 ? 1.995 9.361 5.150 1.00 87.62 314 ALA A O 1
ATOM 2497 N N . HIS A 1 315 ? 3.443 9.500 6.845 1.00 93.25 315 HIS A N 1
ATOM 2498 C CA . HIS A 1 315 ? 3.183 8.152 7.339 1.00 93.25 315 HIS A CA 1
ATOM 2499 C C . HIS A 1 315 ? 1.717 7.957 7.770 1.00 93.25 315 HIS A C 1
ATOM 2501 O O . HIS A 1 315 ? 1.131 6.902 7.510 1.00 93.25 315 HIS A O 1
ATOM 2507 N N . GLY A 1 316 ? 1.113 8.961 8.413 1.00 92.19 316 GLY A N 1
ATOM 2508 C CA . GLY A 1 316 ? -0.286 8.957 8.836 1.00 92.19 316 GLY A CA 1
ATOM 2509 C C . GLY A 1 316 ? -1.256 8.721 7.679 1.00 92.19 316 GLY A C 1
ATOM 2510 O O . GLY A 1 316 ? -2.077 7.805 7.760 1.00 92.19 316 GLY A O 1
ATOM 2511 N N . ILE A 1 317 ? -1.100 9.466 6.581 1.00 89.31 317 ILE A N 1
ATOM 2512 C CA . ILE A 1 317 ? -1.935 9.331 5.376 1.00 89.31 317 ILE A CA 1
ATOM 2513 C C . ILE A 1 317 ? -1.841 7.908 4.814 1.00 89.31 317 ILE A C 1
ATOM 2515 O O . ILE A 1 317 ? -2.852 7.234 4.605 1.00 89.31 317 ILE A O 1
ATOM 2519 N N . LEU A 1 318 ? -0.624 7.386 4.648 1.00 94.88 318 LEU A N 1
ATOM 2520 C CA . LEU A 1 318 ? -0.409 6.044 4.098 1.00 94.88 318 LEU A CA 1
ATOM 2521 C C . LEU A 1 318 ? -1.007 4.944 4.993 1.00 94.88 318 LEU A C 1
ATOM 2523 O O . LEU A 1 318 ? -1.572 3.966 4.496 1.00 94.88 318 LEU A O 1
ATOM 2527 N N . MET A 1 319 ? -0.936 5.113 6.317 1.00 94.81 319 MET A N 1
ATOM 2528 C CA . MET A 1 319 ? -1.584 4.218 7.277 1.00 94.81 319 MET A CA 1
ATOM 2529 C C . MET A 1 319 ? -3.110 4.225 7.138 1.00 94.81 319 MET A C 1
ATOM 2531 O O . MET A 1 319 ? -3.742 3.176 7.291 1.00 94.81 319 MET A O 1
ATOM 2535 N N . GLU A 1 320 ? -3.718 5.372 6.841 1.00 91.50 320 GLU A N 1
ATOM 2536 C CA . GLU A 1 320 ? -5.159 5.479 6.604 1.00 91.50 320 GLU A CA 1
ATOM 2537 C C . GLU A 1 320 ? -5.581 4.802 5.299 1.00 91.50 320 GLU A C 1
ATOM 2539 O O . GLU A 1 320 ? -6.567 4.055 5.297 1.00 91.50 320 GLU A O 1
ATOM 2544 N N . LEU A 1 321 ? -4.783 4.941 4.236 1.00 93.00 321 LEU A N 1
ATOM 2545 C CA . LEU A 1 321 ? -4.990 4.221 2.978 1.00 93.00 321 LEU A CA 1
ATOM 2546 C C . LEU A 1 321 ? -4.950 2.701 3.184 1.00 93.00 321 LEU A C 1
ATOM 2548 O O . LEU A 1 321 ? -5.883 2.000 2.783 1.00 93.00 321 LEU A O 1
ATOM 2552 N N . CYS A 1 322 ? -3.931 2.184 3.882 1.00 96.25 322 CYS A N 1
ATOM 2553 C CA . CYS A 1 322 ? -3.854 0.760 4.223 1.00 96.25 322 CYS A CA 1
ATOM 2554 C C . CYS A 1 322 ? -5.033 0.301 5.096 1.00 96.25 322 CYS A C 1
ATOM 2556 O O . CYS A 1 322 ? -5.536 -0.814 4.923 1.00 96.25 322 CYS A O 1
ATOM 2558 N N . GLN A 1 323 ? -5.499 1.150 6.020 1.00 94.44 323 GLN A N 1
ATOM 2559 C CA . GLN A 1 323 ? -6.644 0.831 6.871 1.00 94.44 323 GLN A CA 1
ATOM 2560 C C . GLN A 1 323 ? -7.943 0.699 6.073 1.00 94.44 323 GLN A C 1
ATOM 2562 O O . GLN A 1 323 ? -8.801 -0.121 6.420 1.00 94.44 323 GLN A O 1
ATOM 2567 N N . ALA A 1 324 ? -8.102 1.536 5.048 1.00 90.25 324 ALA A N 1
ATOM 2568 C CA . ALA A 1 324 ? -9.277 1.570 4.196 1.00 90.25 324 ALA A CA 1
ATOM 2569 C C . ALA A 1 324 ? -9.299 0.403 3.197 1.00 90.25 324 ALA A C 1
ATOM 2571 O O . ALA A 1 324 ? -10.337 -0.250 3.050 1.00 90.25 324 ALA A O 1
ATOM 2572 N N . ASP A 1 325 ? -8.171 0.112 2.543 1.00 93.81 325 ASP A N 1
ATOM 2573 C CA . ASP A 1 325 ? -8.005 -1.061 1.683 1.00 93.81 325 ASP A CA 1
ATOM 2574 C C . ASP A 1 325 ? -6.529 -1.491 1.624 1.00 93.81 325 ASP A C 1
ATOM 2576 O O . ASP A 1 325 ? -5.685 -0.808 1.045 1.00 93.81 325 ASP A O 1
ATOM 2580 N N . LEU A 1 326 ? -6.217 -2.676 2.162 1.00 96.75 326 LEU A N 1
ATOM 2581 C CA . LEU A 1 326 ? -4.866 -3.247 2.097 1.00 96.75 326 LEU A CA 1
ATOM 2582 C C . LEU A 1 326 ? -4.375 -3.469 0.658 1.00 96.75 326 LEU A C 1
ATOM 2584 O O . LEU A 1 326 ? -3.172 -3.633 0.462 1.00 96.75 326 LEU A O 1
ATOM 2588 N N . ARG A 1 327 ? -5.278 -3.482 -0.334 1.00 97.50 327 ARG A N 1
ATOM 2589 C CA . ARG A 1 327 ? -4.949 -3.580 -1.762 1.00 97.50 327 ARG A CA 1
ATOM 2590 C C . ARG A 1 327 ? -4.419 -2.272 -2.353 1.00 97.50 327 ARG A C 1
ATOM 2592 O O . ARG A 1 327 ? -4.002 -2.293 -3.505 1.00 97.50 327 ARG A O 1
ATOM 2599 N N . CYS A 1 328 ? -4.390 -1.171 -1.594 1.00 97.38 328 CYS A N 1
ATOM 2600 C CA . CYS A 1 328 ? -3.679 0.048 -1.980 1.00 97.38 328 CYS A CA 1
ATOM 2601 C C . CYS A 1 328 ? -2.166 -0.219 -1.987 1.00 97.38 328 CYS A C 1
ATOM 2603 O O . CYS A 1 328 ? -1.463 -0.018 -0.994 1.00 97.38 328 CYS A O 1
ATOM 2605 N N . LEU A 1 329 ? -1.665 -0.744 -3.107 1.00 98.44 329 LEU A N 1
ATOM 2606 C CA . LEU A 1 329 ? -0.259 -1.118 -3.257 1.00 98.44 329 LEU A CA 1
ATOM 2607 C C . LEU A 1 329 ? 0.662 0.102 -3.171 1.00 98.44 329 LEU A C 1
ATOM 2609 O O . LEU A 1 329 ? 1.790 -0.025 -2.702 1.00 98.44 329 LEU A O 1
ATOM 2613 N N . ASP A 1 330 ? 0.177 1.279 -3.576 1.00 96.62 330 ASP A N 1
ATOM 2614 C CA . ASP A 1 330 ? 0.997 2.491 -3.580 1.00 96.62 330 ASP A CA 1
ATOM 2615 C C . ASP A 1 330 ? 1.273 2.953 -2.148 1.00 96.62 330 ASP A C 1
ATOM 2617 O O . ASP A 1 330 ? 2.406 3.295 -1.825 1.00 96.62 330 ASP A O 1
ATOM 2621 N N . ALA A 1 331 ? 0.304 2.806 -1.236 1.00 97.81 331 ALA A N 1
ATOM 2622 C CA . ALA A 1 331 ? 0.536 3.065 0.181 1.00 97.81 331 ALA A CA 1
ATOM 2623 C C . ALA A 1 331 ? 1.667 2.189 0.750 1.00 97.81 331 ALA A C 1
ATOM 2625 O O . ALA A 1 331 ? 2.560 2.686 1.433 1.00 97.81 331 ALA A O 1
ATOM 2626 N N . HIS A 1 332 ? 1.698 0.896 0.403 1.00 98.56 332 HIS A N 1
ATOM 2627 C CA . HIS A 1 332 ? 2.785 -0.007 0.809 1.00 98.56 332 HIS A CA 1
ATOM 2628 C C . HIS A 1 332 ? 4.131 0.373 0.188 1.00 98.56 332 HIS A C 1
ATOM 2630 O O . HIS A 1 332 ? 5.158 0.311 0.865 1.00 98.56 332 HIS A O 1
ATOM 2636 N N . ALA A 1 333 ? 4.148 0.772 -1.087 1.00 98.25 333 ALA A N 1
ATOM 2637 C CA . ALA A 1 333 ? 5.361 1.251 -1.743 1.00 98.25 333 ALA A CA 1
ATOM 2638 C C . ALA A 1 333 ? 5.910 2.509 -1.051 1.00 98.25 333 ALA A C 1
ATOM 2640 O O . ALA A 1 333 ? 7.098 2.573 -0.740 1.00 98.25 333 ALA A O 1
ATOM 2641 N N . HIS A 1 334 ? 5.047 3.481 -0.761 1.00 97.69 334 HIS A N 1
ATOM 2642 C CA . HIS A 1 334 ? 5.437 4.743 -0.143 1.00 97.69 334 HIS A CA 1
ATOM 2643 C C . HIS A 1 334 ? 5.815 4.588 1.340 1.00 97.69 334 HIS A C 1
ATOM 2645 O O . HIS A 1 334 ? 6.794 5.199 1.766 1.00 97.69 334 HIS A O 1
ATOM 2651 N N . LEU A 1 335 ? 5.173 3.687 2.096 1.00 98.06 335 LEU A N 1
ATOM 2652 C CA . LEU A 1 335 ? 5.629 3.326 3.448 1.00 98.06 335 LEU A CA 1
ATOM 2653 C C . LEU A 1 335 ? 7.041 2.730 3.410 1.00 98.06 335 LEU A C 1
ATOM 2655 O O . LEU A 1 335 ? 7.897 3.104 4.208 1.00 98.06 335 LEU A O 1
ATOM 2659 N N . GLY A 1 336 ? 7.313 1.854 2.437 1.00 97.50 336 GLY A N 1
ATOM 2660 C CA . GLY A 1 336 ? 8.656 1.330 2.199 1.00 97.50 336 GLY A CA 1
ATOM 2661 C C . GLY A 1 336 ? 9.666 2.428 1.8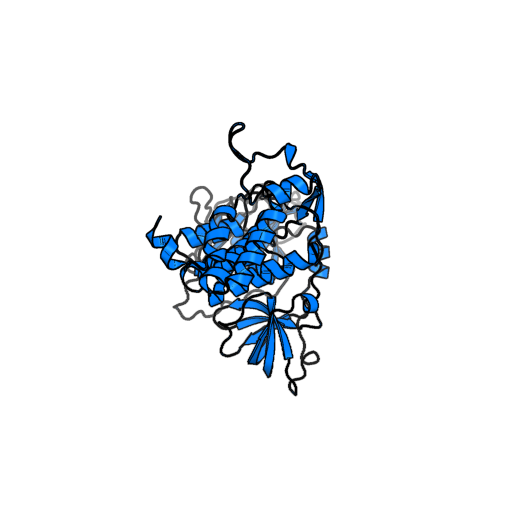57 1.00 97.50 336 GLY A C 1
ATOM 2662 O O . GLY A 1 336 ? 10.789 2.383 2.358 1.00 97.50 336 GLY A O 1
ATOM 2663 N N . ASN A 1 337 ? 9.274 3.424 1.053 1.00 95.62 337 ASN A N 1
ATOM 2664 C CA . ASN A 1 337 ? 10.127 4.557 0.680 1.00 95.62 337 ASN A CA 1
ATOM 2665 C C . ASN A 1 337 ? 10.508 5.420 1.893 1.00 95.62 337 ASN A C 1
ATOM 2667 O O . ASN A 1 337 ? 11.667 5.813 1.995 1.00 95.62 337 ASN A O 1
ATOM 2671 N N . LEU A 1 338 ? 9.570 5.692 2.813 1.00 94.94 338 LEU A N 1
ATOM 2672 C CA . LEU A 1 338 ? 9.813 6.542 3.991 1.00 94.94 338 LEU A CA 1
ATOM 2673 C C . LEU A 1 338 ? 10.949 6.026 4.879 1.00 94.94 338 LEU A C 1
ATOM 2675 O O . LEU A 1 338 ? 11.722 6.811 5.420 1.00 94.94 338 LEU A O 1
ATOM 2679 N N . VAL A 1 339 ? 11.063 4.705 5.012 1.00 94.56 339 VAL A N 1
ATOM 2680 C CA . VAL A 1 339 ? 12.060 4.065 5.882 1.00 94.56 339 VAL A CA 1
ATOM 2681 C C . VAL A 1 339 ? 13.221 3.446 5.105 1.00 94.56 339 VAL A C 1
ATOM 2683 O O . VAL A 1 339 ? 14.161 2.931 5.716 1.00 94.56 339 VAL A O 1
ATOM 2686 N N . PHE A 1 340 ? 13.191 3.499 3.766 1.00 94.38 340 PHE A N 1
ATOM 2687 C CA . PHE A 1 340 ? 14.168 2.834 2.908 1.00 94.38 340 PHE A CA 1
ATOM 2688 C C . PHE A 1 340 ? 15.591 3.213 3.298 1.00 94.38 340 PHE A C 1
ATOM 2690 O O . PHE A 1 340 ? 16.379 2.332 3.635 1.00 94.38 340 PHE A O 1
ATOM 2697 N N . ASP A 1 341 ? 15.932 4.498 3.313 1.00 91.00 341 ASP A N 1
ATOM 2698 C CA . ASP A 1 341 ? 17.318 4.943 3.479 1.00 91.00 341 ASP A CA 1
ATOM 2699 C C . ASP A 1 341 ? 17.947 4.481 4.800 1.00 91.00 341 ASP A C 1
ATOM 2701 O O . ASP A 1 341 ? 19.124 4.112 4.825 1.00 91.00 341 ASP A O 1
ATOM 2705 N N . HIS A 1 342 ? 17.164 4.393 5.876 1.00 90.19 342 HIS A N 1
ATOM 2706 C CA . HIS A 1 342 ? 17.676 4.152 7.229 1.00 90.19 342 HIS A CA 1
ATOM 2707 C C . HIS A 1 342 ? 17.418 2.739 7.770 1.00 90.19 342 HIS A C 1
ATOM 2709 O O . HIS A 1 342 ? 18.118 2.311 8.689 1.00 90.19 342 HIS A O 1
ATOM 2715 N N . GLY A 1 343 ? 16.464 1.993 7.203 1.00 93.25 343 GLY A N 1
ATOM 2716 C CA . GLY A 1 343 ? 16.017 0.712 7.749 1.00 93.25 343 GLY A CA 1
ATOM 2717 C C . GLY A 1 343 ? 15.610 -0.299 6.676 1.00 93.25 343 GLY A C 1
ATOM 2718 O O . GLY A 1 343 ? 14.421 -0.578 6.529 1.00 93.25 343 GLY A O 1
ATOM 2719 N N . PRO A 1 344 ? 16.555 -0.935 5.951 1.00 95.38 344 PRO A N 1
ATOM 2720 C CA . PRO A 1 344 ? 16.212 -1.933 4.934 1.00 95.38 344 PRO A CA 1
ATOM 2721 C C . PRO A 1 344 ? 15.468 -3.154 5.506 1.00 95.38 344 PRO A C 1
ATOM 2723 O O . PRO A 1 344 ? 14.712 -3.802 4.785 1.00 95.38 344 PRO A O 1
ATOM 2726 N N . GLN A 1 345 ? 15.649 -3.469 6.795 1.00 95.38 345 GLN A N 1
ATOM 2727 C CA . GLN A 1 345 ? 14.920 -4.531 7.501 1.00 95.38 345 GLN A CA 1
ATOM 2728 C C . GLN A 1 345 ? 13.433 -4.204 7.692 1.00 95.38 345 GLN A C 1
ATOM 2730 O O . GLN A 1 345 ? 12.612 -5.117 7.750 1.00 95.38 345 GLN A O 1
ATOM 2735 N N . GLU A 1 346 ? 13.092 -2.923 7.789 1.00 94.88 346 GLU A N 1
ATOM 2736 C CA . GLU A 1 346 ? 11.718 -2.445 7.922 1.00 94.88 346 GLU A CA 1
ATOM 2737 C C . GLU A 1 346 ? 11.101 -2.219 6.539 1.00 94.88 346 GLU A C 1
ATOM 2739 O O . GLU A 1 346 ? 10.057 -2.789 6.222 1.00 94.88 346 GLU A O 1
ATOM 2744 N N . ALA A 1 347 ? 11.817 -1.509 5.661 1.00 97.50 347 ALA A N 1
ATOM 2745 C CA . ALA A 1 347 ? 11.387 -1.209 4.298 1.00 97.50 347 ALA A CA 1
ATOM 2746 C C . ALA A 1 347 ? 10.998 -2.470 3.515 1.00 97.50 347 ALA A C 1
ATOM 2748 O O . ALA A 1 347 ? 9.957 -2.507 2.853 1.00 97.50 347 ALA A O 1
ATOM 2749 N N . ILE A 1 348 ? 11.794 -3.545 3.634 1.00 98.25 348 ILE A N 1
ATOM 2750 C CA . ILE A 1 348 ? 11.513 -4.810 2.946 1.00 98.25 348 ILE A CA 1
ATOM 2751 C C . ILE A 1 348 ? 10.143 -5.384 3.309 1.00 98.25 348 ILE A C 1
ATOM 2753 O O . ILE A 1 348 ? 9.543 -6.056 2.475 1.00 98.25 348 ILE A O 1
ATOM 2757 N N . ARG A 1 349 ? 9.638 -5.137 4.523 1.00 97.69 349 ARG A N 1
ATOM 2758 C CA . ARG A 1 349 ? 8.351 -5.669 4.980 1.00 97.69 349 ARG A CA 1
ATOM 2759 C C . ARG A 1 349 ? 7.203 -4.955 4.287 1.00 97.69 349 ARG A C 1
ATOM 2761 O O . ARG A 1 349 ? 6.360 -5.638 3.719 1.00 97.69 349 ARG A O 1
ATOM 2768 N N . HIS A 1 350 ? 7.224 -3.624 4.233 1.00 98.25 350 HIS A N 1
ATOM 2769 C CA . HIS A 1 350 ? 6.223 -2.840 3.500 1.00 98.25 350 HIS A CA 1
ATOM 2770 C C . HIS A 1 350 ? 6.179 -3.221 2.017 1.00 98.25 350 HIS A C 1
ATOM 2772 O O . HIS A 1 350 ? 5.127 -3.595 1.497 1.00 98.25 350 HIS A O 1
ATOM 2778 N N . TYR A 1 351 ? 7.340 -3.254 1.355 1.00 98.69 351 TYR A N 1
ATOM 2779 C CA . TYR A 1 351 ? 7.408 -3.677 -0.043 1.00 98.69 351 TYR A CA 1
ATOM 2780 C C . TYR A 1 351 ? 6.951 -5.122 -0.247 1.00 98.69 351 TYR A C 1
ATOM 2782 O O . TYR A 1 351 ? 6.276 -5.415 -1.233 1.00 98.69 351 TYR A O 1
ATOM 2790 N N . ALA A 1 352 ? 7.293 -6.030 0.676 1.00 98.50 352 ALA A N 1
ATOM 2791 C CA . ALA A 1 352 ? 6.858 -7.417 0.604 1.00 98.50 352 ALA A CA 1
ATOM 2792 C C . ALA A 1 352 ? 5.336 -7.533 0.693 1.00 98.50 352 ALA A C 1
ATOM 2794 O O . ALA A 1 352 ? 4.766 -8.299 -0.077 1.00 98.50 352 ALA A O 1
ATOM 2795 N N . VAL A 1 353 ? 4.670 -6.786 1.580 1.00 98.62 353 VAL A N 1
ATOM 2796 C CA . VAL A 1 353 ? 3.204 -6.812 1.662 1.00 98.62 353 VAL A CA 1
ATOM 2797 C C . VAL A 1 353 ? 2.588 -6.395 0.329 1.00 98.62 353 VAL A C 1
ATOM 2799 O O . VAL A 1 353 ? 1.833 -7.177 -0.248 1.00 98.62 353 VAL A O 1
ATOM 2802 N N . GLY A 1 354 ? 2.959 -5.226 -0.203 1.00 98.44 354 GLY A N 1
ATOM 2803 C CA . GLY A 1 354 ? 2.419 -4.746 -1.478 1.00 98.44 354 GLY A CA 1
ATOM 2804 C C . GLY A 1 354 ? 2.709 -5.698 -2.647 1.00 98.44 354 GLY A C 1
ATOM 2805 O O . GLY A 1 354 ? 1.806 -6.052 -3.405 1.00 98.44 354 GLY A O 1
ATOM 2806 N N . LEU A 1 355 ? 3.938 -6.217 -2.739 1.00 98.44 355 LEU A N 1
ATOM 2807 C CA . LEU A 1 355 ? 4.314 -7.205 -3.754 1.00 98.44 355 LEU A CA 1
ATOM 2808 C C . LEU A 1 355 ? 3.465 -8.479 -3.645 1.00 98.44 355 LEU A C 1
ATOM 2810 O O . LEU A 1 355 ? 2.895 -8.926 -4.635 1.00 98.44 355 LEU A O 1
ATOM 2814 N N . ARG A 1 356 ? 3.339 -9.069 -2.450 1.00 98.12 356 ARG A N 1
ATOM 2815 C CA . ARG A 1 356 ? 2.588 -10.322 -2.274 1.00 98.12 356 ARG A CA 1
ATOM 2816 C C . ARG A 1 356 ? 1.084 -10.143 -2.483 1.00 98.12 356 ARG A C 1
ATOM 2818 O O . ARG A 1 356 ? 0.439 -11.080 -2.942 1.00 98.12 356 ARG A O 1
ATOM 2825 N N . ILE A 1 357 ? 0.527 -8.969 -2.175 1.00 98.31 357 ILE A N 1
ATOM 2826 C CA . ILE A 1 357 ? -0.876 -8.654 -2.476 1.00 98.31 357 ILE A CA 1
ATOM 2827 C C . ILE A 1 357 ? -1.090 -8.543 -3.986 1.00 98.31 357 ILE A C 1
ATOM 2829 O O . ILE A 1 357 ? -2.014 -9.170 -4.499 1.00 98.31 357 ILE A O 1
ATOM 2833 N N . GLY A 1 358 ? -0.232 -7.828 -4.718 1.00 97.38 358 GLY A N 1
ATOM 2834 C CA . GLY A 1 358 ? -0.356 -7.743 -6.178 1.00 97.38 358 GLY A CA 1
ATOM 2835 C C . GLY A 1 358 ? -0.116 -9.080 -6.893 1.00 97.38 358 GLY A C 1
ATOM 2836 O O . GLY A 1 358 ? -0.753 -9.372 -7.903 1.00 97.38 358 GLY A O 1
ATOM 2837 N N . GLU A 1 359 ? 0.725 -9.957 -6.335 1.00 97.44 359 GLU A N 1
ATOM 2838 C CA . GLU A 1 359 ? 0.938 -11.314 -6.858 1.00 97.44 359 GLU A CA 1
ATOM 2839 C C . GLU A 1 359 ? -0.307 -12.213 -6.770 1.00 97.44 359 GLU A C 1
ATOM 2841 O O . GLU A 1 359 ? -0.384 -13.213 -7.488 1.00 97.44 359 GLU A O 1
ATOM 2846 N N . LEU A 1 360 ? -1.315 -11.863 -5.958 1.00 96.19 360 LEU A N 1
ATOM 2847 C CA . LEU A 1 360 ? -2.608 -12.556 -5.991 1.00 96.19 360 LEU A CA 1
ATOM 2848 C C . LEU A 1 360 ? -3.287 -12.448 -7.364 1.00 96.19 360 LEU A C 1
ATOM 2850 O O . LEU A 1 360 ? -4.045 -13.344 -7.737 1.00 96.19 360 LEU A O 1
ATOM 2854 N N . SER A 1 361 ? -3.029 -11.362 -8.098 1.00 95.19 361 SER A N 1
ATOM 2855 C CA . SER A 1 361 ? -3.621 -11.085 -9.411 1.00 95.19 361 SER A CA 1
ATOM 2856 C C . SER A 1 361 ? -2.872 -11.760 -10.550 1.00 95.19 361 SER A C 1
ATOM 2858 O O . SER A 1 361 ? -3.490 -12.259 -11.487 1.00 95.19 361 SER A O 1
ATOM 2860 N N . THR A 1 362 ? -1.542 -11.790 -10.479 1.00 90.81 362 THR A N 1
ATOM 2861 C CA . THR A 1 362 ? -0.695 -12.385 -11.521 1.00 90.81 362 THR A CA 1
ATOM 2862 C C . THR A 1 362 ? -0.591 -13.906 -11.360 1.00 90.81 362 THR A C 1
ATOM 2864 O O . THR A 1 362 ? -0.549 -14.645 -12.347 1.00 90.81 362 THR A O 1
ATOM 2867 N N . GLY A 1 363 ? -0.622 -14.404 -10.122 1.00 84.69 363 GLY A N 1
ATOM 2868 C CA . GLY A 1 363 ? -0.430 -15.816 -9.809 1.00 84.69 363 GLY A CA 1
ATOM 2869 C C . GLY A 1 363 ? 0.997 -16.303 -10.100 1.00 84.69 363 GLY A C 1
ATOM 2870 O O . GLY A 1 363 ? 1.879 -15.555 -10.510 1.00 84.69 363 GLY A O 1
ATOM 2871 N N . GLY A 1 364 ? 1.247 -17.600 -9.889 1.00 79.00 364 GLY A N 1
ATOM 2872 C CA . GLY A 1 364 ? 2.601 -18.167 -9.996 1.00 79.00 364 GLY A CA 1
ATOM 2873 C C . GLY A 1 364 ? 3.161 -18.312 -11.420 1.00 79.00 364 GLY A C 1
ATOM 2874 O O . GLY A 1 364 ? 4.366 -18.483 -11.567 1.00 79.00 364 GLY A O 1
ATOM 2875 N N . ASN A 1 365 ? 2.310 -18.248 -12.453 1.00 84.56 365 ASN A N 1
ATOM 2876 C CA . ASN A 1 365 ? 2.668 -18.510 -13.856 1.00 84.56 365 ASN A CA 1
ATOM 2877 C C . ASN A 1 365 ? 2.205 -17.377 -14.790 1.00 84.56 365 ASN A C 1
ATOM 2879 O O . ASN A 1 365 ? 1.708 -17.635 -15.885 1.00 84.56 365 ASN A O 1
ATOM 2883 N N . PHE A 1 366 ? 2.297 -16.123 -14.351 1.00 93.88 366 PHE A N 1
ATOM 2884 C CA . PHE A 1 366 ? 1.949 -14.992 -15.205 1.00 93.88 366 PHE A CA 1
ATOM 2885 C C . PHE A 1 366 ? 2.901 -14.895 -16.404 1.00 93.88 366 PHE A C 1
ATOM 2887 O O . PHE A 1 366 ? 4.111 -14.778 -16.228 1.00 93.88 366 PHE A O 1
ATOM 2894 N N . GLU A 1 367 ? 2.356 -14.934 -17.622 1.00 93.25 367 GLU A N 1
ATOM 2895 C CA . GLU A 1 367 ? 3.142 -14.859 -18.867 1.00 93.25 367 GLU A CA 1
ATOM 2896 C C . GLU A 1 367 ? 2.976 -13.528 -19.624 1.00 93.25 367 GLU A C 1
ATOM 2898 O O . GLU A 1 367 ? 3.553 -13.356 -20.701 1.00 93.25 367 GLU A O 1
ATOM 2903 N N . GLY A 1 368 ? 2.177 -12.602 -19.084 1.00 96.38 368 GLY A N 1
ATOM 2904 C CA . GLY A 1 368 ? 1.954 -11.273 -19.654 1.00 96.38 368 GLY A CA 1
ATOM 2905 C C . GLY A 1 368 ? 3.030 -10.256 -19.272 1.00 96.38 368 GLY A C 1
ATOM 2906 O O . GLY A 1 368 ? 4.024 -10.581 -18.619 1.00 96.38 368 GLY A O 1
ATOM 2907 N N . VAL A 1 369 ? 2.802 -9.007 -19.669 1.00 98.12 369 VAL A N 1
ATOM 2908 C CA . VAL A 1 369 ? 3.587 -7.839 -19.246 1.00 98.12 369 VAL A CA 1
ATOM 2909 C C . VAL A 1 369 ? 2.702 -6.828 -18.521 1.00 98.12 369 VAL A C 1
ATOM 2911 O O . VAL A 1 369 ? 1.502 -6.745 -18.779 1.00 98.12 369 VAL A O 1
ATOM 2914 N N . LEU A 1 370 ? 3.317 -6.047 -17.636 1.00 97.25 370 LEU A N 1
ATOM 2915 C CA . LEU A 1 370 ? 2.762 -4.866 -16.981 1.00 97.25 370 LEU A CA 1
ATOM 2916 C C . LEU A 1 370 ? 3.633 -3.657 -17.357 1.00 97.25 370 LEU A C 1
ATOM 2918 O O . LEU A 1 370 ? 4.557 -3.311 -16.616 1.00 97.25 370 LEU A O 1
ATOM 2922 N N . PRO A 1 371 ? 3.406 -3.042 -18.530 1.00 91.19 371 PRO A N 1
ATOM 2923 C CA . PRO A 1 371 ? 4.202 -1.904 -18.971 1.00 91.19 371 PRO A CA 1
ATOM 2924 C C . PRO A 1 371 ? 4.044 -0.715 -18.018 1.00 91.19 371 PRO A C 1
ATOM 2926 O O . PRO A 1 371 ? 2.939 -0.423 -17.560 1.00 91.19 371 PRO A O 1
ATOM 2929 N N . TRP A 1 372 ? 5.132 0.017 -17.773 1.00 89.50 372 TRP A N 1
ATOM 2930 C CA . TRP A 1 372 ? 5.144 1.229 -16.934 1.00 89.50 372 TRP A CA 1
ATOM 2931 C C . TRP A 1 372 ? 4.241 2.369 -17.438 1.00 89.50 372 TRP A C 1
ATOM 2933 O O . TRP A 1 372 ? 3.840 3.252 -16.669 1.00 89.50 372 TRP A O 1
ATOM 2943 N N . GLY A 1 373 ? 3.969 2.388 -18.749 1.00 83.00 373 GLY A N 1
ATOM 2944 C CA . GLY A 1 373 ? 3.106 3.380 -19.394 1.00 83.00 373 GLY A CA 1
ATOM 2945 C C . GLY A 1 373 ? 1.664 3.350 -18.881 1.00 83.00 373 GLY A C 1
ATOM 2946 O O . GLY A 1 373 ? 1.032 4.400 -18.824 1.00 83.00 373 GLY A O 1
ATOM 2947 N N . HIS A 1 374 ? 1.202 2.181 -18.438 1.00 87.69 374 HIS A N 1
ATOM 2948 C CA . HIS A 1 374 ? -0.052 1.995 -17.712 1.00 87.69 374 HIS A CA 1
ATOM 2949 C C . HIS A 1 374 ? 0.165 2.399 -16.254 1.00 87.69 374 HIS A C 1
ATOM 2951 O O . HIS A 1 374 ? 0.947 1.770 -15.532 1.00 87.69 374 HIS A O 1
ATOM 2957 N N . ILE A 1 375 ? -0.440 3.514 -15.847 1.00 85.25 375 ILE A N 1
ATOM 2958 C CA . ILE A 1 375 ? -0.105 4.204 -14.594 1.00 85.25 375 ILE A CA 1
ATOM 2959 C C . ILE A 1 375 ? -0.406 3.306 -13.393 1.00 85.25 375 ILE A C 1
ATOM 2961 O O . ILE A 1 375 ? 0.397 3.260 -12.456 1.00 85.25 375 ILE A O 1
ATOM 2965 N N . ASP A 1 376 ? -1.467 2.509 -13.474 1.00 91.00 376 ASP A N 1
ATOM 2966 C CA . ASP A 1 376 ? -1.924 1.675 -12.363 1.00 91.00 376 ASP A CA 1
ATOM 2967 C C . ASP A 1 376 ? -1.043 0.434 -12.131 1.00 91.00 376 ASP A C 1
ATOM 2969 O O . ASP A 1 376 ? -1.120 -0.216 -11.088 1.00 91.00 376 ASP A O 1
ATOM 2973 N N . ASN A 1 377 ? -0.102 0.142 -13.038 1.00 95.88 377 ASN A N 1
ATOM 2974 C CA . ASN A 1 377 ? 0.935 -0.872 -12.815 1.00 95.88 377 ASN A CA 1
ATOM 2975 C C . ASN A 1 377 ? 2.068 -0.381 -11.903 1.00 95.88 377 ASN A C 1
ATOM 2977 O O . ASN A 1 377 ? 2.789 -1.187 -11.304 1.00 95.88 377 ASN A O 1
ATOM 2981 N N . ARG A 1 378 ? 2.274 0.939 -11.810 1.00 95.06 378 ARG A N 1
ATOM 2982 C CA . ARG A 1 378 ? 3.433 1.525 -11.119 1.00 95.06 378 ARG A CA 1
ATOM 2983 C C . ARG A 1 378 ? 3.493 1.170 -9.635 1.00 95.06 378 ARG A C 1
ATOM 2985 O O . ARG A 1 378 ? 4.593 0.828 -9.204 1.00 95.06 378 ARG A O 1
ATOM 2992 N N . PRO A 1 379 ? 2.392 1.171 -8.861 1.00 97.19 379 PRO A N 1
ATOM 2993 C CA . PRO A 1 379 ? 2.425 0.755 -7.461 1.00 97.19 379 PRO A CA 1
ATOM 2994 C C . PRO A 1 379 ? 3.014 -0.648 -7.261 1.00 97.19 379 PRO A C 1
ATOM 2996 O O . PRO A 1 379 ? 3.941 -0.837 -6.471 1.00 97.19 379 PRO A O 1
ATOM 2999 N N . PHE A 1 380 ? 2.557 -1.627 -8.048 1.00 98.25 380 PHE A N 1
ATOM 3000 C CA . PHE A 1 380 ? 3.070 -2.997 -7.989 1.00 98.25 380 PHE A CA 1
ATOM 3001 C C . PHE A 1 380 ? 4.555 -3.070 -8.360 1.00 98.25 380 PHE A C 1
ATOM 3003 O O . PHE A 1 380 ? 5.359 -3.677 -7.646 1.00 98.25 380 PHE A O 1
ATOM 3010 N N . LEU A 1 381 ? 4.936 -2.406 -9.454 1.00 97.38 381 LEU A N 1
ATOM 3011 C CA . LEU A 1 381 ? 6.319 -2.358 -9.917 1.00 97.38 381 LEU A CA 1
ATOM 3012 C C . LEU A 1 381 ? 7.239 -1.657 -8.906 1.00 97.38 381 LEU A C 1
ATOM 3014 O O . LEU A 1 381 ? 8.377 -2.093 -8.721 1.00 97.38 381 LEU A O 1
ATOM 3018 N N . ARG A 1 382 ? 6.775 -0.604 -8.221 1.00 97.75 382 ARG A N 1
ATOM 3019 C CA . ARG A 1 382 ? 7.510 0.078 -7.142 1.00 97.75 382 ARG A CA 1
ATOM 3020 C C . ARG A 1 382 ? 7.716 -0.844 -5.944 1.00 97.75 382 ARG A C 1
ATOM 3022 O O . ARG A 1 382 ? 8.847 -0.940 -5.472 1.00 97.75 382 ARG A O 1
ATOM 3029 N N . CYS A 1 383 ? 6.683 -1.571 -5.503 1.00 98.62 383 CYS A N 1
ATOM 3030 C CA . CYS A 1 383 ? 6.833 -2.581 -4.450 1.00 98.62 383 CYS A CA 1
ATOM 3031 C C . CYS A 1 383 ? 7.870 -3.640 -4.832 1.00 98.62 383 CYS A C 1
ATOM 3033 O O . CYS A 1 383 ? 8.762 -3.954 -4.045 1.00 98.62 383 CYS A O 1
ATOM 3035 N N . MET A 1 384 ? 7.790 -4.165 -6.056 1.00 98.50 384 MET A N 1
ATOM 3036 C CA . MET A 1 384 ? 8.723 -5.175 -6.548 1.00 98.50 384 MET A CA 1
ATOM 3037 C C . MET A 1 384 ? 10.168 -4.660 -6.586 1.00 98.50 384 MET A C 1
ATOM 3039 O O . MET A 1 384 ? 11.087 -5.354 -6.144 1.00 98.50 384 MET A O 1
ATOM 3043 N N . HIS A 1 385 ? 10.357 -3.421 -7.045 1.00 98.38 385 HIS A N 1
ATOM 3044 C CA . HIS A 1 385 ? 11.659 -2.767 -7.094 1.00 98.38 385 HIS A CA 1
ATOM 3045 C C . HIS A 1 385 ? 12.237 -2.553 -5.701 1.00 98.38 385 HIS A C 1
ATOM 3047 O O . HIS A 1 385 ? 13.321 -3.054 -5.410 1.00 98.38 385 HIS A O 1
ATOM 3053 N N . GLY A 1 386 ? 11.493 -1.884 -4.816 1.00 98.12 386 GLY A N 1
ATOM 3054 C CA . GLY A 1 386 ? 11.918 -1.625 -3.444 1.00 98.12 386 GLY A CA 1
ATOM 3055 C C . GLY A 1 386 ? 12.247 -2.911 -2.686 1.00 98.12 386 GLY A C 1
ATOM 3056 O O . GLY A 1 386 ? 13.271 -2.983 -2.002 1.00 98.12 386 GLY A O 1
ATOM 3057 N N . PHE A 1 387 ? 11.455 -3.971 -2.884 1.00 98.75 387 PHE A N 1
ATOM 3058 C CA . PHE A 1 387 ? 11.738 -5.298 -2.338 1.00 98.75 387 PHE A CA 1
ATOM 3059 C C . PHE A 1 387 ? 13.069 -5.861 -2.861 1.00 98.75 387 PHE A C 1
ATOM 3061 O O . PHE A 1 387 ? 13.903 -6.296 -2.065 1.00 98.75 387 PHE A O 1
ATOM 3068 N N . GLY A 1 388 ? 13.304 -5.810 -4.178 1.00 98.31 388 GLY A N 1
ATOM 3069 C CA . GLY A 1 388 ? 14.559 -6.235 -4.807 1.00 98.31 388 GLY A CA 1
ATOM 3070 C C . GLY A 1 388 ? 15.784 -5.473 -4.291 1.00 98.31 388 GLY A C 1
ATOM 3071 O O . GLY A 1 388 ? 16.795 -6.090 -3.947 1.00 98.31 388 GLY A O 1
ATOM 3072 N N . LEU A 1 389 ? 15.679 -4.148 -4.154 1.00 97.94 389 LEU A N 1
ATOM 3073 C CA . LEU A 1 389 ? 16.747 -3.309 -3.601 1.00 97.94 389 LEU A CA 1
ATOM 3074 C C . LEU A 1 389 ? 17.015 -3.628 -2.127 1.00 97.94 389 LEU A C 1
ATOM 3076 O O . LEU A 1 389 ? 18.170 -3.744 -1.720 1.00 97.94 389 LEU A O 1
ATOM 3080 N N . CYS A 1 390 ? 15.972 -3.830 -1.318 1.00 98.38 390 CYS A N 1
ATOM 3081 C CA . CYS A 1 390 ? 16.151 -4.212 0.081 1.00 98.38 390 CYS A CA 1
ATOM 3082 C C . CYS A 1 390 ? 16.803 -5.592 0.216 1.00 98.38 390 CYS A C 1
ATOM 3084 O O . CYS A 1 390 ? 17.680 -5.774 1.056 1.00 98.38 390 CYS A O 1
ATOM 3086 N N . LEU A 1 391 ? 16.424 -6.566 -0.620 1.00 98.50 391 LEU A N 1
ATOM 3087 C CA . LEU A 1 391 ? 17.085 -7.873 -0.654 1.00 98.50 391 LEU A CA 1
ATOM 3088 C C . LEU A 1 391 ? 18.583 -7.727 -0.928 1.00 98.50 391 LEU A C 1
ATOM 3090 O O . LEU A 1 391 ? 19.390 -8.352 -0.241 1.00 98.50 391 LEU A O 1
ATOM 3094 N N . TRP A 1 392 ? 18.955 -6.883 -1.890 1.00 97.56 392 TRP A N 1
ATOM 3095 C CA . TRP A 1 392 ? 20.356 -6.610 -2.191 1.00 97.56 392 TRP A CA 1
ATOM 3096 C C . TRP A 1 392 ? 21.079 -5.966 -1.003 1.00 97.56 392 TRP A C 1
ATOM 3098 O O . TRP A 1 392 ? 22.100 -6.494 -0.564 1.00 97.56 392 TRP A O 1
ATOM 3108 N N . ARG A 1 393 ? 20.510 -4.911 -0.409 1.00 96.75 393 ARG A N 1
ATOM 3109 C CA . ARG A 1 393 ? 21.050 -4.240 0.791 1.00 96.75 393 ARG A CA 1
ATOM 3110 C C . ARG A 1 393 ? 21.229 -5.172 1.986 1.00 96.75 393 ARG A C 1
ATOM 3112 O O . ARG A 1 393 ? 22.130 -4.984 2.792 1.00 96.75 393 ARG A O 1
ATOM 3119 N N . LEU A 1 394 ? 20.388 -6.196 2.099 1.00 96.94 394 LEU A N 1
ATOM 3120 C CA . LEU A 1 394 ? 20.465 -7.214 3.149 1.00 96.94 394 LEU A CA 1
ATOM 3121 C C . LEU A 1 394 ? 21.378 -8.400 2.779 1.00 96.94 394 LEU A C 1
ATOM 3123 O O . LEU A 1 394 ? 21.386 -9.409 3.484 1.00 96.94 394 LEU A O 1
ATOM 3127 N N . GLY A 1 395 ? 22.120 -8.325 1.668 1.00 97.06 395 GLY A N 1
ATOM 3128 C CA . GLY A 1 395 ? 23.032 -9.376 1.206 1.00 97.06 395 GLY A CA 1
ATOM 3129 C C . GLY A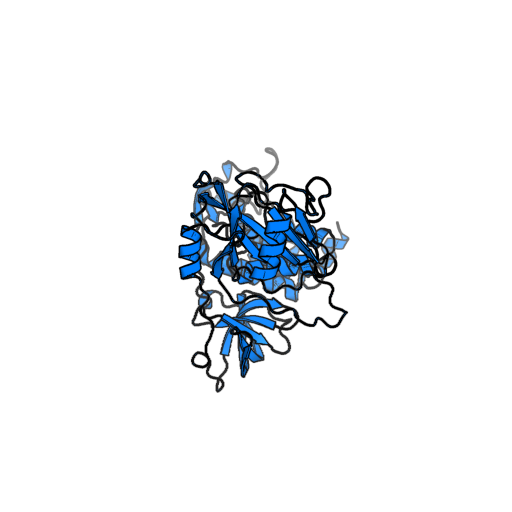 1 395 ? 22.334 -10.633 0.671 1.00 97.06 395 GLY A C 1
ATOM 3130 O O . GLY A 1 395 ? 22.967 -11.676 0.488 1.00 97.06 395 GLY A O 1
ATOM 3131 N N . ARG A 1 396 ? 21.027 -10.570 0.395 1.00 98.12 396 ARG A N 1
ATOM 3132 C CA . ARG A 1 396 ? 20.212 -11.679 -0.136 1.00 98.12 396 ARG A CA 1
ATOM 3133 C C . ARG A 1 396 ? 20.293 -11.726 -1.665 1.00 98.12 396 ARG A C 1
ATOM 3135 O O . ARG A 1 396 ? 19.282 -11.705 -2.365 1.00 98.12 396 ARG A O 1
ATOM 3142 N N . PHE A 1 397 ? 21.517 -11.810 -2.189 1.00 97.88 397 PHE A N 1
ATOM 3143 C CA . PHE A 1 397 ? 21.833 -11.641 -3.614 1.00 97.88 397 PHE A CA 1
ATOM 3144 C C . PHE A 1 397 ? 21.043 -12.557 -4.556 1.00 97.88 397 PHE A C 1
ATOM 3146 O O . PHE A 1 397 ? 20.542 -12.099 -5.574 1.00 97.88 397 PHE A O 1
ATOM 3153 N N . GLN A 1 398 ? 20.886 -13.844 -4.222 1.00 98.00 398 GLN A N 1
ATOM 3154 C CA . GLN A 1 398 ? 20.163 -14.785 -5.094 1.00 98.00 398 GLN A CA 1
ATOM 3155 C C . GLN A 1 398 ? 18.671 -14.445 -5.205 1.00 98.00 398 GLN A C 1
ATOM 3157 O O . GLN A 1 398 ? 18.040 -14.713 -6.225 1.00 98.00 398 GLN A O 1
ATOM 3162 N N . GLU A 1 399 ? 18.085 -13.903 -4.139 1.00 98.19 399 GLU A N 1
ATOM 3163 C CA . GLU A 1 399 ? 16.685 -13.490 -4.140 1.00 98.19 399 GLU A CA 1
ATOM 3164 C C . GLU A 1 399 ? 16.518 -12.158 -4.866 1.00 98.19 399 GLU A C 1
ATOM 3166 O O . GLU A 1 399 ? 15.601 -12.034 -5.674 1.00 98.19 399 GLU A O 1
ATOM 3171 N N . ALA A 1 400 ? 17.432 -11.209 -4.635 1.00 98.38 400 ALA A N 1
ATOM 3172 C CA . ALA A 1 400 ? 17.465 -9.937 -5.347 1.00 98.38 400 ALA A CA 1
ATOM 3173 C C . ALA A 1 400 ? 17.587 -10.156 -6.862 1.00 98.38 400 ALA A C 1
ATOM 3175 O O . ALA A 1 400 ? 16.764 -9.648 -7.616 1.00 98.38 400 ALA A O 1
ATOM 3176 N N . GLU A 1 401 ? 18.533 -10.992 -7.309 1.00 97.62 401 GLU A N 1
ATOM 3177 C CA . GLU A 1 401 ? 18.708 -11.320 -8.728 1.00 97.62 401 GLU A CA 1
ATOM 3178 C C . GLU A 1 401 ? 17.418 -11.891 -9.328 1.00 97.62 401 GLU A C 1
ATOM 3180 O O . GLU A 1 401 ? 17.010 -11.482 -10.413 1.00 97.62 401 GLU A O 1
ATOM 3185 N N . ARG A 1 402 ? 16.746 -12.813 -8.627 1.00 96.88 402 ARG A N 1
ATOM 3186 C CA . ARG A 1 402 ? 15.491 -13.404 -9.110 1.00 96.88 402 ARG A CA 1
ATOM 3187 C C . ARG A 1 402 ? 14.404 -12.346 -9.298 1.00 96.88 402 ARG A C 1
ATOM 3189 O O . ARG A 1 402 ? 13.765 -12.333 -10.345 1.00 96.88 402 ARG A O 1
ATOM 3196 N N . VAL A 1 403 ? 14.206 -11.480 -8.304 1.00 97.12 403 VAL A N 1
ATOM 3197 C CA . VAL A 1 403 ? 13.176 -10.430 -8.340 1.00 97.12 403 VAL A CA 1
ATOM 3198 C C . VAL A 1 403 ? 13.479 -9.413 -9.440 1.00 97.12 403 VAL A C 1
ATOM 3200 O O . VAL A 1 403 ? 12.608 -9.122 -10.251 1.00 97.12 403 VAL A O 1
ATOM 3203 N N . LEU A 1 404 ? 14.715 -8.921 -9.530 1.00 96.06 404 LEU A N 1
ATOM 3204 C CA . LEU A 1 404 ? 15.094 -7.922 -10.534 1.00 96.06 404 LEU A CA 1
ATOM 3205 C C . LEU A 1 404 ? 15.021 -8.487 -11.962 1.00 96.06 404 LEU A C 1
ATOM 3207 O O . LEU A 1 404 ? 14.536 -7.809 -12.862 1.00 96.06 404 LEU A O 1
ATOM 3211 N N . ASN A 1 405 ? 15.404 -9.751 -12.177 1.00 96.25 405 ASN A N 1
ATOM 3212 C CA . ASN A 1 405 ? 15.181 -10.394 -13.475 1.00 96.25 405 ASN A CA 1
ATOM 3213 C C . ASN A 1 405 ? 13.687 -10.540 -13.777 1.00 96.25 405 ASN A C 1
ATOM 3215 O O . ASN A 1 405 ? 13.265 -10.240 -14.887 1.00 96.25 405 ASN A O 1
ATOM 3219 N N . GLN A 1 406 ? 12.867 -10.960 -12.810 1.00 95.75 406 GLN A N 1
ATOM 3220 C CA . GLN A 1 406 ? 11.419 -11.058 -13.011 1.00 95.75 406 GLN A CA 1
ATOM 3221 C C . GLN A 1 406 ? 10.801 -9.693 -13.365 1.00 95.75 406 GLN A C 1
ATOM 3223 O O . GLN A 1 406 ? 9.911 -9.648 -14.211 1.00 95.75 406 GLN A O 1
ATOM 3228 N N . MET A 1 407 ? 11.304 -8.587 -12.803 1.00 95.81 407 MET A N 1
ATOM 3229 C CA . MET A 1 407 ? 10.896 -7.238 -13.214 1.00 95.81 407 MET A CA 1
ATOM 3230 C C . MET A 1 407 ? 11.183 -6.961 -14.690 1.00 95.81 407 MET A C 1
ATOM 3232 O O . MET A 1 407 ? 10.300 -6.439 -15.356 1.00 95.81 407 MET A O 1
ATOM 3236 N N . LEU A 1 408 ? 12.349 -7.345 -15.225 1.00 95.56 408 LEU A N 1
ATOM 3237 C CA . LEU A 1 408 ? 12.655 -7.172 -16.656 1.00 95.56 408 LEU A CA 1
ATOM 3238 C C . LEU A 1 408 ? 11.691 -7.963 -17.550 1.00 95.56 408 LEU A C 1
ATOM 3240 O O . LEU A 1 408 ? 11.306 -7.508 -18.622 1.00 95.56 408 LEU A O 1
ATOM 3244 N N . TRP A 1 409 ? 11.260 -9.146 -17.110 1.00 96.19 409 TRP A N 1
ATOM 3245 C CA . TRP A 1 409 ? 10.254 -9.915 -17.843 1.00 96.19 409 TRP A CA 1
ATOM 3246 C C . TRP A 1 409 ? 8.872 -9.267 -17.792 1.00 96.19 409 TRP A C 1
ATOM 3248 O O . TRP A 1 409 ? 8.129 -9.371 -18.770 1.00 96.19 409 TRP A O 1
ATOM 3258 N N . LEU A 1 410 ? 8.535 -8.617 -16.680 1.00 96.19 410 LEU A N 1
ATOM 3259 C CA . LEU A 1 410 ? 7.223 -8.033 -16.442 1.00 96.19 410 LEU A CA 1
ATOM 3260 C C . LEU A 1 410 ? 7.075 -6.629 -17.038 1.00 96.19 410 LEU A C 1
ATOM 3262 O O . LEU A 1 410 ? 6.056 -6.348 -17.653 1.00 96.19 410 LEU A O 1
ATOM 3266 N N . ASN A 1 411 ? 8.091 -5.779 -16.901 1.00 94.88 411 ASN A N 1
ATOM 3267 C CA . ASN A 1 411 ? 8.168 -4.423 -17.445 1.00 94.88 411 ASN A CA 1
ATOM 3268 C C . ASN A 1 411 ? 9.442 -4.279 -18.305 1.00 94.88 411 ASN A C 1
ATOM 3270 O O . ASN A 1 411 ? 10.453 -3.755 -17.830 1.00 94.88 411 ASN A O 1
ATOM 3274 N N . PRO A 1 412 ? 9.425 -4.760 -19.562 1.00 91.94 412 PRO A N 1
ATOM 3275 C CA . PRO A 1 412 ? 10.634 -4.867 -20.379 1.00 91.94 412 PRO A CA 1
ATOM 3276 C C . PRO A 1 412 ? 11.288 -3.545 -20.777 1.00 91.94 412 PRO A C 1
ATOM 3278 O O . PRO A 1 412 ? 12.499 -3.519 -20.983 1.00 91.94 412 PRO A O 1
ATOM 3281 N N . SER A 1 413 ? 10.524 -2.450 -20.840 1.00 86.12 413 SER A N 1
ATOM 3282 C CA . SER A 1 413 ? 11.063 -1.106 -21.092 1.00 86.12 413 SER A CA 1
ATOM 3283 C C . SER A 1 413 ? 11.954 -0.612 -19.936 1.00 86.12 413 SER A C 1
ATOM 3285 O O . SER A 1 413 ? 12.691 0.363 -20.088 1.00 86.12 413 SER A O 1
ATOM 3287 N N . ASP A 1 414 ? 11.912 -1.300 -18.784 1.00 88.44 414 ASP A N 1
ATOM 3288 C CA . ASP A 1 414 ? 12.807 -1.126 -17.641 1.00 88.44 414 ASP A CA 1
ATOM 3289 C C . ASP A 1 414 ? 12.951 0.340 -17.196 1.00 88.44 414 ASP A C 1
ATOM 3291 O O . ASP A 1 414 ? 14.039 0.880 -16.993 1.00 88.44 414 ASP A O 1
ATOM 3295 N N . ASN A 1 415 ? 11.813 1.014 -17.030 1.00 88.25 415 ASN A N 1
ATOM 3296 C CA . ASN A 1 415 ? 11.760 2.412 -16.591 1.00 88.25 415 ASN A CA 1
ATOM 3297 C C . ASN A 1 415 ? 12.396 2.641 -15.213 1.00 88.25 415 ASN A C 1
ATOM 3299 O O . ASN A 1 415 ? 12.755 3.767 -14.880 1.00 88.25 415 ASN A O 1
ATOM 3303 N N . GLN A 1 416 ? 12.522 1.585 -14.410 1.00 86.50 416 GLN A N 1
ATOM 3304 C CA . GLN A 1 416 ? 13.122 1.624 -13.077 1.00 86.50 416 GLN A CA 1
ATOM 3305 C C . GLN A 1 416 ? 14.637 1.382 -13.111 1.00 86.50 416 GLN A C 1
ATOM 3307 O O . GLN A 1 416 ? 15.302 1.569 -12.096 1.00 86.50 416 GLN A O 1
ATOM 3312 N N . GLY A 1 417 ? 15.190 1.007 -14.270 1.00 89.12 417 GLY A N 1
ATOM 3313 C CA . GLY A 1 417 ? 16.625 0.857 -14.489 1.00 89.12 417 GLY A CA 1
ATOM 3314 C C . GLY A 1 417 ? 17.236 -0.365 -13.806 1.00 89.12 417 GLY A C 1
ATOM 3315 O O . GLY A 1 417 ? 18.423 -0.342 -13.470 1.00 89.12 417 GLY A O 1
ATOM 3316 N N . VAL A 1 418 ? 16.462 -1.433 -13.588 1.00 92.56 418 VAL A N 1
ATOM 3317 C CA . VAL A 1 418 ? 16.952 -2.637 -12.909 1.00 92.56 418 VAL A CA 1
ATOM 3318 C C . VAL A 1 418 ? 18.006 -3.378 -13.729 1.00 92.56 418 VAL A C 1
ATOM 3320 O O . VAL A 1 418 ? 18.836 -4.072 -13.139 1.00 92.56 418 VAL A O 1
ATOM 3323 N N . ARG A 1 419 ? 18.062 -3.187 -15.059 1.00 91.00 419 ARG A N 1
ATOM 3324 C CA . ARG A 1 419 ? 19.114 -3.781 -15.908 1.00 91.00 419 ARG A CA 1
ATOM 3325 C C . ARG A 1 419 ? 20.522 -3.382 -15.472 1.00 91.00 419 ARG A C 1
ATOM 3327 O O . ARG A 1 419 ? 21.430 -4.202 -15.520 1.00 91.00 419 ARG A O 1
ATOM 3334 N N . PHE A 1 420 ? 20.686 -2.164 -14.952 1.00 90.00 420 PHE A N 1
ATOM 3335 C CA . PHE A 1 420 ? 21.967 -1.655 -14.453 1.00 90.00 420 PHE A CA 1
ATOM 3336 C C . PHE A 1 420 ? 22.339 -2.195 -13.064 1.00 90.00 420 PHE A C 1
ATOM 3338 O O . PHE A 1 420 ? 23.396 -1.849 -12.541 1.00 90.00 420 PHE A O 1
ATOM 3345 N N . LEU A 1 421 ? 21.457 -2.980 -12.434 1.00 93.12 421 LEU A N 1
ATOM 3346 C CA . LEU A 1 421 ? 21.645 -3.538 -11.092 1.00 93.12 421 LEU A CA 1
ATOM 3347 C C . LEU A 1 421 ? 21.940 -5.039 -11.132 1.00 93.12 421 LEU A C 1
ATOM 3349 O O . LEU A 1 421 ? 22.636 -5.556 -10.262 1.00 93.12 421 LEU A O 1
ATOM 3353 N N . VAL A 1 422 ? 21.378 -5.756 -12.112 1.00 92.38 422 VAL A N 1
ATOM 3354 C CA . VAL A 1 422 ? 21.391 -7.228 -12.144 1.00 92.38 422 VAL A CA 1
ATOM 3355 C C . VAL A 1 422 ? 22.812 -7.788 -12.129 1.00 92.38 422 VAL A C 1
ATOM 3357 O O . VAL A 1 422 ? 23.065 -8.750 -11.404 1.00 92.38 422 VAL A O 1
ATOM 3360 N N . ASP A 1 423 ? 23.741 -7.189 -12.876 1.00 91.69 423 ASP A N 1
ATOM 3361 C CA . ASP A 1 423 ? 25.122 -7.676 -12.934 1.00 91.69 423 ASP A CA 1
ATOM 3362 C C . ASP A 1 423 ? 25.892 -7.427 -11.632 1.00 91.69 423 ASP A C 1
ATOM 3364 O O . ASP A 1 423 ? 26.598 -8.329 -11.177 1.00 91.69 423 ASP A O 1
ATOM 3368 N N . ASP A 1 424 ? 25.687 -6.283 -10.970 1.00 94.12 424 ASP A N 1
ATOM 3369 C CA . ASP A 1 424 ? 26.266 -6.005 -9.647 1.00 94.12 424 ASP A CA 1
ATOM 3370 C C . ASP A 1 424 ? 25.744 -7.001 -8.600 1.00 94.12 424 ASP A C 1
ATOM 3372 O O . ASP A 1 424 ? 26.510 -7.598 -7.838 1.00 94.12 424 ASP A O 1
ATOM 3376 N N . VAL A 1 425 ? 24.431 -7.250 -8.600 1.00 95.06 425 VAL A N 1
ATOM 3377 C CA . VAL A 1 425 ? 23.793 -8.215 -7.695 1.00 95.06 425 VAL A CA 1
ATOM 3378 C C . VAL A 1 425 ? 24.300 -9.635 -7.958 1.00 95.06 425 VAL A C 1
ATOM 3380 O O . VAL A 1 425 ? 24.596 -10.373 -7.012 1.00 95.06 425 VAL A O 1
ATOM 3383 N N . ARG A 1 426 ? 24.450 -10.021 -9.230 1.00 93.81 426 ARG A N 1
ATOM 3384 C CA . ARG A 1 426 ? 24.990 -11.324 -9.646 1.00 93.81 426 ARG A CA 1
ATOM 3385 C C . ARG A 1 426 ? 26.455 -11.486 -9.244 1.00 93.81 426 ARG A C 1
ATOM 3387 O O . ARG A 1 426 ? 26.846 -12.558 -8.775 1.00 93.81 426 ARG A O 1
ATOM 3394 N N . ALA A 1 427 ? 27.249 -10.425 -9.380 1.00 95.56 427 ALA A N 1
ATOM 3395 C CA . ALA A 1 427 ? 28.639 -10.361 -8.933 1.00 95.56 427 ALA A CA 1
ATOM 3396 C C . ALA A 1 427 ? 28.778 -10.303 -7.402 1.00 95.56 427 ALA A C 1
ATOM 3398 O O . ALA A 1 427 ? 29.872 -10.516 -6.881 1.00 95.56 427 ALA A O 1
ATOM 3399 N N . ARG A 1 428 ? 27.665 -10.099 -6.683 1.00 95.81 428 ARG A N 1
ATOM 3400 C CA . ARG A 1 428 ? 27.603 -9.913 -5.228 1.00 95.81 428 ARG A CA 1
ATOM 3401 C C . ARG A 1 428 ? 28.361 -8.675 -4.744 1.00 95.81 428 ARG A C 1
ATOM 3403 O O . ARG A 1 428 ? 28.878 -8.680 -3.628 1.00 95.81 428 ARG A O 1
ATOM 3410 N N . THR A 1 429 ? 28.408 -7.633 -5.569 1.00 95.62 429 THR A N 1
ATOM 3411 C CA . THR A 1 429 ? 28.906 -6.309 -5.179 1.00 95.62 429 THR A CA 1
ATOM 3412 C C . THR A 1 429 ? 28.045 -5.781 -4.035 1.00 95.62 429 THR A C 1
ATOM 3414 O O . THR A 1 429 ? 26.813 -5.847 -4.111 1.00 95.62 429 THR A O 1
ATOM 3417 N N . ALA A 1 430 ? 28.661 -5.301 -2.954 1.00 92.38 430 ALA A N 1
ATOM 3418 C CA . ALA A 1 430 ? 27.895 -4.759 -1.835 1.00 92.38 430 ALA A CA 1
ATOM 3419 C C . ALA A 1 430 ? 27.171 -3.469 -2.255 1.00 92.38 430 ALA A C 1
ATOM 3421 O O . ALA A 1 430 ? 27.625 -2.747 -3.143 1.00 92.38 430 ALA A O 1
ATOM 3422 N N . TRP A 1 431 ? 26.035 -3.171 -1.623 1.00 89.31 431 TRP A N 1
ATOM 3423 C CA . TRP A 1 431 ? 25.249 -1.977 -1.946 1.00 89.31 431 TRP A CA 1
ATOM 3424 C C . TRP A 1 431 ? 26.064 -0.687 -1.765 1.00 89.31 431 TRP A C 1
ATOM 3426 O O . TRP A 1 431 ? 26.003 0.219 -2.595 1.00 89.31 431 TRP A O 1
ATOM 3436 N N . GLU A 1 432 ? 26.856 -0.621 -0.696 1.00 86.81 432 GLU A N 1
ATOM 3437 C CA . GLU A 1 432 ? 27.670 0.536 -0.324 1.00 86.81 432 GLU A CA 1
ATOM 3438 C C . GLU A 1 432 ? 28.793 0.806 -1.336 1.00 86.81 432 GLU A C 1
ATOM 3440 O O . GLU A 1 432 ? 29.065 1.958 -1.666 1.00 86.81 432 GLU A O 1
ATOM 3445 N N . GLU A 1 433 ? 29.390 -0.250 -1.897 1.00 81.31 433 GLU A N 1
ATOM 3446 C CA . GLU A 1 433 ? 30.500 -0.159 -2.859 1.00 81.31 433 GLU A CA 1
ATOM 3447 C C . GLU A 1 433 ? 30.087 0.510 -4.178 1.00 81.31 433 GLU A C 1
ATOM 3449 O O . GLU A 1 433 ? 30.935 1.029 -4.907 1.00 81.31 433 GLU A O 1
ATOM 3454 N N . ARG A 1 434 ? 28.785 0.517 -4.481 1.00 73.50 434 ARG A N 1
ATOM 3455 C CA . ARG A 1 434 ? 28.214 1.160 -5.665 1.00 73.50 434 ARG A CA 1
ATOM 3456 C C . ARG A 1 434 ? 27.995 2.657 -5.475 1.00 73.50 434 ARG A C 1
ATOM 3458 O O . ARG A 1 434 ? 28.208 3.421 -6.410 1.00 73.50 434 ARG A O 1
ATOM 3465 N N . GLY A 1 435 ? 27.597 3.079 -4.273 1.00 58.25 435 GLY A N 1
ATOM 3466 C CA . GLY A 1 435 ? 27.393 4.495 -3.946 1.00 58.25 435 GLY A CA 1
ATOM 3467 C C . GLY A 1 435 ? 28.688 5.312 -3.954 1.00 58.25 435 GLY A C 1
ATOM 3468 O O . GLY A 1 435 ? 28.652 6.512 -4.195 1.00 58.25 435 GLY A O 1
ATOM 3469 N N . GLU A 1 436 ? 29.837 4.664 -3.748 1.00 41.16 436 GLU A N 1
ATOM 3470 C CA . GLU A 1 436 ? 31.164 5.296 -3.799 1.00 41.16 436 GLU A CA 1
ATOM 3471 C C . GLU A 1 436 ? 31.733 5.430 -5.227 1.00 41.16 436 GLU A C 1
ATOM 3473 O O . GLU A 1 436 ? 32.755 6.089 -5.420 1.00 41.16 436 GLU A O 1
ATOM 3478 N N . GLN A 1 437 ? 31.091 4.820 -6.231 1.00 38.72 437 GLN A N 1
ATOM 3479 C CA . GLN A 1 437 ? 31.552 4.792 -7.629 1.00 38.72 437 GLN A CA 1
ATOM 3480 C C . GLN A 1 437 ? 30.687 5.634 -8.588 1.00 38.72 437 GLN A C 1
ATOM 3482 O O . GLN A 1 437 ? 30.928 5.599 -9.797 1.00 38.72 437 GLN A O 1
ATOM 3487 N N . GLY A 1 438 ? 29.694 6.365 -8.063 1.00 31.56 438 GLY A N 1
ATOM 3488 C CA . GLY A 1 438 ? 28.733 7.182 -8.821 1.00 31.56 438 GLY A CA 1
ATOM 3489 C C . GLY A 1 438 ? 29.123 8.644 -8.973 1.00 31.56 438 GLY A C 1
ATOM 3490 O O . GLY A 1 438 ? 29.510 9.258 -7.953 1.00 31.56 438 GLY A O 1
#

Foldseek 3Di:
DQDPWFKKWWKKKAWPVDNQKIWIWIATQAAFVVLVVVVVCVLLVHDQPWFKWKFQQLAPPPPVRTDGDHPGTDDDDDTWMWIFTHPQQTGIMIIGGDDMDIDDRVDDPGDTPDIGDHRDDDPPPPDDDRDDDDDDDDDDCDPVNVVVVVVVPQAADDPVNDDLVAKFKWAFQFDDPFWTWTAGLVDSHIEIEGEPPSVLDDGQKIWTFNWDDWDDDPNHIYTYGYGPDIDHDNVSNPDDAWDKAWPAKDFPVVDDQDDPPDDRDPLCVVLNVVGIFIETFTHDQQPPDDPVDNPPGLQVVLVVCVVVVNPVVSLVSLSVSSNRPVQNLQSLLVNLVSCLVPCLVRSLVSLVSSLVSNCVHCDDDRQHAHEVVRVRCVSNLSSLQSNLVSCLQVLVLVVSLVSLSVSCSHHVSPPVVSVVVNVCSVVSPHPVNVVVVD

Radius of gyration: 27.74 Å; chains: 1; bounding box: 86×62×65 Å

Sequence (438 aa):
MTEPAGRTLLFQITPWYDFHVSRVIELRAEQTLHDLHLAIQHAFELDDDHAYAFFLNNRAWDPTFEYGGPDMRSPNEDKRILYLFDSGDELRHEVRMVGEGITDAGGSYPRVIESVGEPPQYRDLDGNEQLPMDHEEPPRLDPQLAELARRRRQHKATSTDIDLRGPVELVALSVKEGAVRCRLLDSDRVITLRARGIWDVVPGEIVVVKPHKQWSYAGHPYLSGEIASARLDVGSLGLVPLRLEDQGVWDPQDEYWGEDVGPIEAWAEPIIARGPRAAFEMEQVLPGADPDDPDADPITDSNDFKDAGDAEQAHGILMEL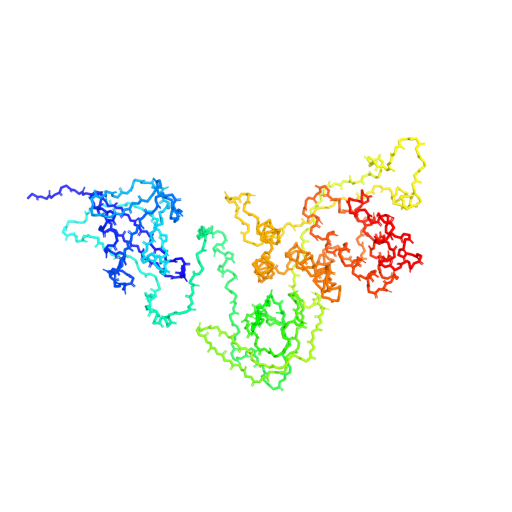CQADLRCLDAHAHLGNLVFDHGPQEAIRHYAVGLRIGELSTGGNFEGVLPWGHIDNRPFLRCMHGFGLCLWRLGRFQEAERVLNQMLWLNPSDNQGVRFLVDDVRARTAWEERGEQG

Secondary structure (DSSP, 8-state):
-PPP--EEEEEEEEETT-TT-EEEEEEETT-BHHHHHHHHHHHHT----S-EEEETTS-TT-TTTEE-STT-BPPPSS-EEEEEE-TTTTEEEEEEEEEEEE--TT--SSEEEEEESPPPP-----S---------PPPP--HHHHHHHHHT--PBP-TTS--TTS-EEEEEEEEETTEEEEEETTSS-EEEEEEETGGG--TTPEEEEEEEEEEEETTEEEEEEEEEEEE--GGGGTPPPPPEEEEEEE-GGGS--S-TTSPPPTTTHHHHHH--EEEEEEPP--TT--TT-TT--HHHHHHHHHHTT-HHHHHHHHHHHHHH-TT-HHHHHHHHHHHHTT-HHHHHHHHHHHHHHHHHHH-TT--SB--TTSGGGHHHHHHHHHHHHHHHHTT-HHHHHHHHHHHHHHSTT-TT-THHHHHHHHHT--HHHHHTT-

pLDDT: mean 81.5, std 18.22, range [29.2, 98.75]

InterPro domains:
  IPR011990 Tetratricopeptide-like helical domain superfamily [SSF48452] (305-421)
  IPR012912 Plasmid pRiA4b, Orf3-like domain [PF07929] (20-120)
  IPR024047 MM3350-like superfamily [G3DSA:3.10.290.30] (9-161)
  IPR024047 MM3350-like superfamily [SSF159941] (18-121)

Organism: Eiseniibacteriota bacterium (NCBI:txid2212470)